Protein AF-0000000079067454 (afdb_homodimer)

Foldseek 3Di:
DPPPPPPPPVVVPVVVVVVVVVVCVVCQVVLVLVQLLFADPVQVPDPDNDSHHPHGDNVLLVCLCPFPLNVLQAVLLCCLLVLLLVVLLVVLLVLLCCLQPNDDPCSVVVLVVLVVLQPDPLLVCLVVLQVVCVVVVNFQDSVSLSVSLNSNLNSVLNVLLSVQLNVDDCVQLVVVVVVPADSVRSCVVPVVVSSLLSSLVSSLVSNVCSLQDDRNLQSRNDPNPSSGHLNPVLVCVCVRVVPRSNNSSSSVSVSVPVSVVSCVVSVVVVCVVVVVVVVVD/DPPPPPPPPVVVVVVVVVVVVVVCVVCQVVQVLVQLLFADPVQNPDPDNDSHHPHGDNVLLVCLCPDPLNVLQAVLLCCLLVLLLVVLLVVLLVLLCCLQPNDDPCSVVVLVVLVVLQPDPLLVCLVVLQVVCVVVVNFQDSVSLSVSLNSNLNSVLNVLLSVQLNVDDCVQLVVVVVVPADSVRSCVVGVVVSSLLSSLVSSLVSNVSSLQDDRNLLSRNDPNPSSGHLNPVLVCVCVVVPPRSNNSSSSVSVSVPVSVVSCVVSVVVVCVVVVVVVVVD

InterPro domains:
  IPR000515 ABC transporter type 1, transmembrane domain MetI-like [PF00528] (92-271)
  IPR000515 ABC transporter type 1, transmembrane domain MetI-like [PS50928] (74-266)
  IPR000515 ABC transporter type 1, transmembrane domain MetI-like [cd06261] (100-260)
  IPR035906 MetI-like superfamily [G3DSA:1.10.3720.10] (4-268)
  IPR035906 MetI-like superfamily [SSF161098] (7-281)
  IPR050901 Binding-protein-dependent ABC transporter permease [PTHR32243] (7-281)

pLDDT: mean 82.73, std 15.0, range [31.2, 97.88]

Sequence (562 aa):
MNARTVRPRLRRLPLNIAAAVTVVVCLFPVYWMISTAFKPSKDIQSADPQLFPHTWTLDHFRRAVEADGFALFWRNSILVTLGAVLLALLVALGAAFAVARMRWKGRRQFMLMVFIAQMAPWESLIIPVYIISRDTDMLDRLPTLTLIYFMITLPFTIVVLRGFIGTIPPELEEAAQVDGCTRTGAFWRVAMPLLAPGLMATSLFGFITAWNEFAYANFLIIKQQDNRTLPVWLSSFQNTFGTDWGATMAASTLFALPALVIFLLLQRHVTSGFAAGAVKGMNARTVRPRLRRLPLNIAAAVTVVVCLFPVYWMISTAFKPSKDIQSADPQLFPHTWTLDHFRRAVEADGFALFWRNSILVTLGAVLLALLVALGAAFAVARMRWKGRRQFMLMVFIAQMAPWESLIIPVYIISRDTDMLDRLPTLTLIYFMITLPFTIVVLRGFIGTIPPELEEAAQVDGCTRTGAFWRVAMPLLAPGLMATSLFGFITAWNEFAYANFLIIKQQDNRTLPVWLSSFQNTFGTDWGATMAASTLFALPALVIFLLLQRHVTSGFAAGAVKG

Solvent-accessible surface area (backbone atoms only — not comparable to full-atom values): 29114 Å² total; per-residue (Å²): 132,79,74,70,70,74,60,73,62,65,76,48,43,62,44,50,49,49,41,49,50,48,48,49,60,51,40,40,47,56,49,50,26,51,41,42,15,28,27,43,67,73,56,67,71,35,91,62,81,61,87,60,64,90,51,81,42,63,60,23,43,52,50,31,63,65,34,88,57,38,68,51,16,50,49,41,35,49,50,34,21,52,49,13,35,51,50,22,48,55,50,18,51,47,38,18,45,48,59,64,72,45,89,63,94,53,50,67,58,49,54,50,50,35,52,52,49,53,63,50,51,63,70,50,39,46,60,44,48,41,52,53,25,55,76,63,71,38,52,41,39,54,67,47,54,19,49,51,44,20,52,69,35,23,34,54,32,21,54,49,40,26,53,48,54,63,69,48,64,64,63,62,36,50,53,37,33,74,74,66,35,48,74,69,51,13,40,60,70,53,49,45,70,73,36,46,63,42,52,48,52,40,47,50,52,30,35,50,53,39,60,57,50,36,67,62,51,53,69,38,32,69,81,41,64,82,53,30,31,43,56,46,50,58,67,44,28,56,71,70,50,46,86,41,58,31,29,52,24,23,40,28,46,60,64,38,44,60,61,50,51,52,47,56,62,48,44,57,57,44,50,53,48,52,50,51,55,59,66,73,101,133,79,75,70,70,75,60,74,62,65,76,48,42,61,44,49,48,49,43,50,48,49,48,48,61,51,42,41,48,57,49,50,26,52,41,41,16,28,27,44,67,74,54,69,70,35,92,61,80,61,87,60,63,90,51,82,39,63,61,23,44,50,49,31,61,66,33,87,57,38,68,52,16,49,49,42,36,49,48,34,21,53,50,11,35,52,51,21,49,55,50,18,51,47,37,18,45,48,60,64,72,46,90,62,93,54,50,66,58,48,52,50,50,36,52,53,48,55,62,51,51,64,70,50,39,48,59,44,46,39,52,53,26,55,76,65,70,38,52,41,39,56,68,47,52,19,50,52,43,19,52,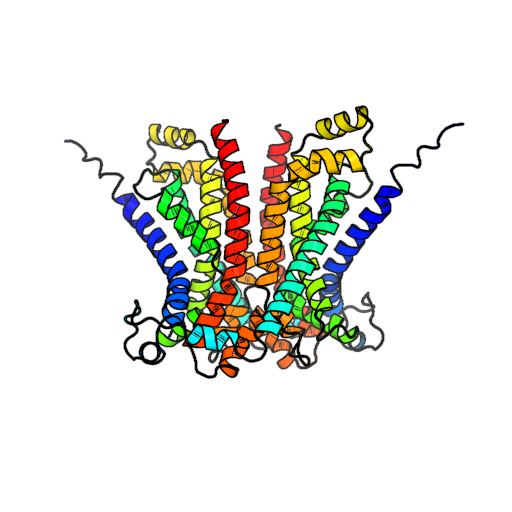68,37,25,34,55,34,22,55,49,39,26,53,49,53,64,69,49,62,64,63,61,36,51,51,35,34,74,74,67,36,48,74,68,52,13,39,61,70,54,51,46,69,72,36,47,63,43,53,47,54,40,46,50,52,31,35,51,53,40,59,58,50,37,67,61,53,53,69,39,33,69,81,42,65,82,53,30,31,43,57,45,49,57,67,44,34,53,69,69,53,46,86,44,57,31,26,50,26,21,41,27,48,60,64,38,42,60,59,49,52,53,47,56,63,46,46,59,56,44,49,54,48,51,52,52,55,58,66,73,101

Radius of gyration: 25.72 Å; Cα contacts (8 Å, |Δi|>4): 651; chains: 2; bounding box: 95×65×59 Å

Organism: Streptomyces microflavus (NCBI:txid1919)

Structure (mmCIF, N/CA/C/O backbone):
data_AF-0000000079067454-model_v1
#
loop_
_entity.id
_entity.type
_entity.pdbx_description
1 polymer 'Carbohydrate ABC transporter permease'
#
loop_
_atom_site.group_PDB
_atom_site.id
_atom_site.type_symbol
_atom_site.label_atom_id
_atom_site.label_alt_id
_atom_site.label_comp_id
_atom_site.label_asym_id
_atom_site.label_entity_id
_atom_site.label_seq_id
_atom_site.pdbx_PDB_ins_code
_atom_site.Cartn_x
_atom_site.Cartn_y
_atom_site.Cartn_z
_atom_site.occupancy
_atom_site.B_iso_or_equiv
_atom_site.auth_seq_id
_atom_site.auth_comp_id
_atom_site.auth_asym_id
_atom_site.auth_atom_id
_atom_site.pdbx_PDB_model_num
ATOM 1 N N . MET A 1 1 ? 43.719 32.062 21.984 1 33.09 1 MET A N 1
ATOM 2 C CA . MET A 1 1 ? 43.906 30.969 21.031 1 33.09 1 MET A CA 1
ATOM 3 C C . MET A 1 1 ? 42.562 30.484 20.5 1 33.09 1 MET A C 1
ATOM 5 O O . MET A 1 1 ? 41.688 30.094 21.281 1 33.09 1 MET A O 1
ATOM 9 N N . ASN A 1 2 ? 42.062 31.016 19.375 1 33.03 2 ASN A N 1
ATOM 10 C CA . ASN A 1 2 ? 40.812 31 18.641 1 33.03 2 ASN A CA 1
ATOM 11 C C . ASN A 1 2 ? 40.344 29.562 18.344 1 33.03 2 ASN A C 1
ATOM 13 O O . ASN A 1 2 ? 41.031 28.828 17.641 1 33.03 2 ASN A O 1
ATOM 17 N N . ALA A 1 3 ? 39.906 28.969 19.406 1 41.84 3 ALA A N 1
ATOM 18 C CA . ALA A 1 3 ? 39.25 27.672 19.172 1 41.84 3 ALA A CA 1
ATOM 19 C C . ALA A 1 3 ? 38.531 27.656 17.828 1 41.84 3 ALA A C 1
ATOM 21 O O . ALA A 1 3 ? 37.625 28.453 17.594 1 41.84 3 ALA A O 1
ATOM 22 N N . ARG A 1 4 ? 39.344 27.406 16.828 1 40.69 4 ARG A N 1
ATOM 23 C CA . ARG A 1 4 ? 38.844 27.219 15.477 1 40.69 4 ARG A CA 1
ATOM 24 C C . ARG A 1 4 ? 37.531 26.406 15.477 1 40.69 4 ARG A C 1
ATOM 26 O O . ARG A 1 4 ? 37.5 25.266 15.945 1 40.69 4 ARG A O 1
ATOM 33 N N . THR A 1 5 ? 36.438 27.047 15.703 1 41.12 5 THR A N 1
ATOM 34 C CA . THR A 1 5 ? 35.094 26.531 15.531 1 41.12 5 THR A CA 1
ATOM 35 C C . THR A 1 5 ? 35.031 25.531 14.375 1 41.12 5 THR A C 1
ATOM 37 O O . THR A 1 5 ? 35.344 25.891 13.227 1 41.12 5 THR A O 1
ATOM 40 N N . VAL A 1 6 ? 35.812 24.438 14.516 1 44.81 6 VAL A N 1
ATOM 41 C CA . VAL A 1 6 ? 35.625 23.375 13.531 1 44.81 6 V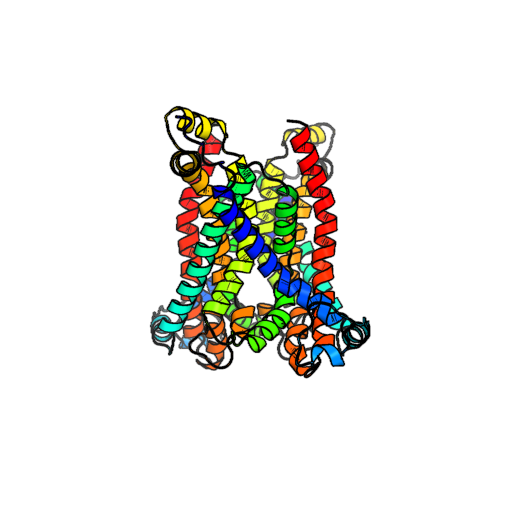AL A CA 1
ATOM 42 C C . VAL A 1 6 ? 34.281 23.547 12.812 1 44.81 6 VAL A C 1
ATOM 44 O O . VAL A 1 6 ? 33.25 23.672 13.461 1 44.81 6 VAL A O 1
ATOM 47 N N . ARG A 1 7 ? 34.25 24.094 11.648 1 47.78 7 ARG A N 1
ATOM 48 C CA . ARG A 1 7 ? 33.188 24.578 10.781 1 47.78 7 ARG A CA 1
ATOM 49 C C . ARG A 1 7 ? 32.062 23.562 10.672 1 47.78 7 ARG A C 1
ATOM 51 O O . ARG A 1 7 ? 32.312 22.375 10.391 1 47.78 7 ARG A O 1
ATOM 58 N N . PRO A 1 8 ? 30.953 23.719 11.289 1 51.78 8 PRO A N 1
ATOM 59 C CA . PRO A 1 8 ? 29.688 22.984 11.32 1 51.78 8 PRO A CA 1
ATOM 60 C C . PRO A 1 8 ? 29.375 22.297 10 1 51.78 8 PRO A C 1
ATOM 62 O O . PRO A 1 8 ? 28.531 21.391 9.961 1 51.78 8 PRO A O 1
ATOM 65 N N . ARG A 1 9 ? 30.156 22.797 9.031 1 52.56 9 ARG A N 1
ATOM 66 C CA . ARG A 1 9 ? 29.859 22.297 7.691 1 52.56 9 ARG A CA 1
ATOM 67 C C . ARG A 1 9 ? 30.281 20.844 7.539 1 52.56 9 ARG A C 1
ATOM 69 O O . ARG A 1 9 ? 29.641 20.062 6.832 1 52.56 9 ARG A O 1
ATOM 76 N N . LEU A 1 10 ? 31.469 20.516 8.078 1 51.5 10 LEU A N 1
ATOM 77 C CA . LEU A 1 10 ? 32.062 19.203 7.812 1 51.5 10 LEU A CA 1
ATOM 78 C C . LEU A 1 10 ? 31.266 18.094 8.469 1 51.5 10 LEU A C 1
ATOM 80 O O . LEU A 1 10 ? 31.281 16.953 8 1 51.5 10 LEU A O 1
ATOM 84 N N . ARG A 1 11 ? 30.75 18.359 9.625 1 54.53 11 ARG A N 1
ATOM 85 C CA . ARG A 1 11 ? 30.031 17.297 10.344 1 54.53 11 ARG A CA 1
ATOM 86 C C . ARG A 1 11 ? 28.734 16.938 9.633 1 54.53 11 ARG A C 1
ATOM 88 O O . ARG A 1 11 ? 28.219 15.836 9.781 1 54.53 11 ARG A O 1
ATOM 95 N N . ARG A 1 12 ? 28.359 17.859 8.727 1 61.22 12 ARG A N 1
ATOM 96 C CA . ARG A 1 12 ? 27.062 17.781 8.055 1 61.22 12 ARG A CA 1
ATOM 97 C C . ARG A 1 12 ? 27.156 16.922 6.785 1 61.22 12 ARG A C 1
ATOM 99 O O . ARG A 1 12 ? 26.141 16.453 6.273 1 61.22 12 ARG A O 1
ATOM 106 N N . LEU A 1 13 ? 28.5 16.703 6.445 1 64.56 13 LEU A N 1
ATOM 107 C CA . LEU A 1 13 ? 28.844 16.172 5.125 1 64.56 13 LEU A CA 1
ATOM 108 C C . LEU A 1 13 ? 28.562 14.68 5.047 1 64.56 13 LEU A C 1
ATOM 110 O O . LEU A 1 13 ? 27.969 14.203 4.078 1 64.56 13 LEU A O 1
ATOM 114 N N . PRO A 1 14 ? 28.875 14.039 6.16 1 68.81 14 PRO A N 1
ATOM 115 C CA . PRO A 1 14 ? 28.656 12.594 6.008 1 68.81 14 PRO A CA 1
ATOM 116 C C . PRO A 1 14 ? 27.172 12.227 5.953 1 68.81 14 PRO A C 1
ATOM 118 O O . PRO A 1 14 ? 26.781 11.312 5.219 1 68.81 14 PRO A O 1
ATOM 121 N N . LEU A 1 15 ? 26.438 12.992 6.629 1 67.38 15 LEU A N 1
ATOM 122 C CA . LEU A 1 15 ? 25.016 12.68 6.637 1 67.38 15 LEU A CA 1
ATOM 123 C C . LEU A 1 15 ? 24.359 13.039 5.305 1 67.38 15 LEU A C 1
ATOM 125 O O . LEU A 1 15 ? 23.547 12.281 4.777 1 67.38 15 LEU A O 1
ATOM 129 N N . ASN A 1 16 ? 24.766 14.117 4.828 1 70.12 16 ASN A N 1
ATOM 130 C CA . ASN A 1 16 ? 24.234 14.531 3.533 1 70.12 16 ASN A CA 1
ATOM 131 C C . ASN A 1 16 ? 24.672 13.578 2.42 1 70.12 16 ASN A C 1
ATOM 133 O O . ASN A 1 16 ? 23.891 13.281 1.515 1 70.12 16 ASN A O 1
ATOM 137 N N . ILE A 1 17 ? 25.844 13.195 2.582 1 75.31 17 ILE A N 1
ATOM 138 C CA . ILE A 1 17 ? 26.375 12.281 1.572 1 75.31 17 ILE A CA 1
ATOM 139 C C . ILE A 1 17 ? 25.641 10.945 1.66 1 75.31 17 ILE A C 1
ATOM 141 O O . ILE A 1 17 ? 25.266 10.359 0.637 1 75.31 17 ILE A O 1
ATOM 145 N N . ALA A 1 18 ? 25.359 10.602 2.869 1 74.81 18 ALA A N 1
ATOM 146 C CA . ALA A 1 18 ? 24.672 9.328 3.064 1 74.81 18 ALA A CA 1
ATOM 147 C C . ALA A 1 18 ? 23.25 9.383 2.514 1 74.81 18 ALA A C 1
ATOM 149 O O . ALA A 1 18 ? 22.797 8.453 1.852 1 74.81 18 ALA A O 1
ATOM 150 N N . ALA A 1 19 ? 22.656 10.438 2.793 1 73.12 19 ALA A N 1
ATOM 151 C CA . ALA A 1 19 ? 21.297 10.602 2.301 1 73.12 19 ALA A CA 1
ATOM 152 C C . ALA A 1 19 ? 21.266 10.695 0.777 1 73.12 19 ALA A C 1
ATOM 154 O O . ALA A 1 19 ? 20.422 10.086 0.126 1 73.12 19 ALA A O 1
ATOM 155 N N . ALA A 1 20 ? 22.25 11.414 0.24 1 77.62 20 ALA A N 1
ATOM 156 C CA . ALA A 1 20 ? 22.328 11.562 -1.212 1 77.62 20 ALA A CA 1
ATOM 157 C C . ALA A 1 20 ? 22.609 10.219 -1.883 1 77.62 20 ALA A C 1
ATOM 159 O O . ALA A 1 20 ? 22 9.891 -2.902 1 77.62 20 ALA A O 1
ATOM 160 N N . VAL A 1 21 ? 23.406 9.523 -1.28 1 81.88 21 VAL A N 1
ATOM 161 C CA . VAL A 1 21 ? 23.766 8.211 -1.815 1 81.88 21 VAL A CA 1
ATOM 162 C C . VAL A 1 21 ? 22.547 7.293 -1.787 1 81.88 21 VAL A C 1
ATOM 164 O O . VAL A 1 21 ? 22.297 6.559 -2.744 1 81.88 21 VAL A O 1
ATOM 167 N N . THR A 1 22 ? 21.844 7.469 -0.742 1 77.75 22 THR A N 1
ATOM 168 C CA . THR A 1 22 ? 20.672 6.598 -0.609 1 77.75 22 THR A CA 1
ATOM 169 C C . THR A 1 22 ? 19.609 6.945 -1.651 1 77.75 22 THR A C 1
ATOM 171 O O . THR A 1 22 ? 19.016 6.055 -2.26 1 77.75 22 THR A O 1
ATOM 174 N N . VAL A 1 23 ? 19.453 8.195 -1.918 1 79.88 23 VAL A N 1
ATOM 175 C CA . VAL A 1 23 ? 18.484 8.633 -2.918 1 79.88 23 VAL A CA 1
ATOM 176 C C . VAL A 1 23 ? 18.938 8.164 -4.305 1 79.88 23 VAL A C 1
ATOM 178 O O . VAL A 1 23 ? 18.109 7.727 -5.109 1 79.88 23 VAL A O 1
ATOM 181 N N . VAL A 1 24 ? 20.234 8.25 -4.547 1 83.25 24 VAL A N 1
ATOM 182 C CA . VAL A 1 24 ? 20.781 7.828 -5.832 1 83.25 24 VAL A CA 1
ATOM 183 C C . VAL A 1 24 ? 20.594 6.32 -6 1 83.25 24 VAL A C 1
ATOM 185 O O . VAL A 1 24 ? 20.219 5.852 -7.082 1 83.25 24 VAL A O 1
ATOM 188 N N . VAL A 1 25 ? 20.75 5.645 -4.973 1 82.44 25 VAL A N 1
ATOM 189 C CA . VAL A 1 25 ? 20.609 4.195 -5.02 1 82.44 25 VAL A CA 1
ATOM 190 C C . VAL A 1 25 ? 19.141 3.832 -5.25 1 82.44 25 VAL A C 1
ATOM 192 O O . VAL A 1 25 ? 18.828 2.869 -5.961 1 82.44 25 VAL A O 1
ATOM 195 N N . CYS A 1 26 ? 18.25 4.637 -4.711 1 81.19 26 CYS A N 1
ATOM 196 C CA . CYS A 1 26 ? 16.812 4.398 -4.883 1 81.19 26 CYS A CA 1
ATOM 197 C C . CYS A 1 26 ? 16.375 4.707 -6.309 1 81.19 26 CYS A C 1
ATOM 199 O O . CYS A 1 26 ? 15.516 4.02 -6.855 1 81.19 26 CYS A O 1
ATOM 201 N N . LEU A 1 27 ? 17.031 5.648 -6.949 1 87.56 27 LEU A N 1
ATOM 202 C CA . LEU A 1 27 ? 16.625 6.102 -8.273 1 87.56 27 LEU A CA 1
ATOM 203 C C . LEU A 1 27 ? 17.375 5.344 -9.367 1 87.56 27 LEU A C 1
ATOM 205 O O . LEU A 1 27 ? 16.969 5.383 -10.531 1 87.56 27 LEU A O 1
ATOM 209 N N . PHE A 1 28 ? 18.344 4.648 -8.992 1 88.81 28 PHE A N 1
ATOM 210 C CA . PHE A 1 28 ? 19.203 3.975 -9.953 1 88.81 28 PHE A CA 1
ATOM 211 C C . PHE A 1 28 ? 18.422 2.93 -10.742 1 88.81 28 PHE A C 1
ATOM 213 O O . PHE A 1 28 ? 18.516 2.863 -11.969 1 88.81 28 PHE A O 1
ATOM 220 N N . PRO A 1 29 ? 17.609 2.115 -10.062 1 88.5 29 PRO A N 1
ATOM 221 C CA . PRO A 1 29 ? 16.859 1.122 -10.828 1 88.5 29 PRO A CA 1
ATOM 222 C C . PRO A 1 29 ? 15.898 1.757 -11.828 1 88.5 29 PRO A C 1
ATOM 224 O O . PRO A 1 29 ? 15.664 1.195 -12.906 1 88.5 29 PRO A O 1
ATOM 227 N N . VAL A 1 30 ? 15.375 2.803 -11.438 1 88.38 30 VAL A N 1
ATOM 228 C CA . VAL A 1 30 ? 14.484 3.514 -12.352 1 88.38 30 VAL A CA 1
ATOM 229 C C . VAL A 1 30 ? 15.273 4 -13.562 1 88.38 30 VAL A C 1
ATOM 231 O O . VAL A 1 30 ? 14.82 3.84 -14.703 1 88.38 30 VAL A O 1
ATOM 234 N N . TYR A 1 31 ? 16.391 4.605 -13.273 1 88.94 31 TYR A N 1
ATOM 235 C CA . TYR A 1 31 ? 17.266 5.07 -14.344 1 88.94 31 TYR A CA 1
ATOM 236 C C . TYR A 1 31 ? 17.688 3.916 -15.242 1 88.94 31 TYR A C 1
ATOM 238 O O . TYR A 1 31 ? 17.641 4.031 -16.469 1 88.94 31 TYR A O 1
ATOM 246 N N . TRP A 1 32 ? 18.047 2.848 -14.609 1 88.62 32 TRP A N 1
ATOM 247 C CA . TRP A 1 32 ? 18.484 1.668 -15.352 1 88.62 32 TRP A CA 1
ATOM 248 C C . TRP A 1 32 ? 17.359 1.139 -16.234 1 88.62 32 TRP A C 1
ATOM 250 O O . TRP A 1 32 ? 17.609 0.743 -17.391 1 88.62 32 TRP A O 1
ATOM 260 N N . MET A 1 33 ? 16.203 1.09 -15.672 1 90.06 33 MET A N 1
ATOM 261 C CA . MET A 1 33 ? 15.031 0.614 -16.406 1 90.06 33 MET A CA 1
ATOM 262 C C . MET A 1 33 ? 14.766 1.474 -17.641 1 90.06 33 MET A C 1
ATOM 264 O O . MET A 1 33 ? 14.641 0.954 -18.75 1 90.06 33 MET A O 1
ATOM 268 N N . ILE A 1 34 ? 14.781 2.744 -17.484 1 91.31 34 ILE A N 1
ATOM 269 C CA . ILE A 1 34 ? 14.477 3.67 -18.578 1 91.31 34 ILE A CA 1
ATOM 270 C C . ILE A 1 34 ? 15.609 3.656 -19.594 1 91.31 34 ILE A C 1
ATOM 272 O O . ILE A 1 34 ? 15.367 3.602 -20.812 1 91.31 34 ILE A O 1
ATOM 276 N N . SER A 1 35 ? 16.859 3.689 -19.156 1 91.69 35 SER A N 1
ATOM 277 C CA . SER A 1 35 ? 18.016 3.697 -20.047 1 91.69 35 SER A CA 1
ATOM 278 C C . SER A 1 35 ? 18.078 2.426 -20.875 1 91.69 35 SER A C 1
ATOM 280 O O . SER A 1 35 ? 18.328 2.482 -22.078 1 91.69 35 SER A O 1
ATOM 282 N N . THR A 1 36 ? 17.797 1.291 -20.234 1 89.88 36 THR A N 1
ATOM 283 C CA . THR A 1 36 ? 17.844 0.008 -20.938 1 89.88 36 THR A CA 1
ATOM 284 C C . THR A 1 36 ? 16.734 -0.094 -21.984 1 89.88 36 THR A C 1
ATOM 286 O O . THR A 1 36 ? 16.922 -0.713 -23.031 1 89.88 36 THR A O 1
ATOM 289 N N . ALA A 1 37 ? 15.648 0.5 -21.672 1 91.69 37 ALA A N 1
ATOM 290 C CA . ALA A 1 37 ? 14.531 0.476 -22.609 1 91.69 37 ALA A CA 1
ATOM 291 C C . ALA A 1 37 ? 14.891 1.19 -23.906 1 91.69 37 ALA A C 1
ATOM 293 O O . ALA A 1 37 ? 14.336 0.884 -24.969 1 91.69 37 ALA A O 1
ATOM 294 N N . PHE A 1 38 ? 15.898 2.078 -23.859 1 93.94 38 PHE A N 1
ATOM 295 C CA . PHE A 1 38 ? 16.25 2.879 -25.031 1 93.94 38 PHE A CA 1
ATOM 296 C C . PHE A 1 38 ? 17.531 2.363 -25.672 1 93.94 38 PHE A C 1
ATOM 298 O O . PHE A 1 38 ? 17.938 2.836 -26.734 1 93.94 38 PHE A O 1
ATOM 305 N N . LYS A 1 39 ? 18.125 1.393 -25.062 1 91.88 39 LYS A N 1
ATOM 306 C CA . LYS A 1 39 ? 19.359 0.82 -25.594 1 91.88 39 LYS A CA 1
ATOM 307 C C . LYS A 1 39 ? 19.062 -0.294 -26.594 1 91.88 39 LYS A C 1
ATOM 309 O O . LYS A 1 39 ? 18.156 -1.101 -26.391 1 91.88 39 LYS A O 1
ATOM 314 N N . PRO A 1 40 ? 19.875 -0.279 -27.656 1 89.38 40 PRO A N 1
ATOM 315 C CA . PRO A 1 40 ? 19.719 -1.415 -28.578 1 89.38 40 PRO A CA 1
ATOM 316 C C . PRO A 1 40 ? 20.078 -2.748 -27.922 1 89.38 40 PRO A C 1
ATOM 318 O O . PRO A 1 40 ? 20.875 -2.787 -26.969 1 89.38 40 PRO A O 1
ATOM 321 N N . SER A 1 41 ? 19.516 -3.793 -28.391 1 85.25 41 SER A N 1
ATOM 322 C CA . SER A 1 41 ? 19.672 -5.125 -27.828 1 85.25 41 SER A CA 1
ATOM 323 C C . SER A 1 41 ? 21.141 -5.527 -27.734 1 85.25 41 SER A C 1
ATOM 325 O O . SER A 1 41 ? 21.547 -6.191 -26.766 1 85.25 41 SER A O 1
ATOM 327 N N . LYS A 1 42 ? 21.891 -5.137 -28.672 1 81.94 42 LYS A N 1
ATOM 328 C CA . LYS A 1 42 ? 23.312 -5.488 -28.719 1 81.94 42 LYS A CA 1
ATOM 329 C C . LYS A 1 42 ? 24.062 -4.906 -27.516 1 81.94 42 LYS A C 1
ATOM 331 O O . LYS A 1 42 ? 24.969 -5.535 -26.984 1 81.94 42 LYS A O 1
ATOM 336 N N . ASP A 1 43 ? 23.625 -3.766 -27.062 1 81.88 43 ASP A N 1
ATOM 337 C CA . ASP A 1 43 ? 24.281 -3.078 -25.953 1 81.88 43 ASP A CA 1
ATOM 338 C C . ASP A 1 43 ? 23.812 -3.627 -24.609 1 81.88 43 ASP A C 1
ATOM 340 O O . ASP A 1 43 ? 24.531 -3.525 -23.609 1 81.88 43 ASP A O 1
ATOM 344 N N . ILE A 1 44 ? 22.672 -4.18 -24.547 1 78 44 ILE A N 1
ATOM 345 C CA . ILE A 1 44 ? 22.109 -4.707 -23.312 1 78 44 ILE A CA 1
ATOM 346 C C . ILE A 1 44 ? 22.797 -6.02 -22.938 1 78 44 ILE A C 1
ATOM 348 O O . ILE A 1 44 ? 23.062 -6.285 -21.766 1 78 44 ILE A O 1
ATOM 352 N N . GLN A 1 45 ? 23.078 -6.746 -23.938 1 72.31 45 GLN A N 1
ATOM 353 C CA . GLN A 1 45 ? 23.656 -8.07 -23.734 1 72.31 45 GLN A CA 1
ATOM 354 C C . GLN A 1 45 ? 25.188 -7.992 -23.672 1 72.31 45 GLN A C 1
ATOM 356 O O . GLN A 1 45 ? 25.844 -8.984 -23.359 1 72.31 45 GLN A O 1
ATOM 361 N N . SER A 1 46 ? 25.578 -6.824 -23.75 1 69 46 SER A N 1
ATOM 362 C CA . SER A 1 46 ? 27.031 -6.688 -23.734 1 69 46 SER A CA 1
ATOM 363 C C . SER A 1 46 ? 27.594 -6.918 -22.344 1 69 46 SER A C 1
ATOM 365 O O . SER A 1 46 ? 26.875 -6.746 -21.344 1 69 46 SER A O 1
ATOM 367 N N . ALA A 1 47 ? 28.75 -7.449 -22.375 1 66.31 47 ALA A N 1
ATOM 368 C CA . ALA A 1 47 ? 29.438 -7.75 -21.125 1 66.31 47 ALA A CA 1
ATOM 369 C C . ALA A 1 47 ? 29.797 -6.473 -20.375 1 66.31 47 ALA A C 1
ATOM 371 O O . ALA A 1 47 ? 30.047 -6.5 -19.172 1 66.31 47 ALA A O 1
ATOM 372 N N . ASP A 1 48 ? 29.719 -5.438 -21.094 1 68.12 48 ASP A N 1
ATOM 373 C CA . ASP A 1 48 ? 30.062 -4.164 -20.469 1 68.12 48 ASP A CA 1
ATOM 374 C C . ASP A 1 48 ? 28.812 -3.297 -20.297 1 68.12 48 ASP A C 1
ATOM 376 O O . ASP A 1 48 ? 28.375 -2.619 -21.219 1 68.12 48 ASP A O 1
ATOM 380 N N . PRO A 1 49 ? 28.312 -3.418 -19.078 1 66.75 49 PRO A N 1
ATOM 381 C CA . PRO A 1 49 ? 27.109 -2.602 -18.844 1 66.75 49 PRO A CA 1
ATOM 382 C C . PRO A 1 49 ? 27.391 -1.104 -18.969 1 66.75 49 PRO A C 1
ATOM 384 O O . PRO A 1 49 ? 28.391 -0.608 -18.438 1 66.75 49 PRO A O 1
ATOM 387 N N . GLN A 1 50 ? 26.719 -0.466 -19.922 1 74.75 50 GLN A N 1
ATOM 388 C CA . GLN A 1 50 ? 26.859 0.97 -20.141 1 74.75 50 GLN A CA 1
ATOM 389 C C . GLN A 1 50 ? 25.781 1.745 -19.391 1 74.75 50 GLN A C 1
ATOM 391 O O . GLN A 1 50 ? 24.594 1.417 -19.484 1 74.75 50 GLN A O 1
ATOM 396 N N . LEU A 1 51 ? 26.172 2.631 -18.641 1 76.88 51 LEU A N 1
ATOM 397 C CA . LEU A 1 51 ? 25.25 3.455 -17.859 1 76.88 51 LEU A CA 1
ATOM 398 C C . LEU A 1 51 ? 24.438 4.371 -18.766 1 76.88 51 LEU A C 1
ATOM 400 O O . LEU A 1 51 ? 23.25 4.609 -18.516 1 76.88 51 LEU A O 1
ATOM 404 N N . PHE A 1 52 ? 25.109 4.711 -19.844 1 82.38 52 PHE A N 1
ATOM 405 C CA . PHE A 1 52 ? 24.438 5.586 -20.797 1 82.38 52 PHE A CA 1
ATOM 406 C C . PHE A 1 52 ? 24.391 4.949 -22.172 1 82.38 52 PHE A C 1
ATOM 408 O O . PHE A 1 52 ? 25.359 4.344 -22.625 1 82.38 52 PHE A O 1
ATOM 415 N N . PRO A 1 53 ? 23.203 5.098 -22.75 1 81.19 53 PRO A N 1
ATOM 416 C CA . PRO A 1 53 ? 23.125 4.555 -24.109 1 81.19 53 PRO A CA 1
ATOM 417 C C . PRO A 1 53 ? 23.984 5.328 -25.094 1 81.19 53 PRO A C 1
ATOM 419 O O . PRO A 1 53 ? 24.031 6.562 -25.062 1 81.19 53 PRO A O 1
ATOM 422 N N . HIS A 1 54 ? 24.75 4.617 -25.844 1 82.12 54 HIS A N 1
ATOM 423 C CA . HIS A 1 54 ? 25.5 5.258 -26.922 1 82.12 54 HIS A CA 1
ATOM 424 C C . HIS A 1 54 ? 24.625 5.484 -28.141 1 82.12 54 HIS A C 1
ATOM 426 O O . HIS A 1 54 ? 24.797 6.473 -28.859 1 82.12 54 HIS A O 1
ATOM 432 N N . THR A 1 55 ? 23.719 4.531 -28.359 1 86.69 55 THR A N 1
ATOM 433 C CA . THR A 1 55 ? 22.703 4.629 -29.406 1 86.69 55 THR A CA 1
ATOM 434 C C . THR A 1 55 ? 21.312 4.438 -28.828 1 86.69 55 THR A C 1
ATOM 436 O O . THR A 1 55 ? 21.125 3.732 -27.828 1 86.69 55 THR A O 1
ATOM 439 N N . TRP A 1 56 ? 20.422 5.172 -29.438 1 90.88 56 TRP A N 1
ATOM 440 C CA . TRP A 1 56 ? 19.062 5.156 -28.953 1 90.88 56 TRP A CA 1
ATOM 441 C C . TRP A 1 56 ? 18.141 4.395 -29.906 1 90.88 56 TRP A C 1
ATOM 443 O O . TRP A 1 56 ? 18.344 4.434 -31.125 1 90.88 56 TRP A O 1
ATOM 453 N N . THR A 1 57 ? 17.25 3.582 -29.312 1 92.81 57 THR A N 1
ATOM 454 C CA . THR A 1 57 ? 16.25 2.891 -30.125 1 92.81 57 THR A CA 1
ATOM 455 C C . THR A 1 57 ? 14.883 2.93 -29.469 1 92.81 57 THR A C 1
ATOM 457 O O . THR A 1 57 ? 14.781 3.111 -28.25 1 92.81 57 THR A O 1
ATOM 460 N N . LEU A 1 58 ? 13.859 2.885 -30.297 1 94.5 58 LEU A N 1
ATOM 461 C CA . LEU A 1 58 ? 12.484 2.783 -29.812 1 94.5 58 LEU A CA 1
ATOM 462 C C . LEU A 1 58 ? 11.891 1.422 -30.156 1 94.5 58 LEU A C 1
ATOM 464 O O . LEU A 1 58 ? 10.695 1.193 -29.953 1 94.5 58 LEU A O 1
ATOM 468 N N . ASP A 1 59 ? 12.766 0.524 -30.594 1 93.94 59 ASP A N 1
ATOM 469 C CA . ASP A 1 59 ? 12.328 -0.794 -31.031 1 93.94 59 ASP A CA 1
ATOM 470 C C . ASP A 1 59 ? 11.742 -1.598 -29.875 1 93.94 59 ASP A C 1
ATOM 472 O O . ASP A 1 59 ? 10.789 -2.355 -30.062 1 93.94 59 ASP A O 1
ATOM 476 N N . HIS A 1 60 ? 12.32 -1.414 -28.75 1 92.31 60 HIS A N 1
ATOM 477 C CA . HIS A 1 60 ? 11.852 -2.158 -27.578 1 92.31 60 HIS A CA 1
ATOM 478 C C . HIS A 1 60 ? 10.445 -1.722 -27.188 1 92.31 60 HIS A C 1
ATOM 480 O O . HIS A 1 60 ? 9.641 -2.541 -26.734 1 92.31 60 HIS A O 1
ATOM 486 N N . PHE A 1 61 ? 10.172 -0.475 -27.406 1 94.31 61 PHE A N 1
ATOM 487 C CA . PHE A 1 61 ? 8.836 0.032 -27.109 1 94.31 61 PHE A CA 1
ATOM 488 C C . PHE A 1 61 ? 7.824 -0.502 -28.109 1 94.31 61 PHE A C 1
ATOM 490 O O . PHE A 1 61 ? 6.695 -0.843 -27.75 1 94.31 61 PHE A O 1
ATOM 497 N N . ARG A 1 62 ? 8.242 -0.552 -29.281 1 93.81 62 ARG A N 1
ATOM 498 C CA . ARG A 1 62 ? 7.371 -1.116 -30.312 1 93.81 62 ARG A CA 1
ATOM 499 C C . ARG A 1 62 ? 7.066 -2.584 -30.031 1 93.81 62 ARG A C 1
ATOM 501 O O . ARG A 1 62 ? 5.918 -3.016 -30.125 1 93.81 62 ARG A O 1
ATOM 508 N N . ARG A 1 63 ? 8.047 -3.271 -29.656 1 90.19 63 ARG A N 1
ATOM 509 C CA . ARG A 1 63 ? 7.875 -4.688 -29.328 1 90.19 63 ARG A CA 1
ATOM 510 C C . ARG A 1 63 ? 6.984 -4.867 -28.109 1 90.19 63 ARG A C 1
ATOM 512 O O . ARG A 1 63 ? 6.176 -5.797 -28.062 1 90.19 63 ARG A O 1
ATOM 519 N N . ALA A 1 64 ? 7.18 -4.035 -27.188 1 89.94 64 ALA A N 1
ATOM 520 C CA . ALA A 1 64 ? 6.371 -4.121 -25.969 1 89.94 64 ALA A CA 1
ATOM 521 C C . ALA A 1 64 ? 4.895 -3.871 -26.281 1 89.94 64 ALA A C 1
ATOM 523 O O . ALA A 1 64 ? 4.027 -4.621 -25.828 1 89.94 64 ALA A O 1
ATOM 524 N N . VAL A 1 65 ? 4.598 -2.883 -27.109 1 91.62 65 VAL A N 1
ATOM 525 C CA . VAL A 1 65 ? 3.225 -2.484 -27.406 1 91.62 65 VAL A CA 1
ATOM 526 C C . VAL A 1 65 ? 2.57 -3.512 -28.328 1 91.62 65 VAL A C 1
ATOM 528 O O . VAL A 1 65 ? 1.359 -3.736 -28.25 1 91.62 65 VAL A O 1
ATOM 531 N N . GLU A 1 66 ? 3.389 -4.18 -29.031 1 90.69 66 GLU A N 1
ATOM 532 C CA . GLU A 1 66 ? 2.863 -5.133 -30 1 90.69 66 GLU A CA 1
ATOM 533 C C . GLU A 1 66 ? 2.781 -6.535 -29.406 1 90.69 66 GLU A C 1
ATOM 535 O O . GLU A 1 66 ? 2.256 -7.457 -30.047 1 90.69 66 GLU A O 1
ATOM 540 N N . ALA A 1 67 ? 3.281 -6.676 -28.25 1 87.75 67 ALA A N 1
ATOM 541 C CA . ALA A 1 67 ? 3.229 -7.984 -27.609 1 87.75 67 ALA A CA 1
ATOM 542 C C . ALA A 1 67 ? 1.785 -8.43 -27.391 1 87.75 67 ALA A C 1
ATOM 544 O O . ALA A 1 67 ? 0.892 -7.598 -27.203 1 87.75 67 ALA A O 1
ATOM 545 N N . ASP A 1 68 ? 1.653 -9.68 -27.391 1 86.12 68 ASP A N 1
ATOM 546 C CA . ASP A 1 68 ? 0.323 -10.258 -27.234 1 86.12 68 ASP A CA 1
ATOM 547 C C . ASP A 1 68 ? -0.302 -9.867 -25.906 1 86.12 68 ASP A C 1
ATOM 549 O O . ASP A 1 68 ? 0.311 -10.047 -24.844 1 86.12 68 ASP A O 1
ATOM 553 N N . GLY A 1 69 ? -1.51 -9.242 -26 1 88.31 69 GLY A N 1
ATOM 554 C CA . GLY A 1 69 ? -2.301 -8.961 -24.812 1 88.31 69 GLY A CA 1
ATOM 555 C C . GLY A 1 69 ? -1.973 -7.621 -24.188 1 88.31 69 GLY A C 1
ATOM 556 O O . GLY A 1 69 ? -2.629 -7.203 -23.234 1 88.31 69 GLY A O 1
ATOM 557 N N . PHE A 1 70 ? -0.981 -6.957 -24.734 1 89.88 70 PHE A N 1
ATOM 558 C CA . PHE A 1 70 ? -0.562 -5.695 -24.125 1 89.88 70 PHE A CA 1
ATOM 559 C C . PHE A 1 70 ? -1.749 -4.754 -23.969 1 89.88 70 PHE A C 1
ATOM 561 O O . PHE A 1 70 ? -2.033 -4.293 -22.859 1 89.88 70 PHE A O 1
ATOM 568 N N . ALA A 1 71 ? -2.434 -4.484 -25.031 1 92.5 71 ALA A N 1
ATOM 569 C CA . ALA A 1 71 ? -3.559 -3.551 -25 1 92.5 71 ALA A CA 1
ATOM 570 C C . ALA A 1 71 ? -4.664 -4.055 -24.078 1 92.5 71 ALA A C 1
ATOM 572 O O . ALA A 1 71 ? -5.305 -3.27 -23.375 1 92.5 71 ALA A O 1
ATOM 573 N N . LEU A 1 72 ? -4.828 -5.328 -24.062 1 94.31 72 LEU A N 1
ATOM 574 C CA . LEU A 1 72 ? -5.859 -5.941 -23.234 1 94.31 72 LEU A CA 1
ATOM 575 C C . LEU A 1 72 ? -5.539 -5.777 -21.75 1 94.31 72 LEU A C 1
ATOM 577 O O . LEU A 1 72 ? -6.406 -5.398 -20.969 1 94.31 72 LEU A O 1
ATOM 581 N N . PHE A 1 73 ? -4.375 -6.027 -21.391 1 93.81 73 PHE A N 1
ATOM 582 C CA . PHE A 1 73 ? -3.99 -5.973 -19.984 1 93.81 73 PHE A CA 1
ATOM 583 C C . PHE A 1 73 ? -3.922 -4.531 -19.5 1 93.81 73 PHE A C 1
ATOM 585 O O . PHE A 1 73 ? -4.199 -4.254 -18.328 1 93.81 73 PHE A O 1
ATOM 592 N N . TRP A 1 74 ? -3.59 -3.633 -20.422 1 94.5 74 TRP A N 1
ATOM 593 C CA . TRP A 1 74 ? -3.697 -2.211 -20.109 1 94.5 74 TRP A CA 1
ATOM 594 C C . TRP A 1 74 ? -5.141 -1.825 -19.812 1 94.5 74 TRP A C 1
ATOM 596 O O . TRP A 1 74 ? -5.418 -1.137 -18.828 1 94.5 74 TRP A O 1
ATOM 606 N N . ARG A 1 75 ? -5.988 -2.227 -20.641 1 96.06 75 ARG A N 1
ATOM 607 C CA . ARG A 1 75 ? -7.41 -1.948 -20.453 1 96.06 75 ARG A CA 1
ATOM 608 C C . ARG A 1 75 ? -7.918 -2.545 -19.156 1 96.06 75 ARG A C 1
ATOM 610 O O . ARG A 1 75 ? -8.633 -1.882 -18.391 1 96.06 75 ARG A O 1
ATOM 617 N N . ASN A 1 76 ? -7.566 -3.758 -18.891 1 97.44 76 ASN A N 1
ATOM 618 C CA . ASN A 1 76 ? -7.984 -4.418 -17.672 1 97.44 76 ASN A CA 1
ATOM 619 C C . ASN A 1 76 ? -7.516 -3.646 -16.438 1 97.44 76 ASN A C 1
ATOM 621 O O . ASN A 1 76 ? -8.289 -3.436 -15.5 1 97.44 76 ASN A O 1
ATOM 625 N N . SER A 1 77 ? -6.246 -3.287 -16.484 1 96.06 77 SER A N 1
ATOM 626 C CA . SER A 1 77 ? -5.68 -2.576 -15.336 1 96.06 77 SER A CA 1
ATOM 627 C C . SER A 1 77 ? -6.379 -1.238 -15.117 1 96.06 77 SER A C 1
ATOM 629 O O . SER A 1 77 ? -6.668 -0.861 -13.984 1 96.06 77 SER A O 1
ATOM 631 N N . ILE A 1 78 ? -6.668 -0.547 -16.203 1 95.5 78 ILE A N 1
ATOM 632 C CA . ILE A 1 78 ? -7.34 0.745 -16.109 1 95.5 78 ILE A CA 1
ATOM 633 C C . ILE A 1 78 ? -8.758 0.553 -15.57 1 95.5 78 ILE A C 1
ATOM 635 O O . ILE A 1 78 ? -9.195 1.281 -14.68 1 95.5 78 ILE A O 1
ATOM 639 N N . LEU A 1 79 ? -9.391 -0.404 -16.078 1 97.44 79 LEU A N 1
ATOM 640 C CA . LEU A 1 79 ? -10.781 -0.65 -15.711 1 97.44 79 LEU A CA 1
ATOM 641 C C . LEU A 1 79 ? -10.891 -1.029 -14.234 1 97.44 79 LEU A C 1
ATOM 643 O O . LEU A 1 79 ? -11.719 -0.472 -13.508 1 97.44 79 LEU A O 1
ATOM 647 N N . VAL A 1 80 ? -10.078 -1.957 -13.82 1 97.88 80 VAL A N 1
ATOM 648 C CA . VAL A 1 80 ? -10.164 -2.428 -12.438 1 97.88 80 VAL A CA 1
ATOM 649 C C . VAL A 1 80 ? -9.719 -1.322 -11.484 1 97.88 80 VAL A C 1
ATOM 651 O O . VAL A 1 80 ? -10.328 -1.126 -10.43 1 97.88 80 VAL A O 1
ATOM 654 N N . THR A 1 81 ? -8.68 -0.595 -11.844 1 96.81 81 THR A N 1
ATOM 655 C CA . THR A 1 81 ? -8.156 0.458 -10.984 1 96.81 81 THR A CA 1
ATOM 656 C C . THR A 1 81 ? -9.148 1.608 -10.867 1 96.81 81 THR A C 1
ATOM 658 O O . THR A 1 81 ? -9.531 1.998 -9.758 1 96.81 81 THR A O 1
ATOM 661 N N . LEU A 1 82 ? -9.594 2.145 -11.992 1 96.25 82 LEU A N 1
ATOM 662 C CA . LEU A 1 82 ? -10.523 3.27 -11.969 1 96.25 82 LEU A CA 1
ATOM 663 C C . LEU A 1 82 ? -11.859 2.854 -11.375 1 96.25 82 LEU A C 1
ATOM 665 O O . LEU A 1 82 ? -12.5 3.633 -10.664 1 96.25 82 LEU A O 1
ATOM 669 N N . GLY A 1 83 ? -12.273 1.676 -11.719 1 97.88 83 GLY A N 1
ATOM 670 C CA . GLY A 1 83 ? -13.508 1.177 -11.133 1 97.88 83 GLY A CA 1
ATOM 671 C C . GLY A 1 83 ? -13.453 1.101 -9.617 1 97.88 83 GLY A C 1
ATOM 672 O O . GLY A 1 83 ? -14.375 1.557 -8.938 1 97.88 83 GLY A O 1
ATOM 673 N N . ALA A 1 84 ? -12.414 0.535 -9.062 1 97.5 84 ALA A N 1
ATOM 674 C CA . ALA A 1 84 ? -12.273 0.375 -7.621 1 97.5 84 ALA A CA 1
ATOM 675 C C . ALA A 1 84 ? -12.164 1.729 -6.926 1 97.5 84 ALA A C 1
ATOM 677 O O . ALA A 1 84 ? -12.789 1.949 -5.883 1 97.5 84 ALA A O 1
ATOM 678 N N . VAL A 1 85 ? -11.375 2.633 -7.527 1 96 85 VAL A N 1
ATOM 679 C CA . VAL A 1 85 ? -11.148 3.941 -6.922 1 96 85 VAL A CA 1
ATOM 680 C C . VAL A 1 85 ? -12.438 4.75 -6.938 1 96 85 VAL A C 1
ATOM 682 O O . VAL A 1 85 ? -12.797 5.383 -5.938 1 96 85 VAL A O 1
ATOM 685 N N . LEU A 1 86 ? -13.148 4.75 -8.047 1 97.06 86 LEU A N 1
ATOM 686 C CA . LEU A 1 86 ? -14.391 5.5 -8.156 1 97.06 86 LEU A CA 1
ATOM 687 C C . LEU A 1 86 ? -15.445 4.953 -7.203 1 97.06 86 LEU A C 1
ATOM 689 O O . LEU A 1 86 ? -16.156 5.723 -6.555 1 97.06 86 LEU A O 1
ATOM 693 N N . LEU A 1 87 ? -15.5 3.715 -7.125 1 95.25 87 LEU A N 1
ATOM 694 C CA . LEU A 1 87 ? -16.453 3.104 -6.199 1 95.25 87 LEU A CA 1
ATOM 695 C C . LEU A 1 87 ? -16.109 3.451 -4.754 1 95.25 87 LEU A C 1
ATOM 697 O O . LEU A 1 87 ? -16.984 3.729 -3.947 1 95.25 87 LEU A O 1
ATOM 701 N N . ALA A 1 88 ? -14.828 3.346 -4.438 1 95.44 88 ALA A N 1
ATOM 702 C CA . ALA A 1 88 ? -14.391 3.688 -3.086 1 95.44 88 ALA A CA 1
ATOM 703 C C . ALA A 1 88 ? -14.703 5.145 -2.76 1 95.44 88 ALA A C 1
ATOM 705 O O . ALA A 1 88 ? -15.133 5.457 -1.647 1 95.44 88 ALA A O 1
ATOM 706 N N . LEU A 1 89 ? -14.461 6.043 -3.762 1 95.12 89 LEU A N 1
ATOM 707 C CA . LEU A 1 89 ? -14.734 7.461 -3.557 1 95.12 89 LEU A CA 1
ATOM 708 C C . LEU A 1 89 ? -16.219 7.699 -3.322 1 95.12 89 LEU A C 1
ATOM 710 O O . LEU A 1 89 ? -16.594 8.469 -2.434 1 95.12 89 LEU A O 1
ATOM 714 N N . LEU A 1 90 ? -17.031 7.062 -4.062 1 93.31 90 LEU A N 1
ATOM 715 C CA . LEU A 1 90 ? -18.484 7.23 -3.959 1 93.31 90 LEU A CA 1
ATOM 716 C C . LEU A 1 90 ? -18.984 6.758 -2.598 1 93.31 90 LEU A C 1
ATOM 718 O O . LEU A 1 90 ? -19.719 7.484 -1.917 1 93.31 90 LEU A O 1
ATOM 722 N N . VAL A 1 91 ? -18.562 5.633 -2.225 1 92.38 91 VAL A N 1
ATOM 723 C CA . VAL A 1 91 ? -19.031 5.062 -0.963 1 92.38 91 VAL A CA 1
ATOM 724 C C . VAL A 1 91 ? -18.422 5.824 0.207 1 92.38 91 VAL A C 1
ATOM 726 O O . VAL A 1 91 ? -19.094 6.105 1.2 1 92.38 91 VAL A O 1
ATOM 729 N N . ALA A 1 92 ? -17.141 6.133 0.076 1 94.62 92 ALA A N 1
ATOM 730 C CA . ALA A 1 92 ? -16.453 6.832 1.155 1 94.62 92 ALA A CA 1
ATOM 731 C C . ALA A 1 92 ? -17.031 8.234 1.356 1 94.62 92 ALA A C 1
ATOM 733 O O . ALA A 1 92 ? -17.109 8.719 2.486 1 94.62 92 ALA A O 1
ATOM 734 N N . LEU A 1 93 ? -17.297 8.922 0.26 1 92.44 93 LEU A N 1
ATOM 735 C CA . LEU A 1 93 ? -17.875 10.25 0.36 1 92.44 93 LEU A CA 1
ATOM 736 C C . LEU A 1 93 ? -19.188 10.211 1.134 1 92.44 93 LEU A C 1
ATOM 738 O O . LEU A 1 93 ? -19.438 11.055 1.994 1 92.44 93 LEU A O 1
ATOM 742 N N . GLY A 1 94 ? -20.047 9.25 0.781 1 89.75 94 GLY A N 1
ATOM 743 C CA . GLY A 1 94 ? -21.281 9.094 1.517 1 89.75 94 GLY A CA 1
ATOM 744 C C . GLY A 1 94 ? -21.078 8.781 2.986 1 89.75 94 GLY A C 1
ATOM 745 O O . GLY A 1 94 ? -21.719 9.375 3.854 1 89.75 94 GLY A O 1
ATOM 746 N N . ALA A 1 95 ? -20.172 7.883 3.25 1 90.94 95 ALA A N 1
ATOM 747 C CA . ALA A 1 95 ? -19.891 7.469 4.625 1 90.94 95 ALA A CA 1
ATOM 748 C C . ALA A 1 95 ? -19.281 8.609 5.426 1 90.94 95 ALA A C 1
ATOM 750 O O . ALA A 1 95 ? -19.656 8.844 6.578 1 90.94 95 ALA A O 1
ATOM 751 N N . ALA A 1 96 ? -18.328 9.234 4.824 1 90.94 96 ALA A N 1
ATOM 752 C CA . ALA A 1 96 ? -17.656 10.344 5.5 1 90.94 96 ALA A CA 1
ATOM 753 C C . ALA A 1 96 ? -18.641 11.477 5.793 1 90.94 96 ALA A C 1
ATOM 755 O O . ALA A 1 96 ? -18.562 12.117 6.844 1 90.94 96 ALA A O 1
ATOM 756 N N . PHE A 1 97 ? -19.531 11.781 4.887 1 88.69 97 PHE A N 1
ATOM 757 C CA . PHE A 1 97 ? -20.578 12.773 5.09 1 88.69 97 PHE A CA 1
ATOM 758 C C . PHE A 1 97 ? -21.469 12.391 6.266 1 88.69 97 PHE A C 1
ATOM 760 O O . PHE A 1 97 ? -21.75 13.227 7.129 1 88.69 97 PHE A O 1
ATOM 767 N N . ALA A 1 98 ? -21.906 11.133 6.227 1 87.44 98 ALA A N 1
ATOM 768 C CA . ALA A 1 98 ? -22.797 10.664 7.285 1 87.44 98 ALA A CA 1
ATOM 769 C C . ALA A 1 98 ? -22.125 10.773 8.648 1 87.44 98 ALA A C 1
ATOM 771 O O . ALA A 1 98 ? -22.766 11.164 9.633 1 87.44 98 ALA A O 1
ATOM 772 N N . VAL A 1 99 ? -20.906 10.508 8.68 1 87.75 99 VAL A N 1
ATOM 773 C CA . VAL A 1 99 ? -20.203 10.484 9.961 1 87.75 99 VAL A CA 1
ATOM 774 C C . VAL A 1 99 ? -19.891 11.914 10.391 1 87.75 99 VAL A C 1
ATOM 776 O O . VAL A 1 99 ? -19.969 12.25 11.578 1 87.75 99 VAL A O 1
ATOM 779 N N . ALA A 1 100 ? -19.578 12.758 9.484 1 87.19 100 ALA A N 1
ATOM 780 C CA . ALA A 1 100 ? -19.109 14.102 9.812 1 87.19 100 ALA A CA 1
ATOM 781 C C . ALA A 1 100 ? -20.281 15.055 10.055 1 87.19 100 ALA A C 1
ATOM 783 O O . ALA A 1 100 ? -20.172 15.984 10.852 1 87.19 100 ALA A O 1
ATOM 784 N N . ARG A 1 101 ? -21.344 14.82 9.398 1 85.88 101 ARG A N 1
ATOM 785 C CA . ARG A 1 101 ? -22.375 15.859 9.414 1 85.88 101 ARG A CA 1
ATOM 786 C C . ARG A 1 101 ? -23.656 15.336 10.047 1 85.88 101 ARG A C 1
ATOM 788 O O . ARG A 1 101 ? -24.5 16.125 10.492 1 85.88 101 ARG A O 1
ATOM 795 N N . MET A 1 102 ? -23.812 14.148 10.086 1 83.5 102 MET A N 1
ATOM 796 C CA . MET A 1 102 ? -25.047 13.609 10.625 1 83.5 102 MET A CA 1
ATOM 797 C C . MET A 1 102 ? -24.844 13.07 12.039 1 83.5 102 MET A C 1
ATOM 799 O O . MET A 1 102 ? -23.719 12.734 12.422 1 83.5 102 MET A O 1
ATOM 803 N N . ARG A 1 103 ? -25.953 13.156 12.789 1 81.25 103 ARG A N 1
ATOM 804 C CA . ARG A 1 103 ? -25.922 12.609 14.141 1 81.25 103 ARG A CA 1
ATOM 805 C C . ARG A 1 103 ? -26.703 11.297 14.211 1 81.25 103 ARG A C 1
ATOM 807 O O . ARG A 1 103 ? -27.891 11.25 13.859 1 81.25 103 ARG A O 1
ATOM 814 N N . TRP A 1 104 ? -26.078 10.195 14.281 1 81.38 104 TRP A N 1
ATOM 815 C CA . TRP A 1 104 ? -26.734 8.898 14.414 1 81.38 104 TRP A CA 1
ATOM 816 C C . TRP A 1 104 ? -26.016 8.023 15.43 1 81.38 104 TRP A C 1
ATOM 818 O O . TRP A 1 104 ? -24.844 8.258 15.75 1 81.38 104 TRP A O 1
ATOM 828 N N . LYS A 1 105 ? -26.891 7.047 15.961 1 81.38 105 LYS A N 1
ATOM 829 C CA . LYS A 1 105 ? -26.359 6.148 16.984 1 81.38 105 LYS A CA 1
ATOM 830 C C . LYS A 1 105 ? -25.391 5.133 16.391 1 81.38 105 LYS A C 1
ATOM 832 O O . LYS A 1 105 ? -25.656 4.574 15.32 1 81.38 105 LYS A O 1
ATOM 837 N N . GLY A 1 106 ? -24.156 5.02 16.75 1 81.69 106 GLY A N 1
ATOM 838 C CA . GLY A 1 106 ? -23.188 4.016 16.312 1 81.69 106 GLY A CA 1
ATOM 839 C C . GLY A 1 106 ? -22.062 4.598 15.492 1 81.69 106 GLY A C 1
ATOM 840 O O . GLY A 1 106 ? -21.266 3.857 14.914 1 81.69 106 GLY A O 1
ATOM 841 N N . ARG A 1 107 ? -22.109 5.875 15.305 1 84.56 107 ARG A N 1
ATOM 842 C CA . ARG A 1 107 ? -21.094 6.555 14.508 1 84.56 107 ARG A CA 1
ATOM 843 C C . ARG A 1 107 ? -19.703 6.203 14.992 1 84.56 107 ARG A C 1
ATOM 845 O O . ARG A 1 107 ? -18.797 5.953 14.188 1 84.56 107 ARG A O 1
ATOM 852 N N . ARG A 1 108 ? -19.625 6.172 16.234 1 84.12 108 ARG A N 1
ATOM 853 C CA . ARG A 1 108 ? -18.328 5.844 16.828 1 84.12 108 ARG A CA 1
ATOM 854 C C . ARG A 1 108 ? -17.938 4.402 16.516 1 84.12 108 ARG A C 1
ATOM 856 O O . ARG A 1 108 ? -16.781 4.125 16.172 1 84.12 108 ARG A O 1
ATOM 863 N N . GLN A 1 109 ? -18.906 3.557 16.703 1 82.81 109 GLN A N 1
ATOM 864 C CA . GLN A 1 109 ? -18.656 2.15 16.422 1 82.81 109 GLN A CA 1
ATOM 865 C C . GLN A 1 109 ? -18.312 1.944 14.938 1 82.81 109 GLN A C 1
ATOM 867 O O . GLN A 1 109 ? -17.453 1.124 14.602 1 82.81 109 GLN A O 1
ATOM 872 N N . PHE A 1 110 ? -18.938 2.666 14.148 1 86.06 110 PHE A N 1
ATOM 873 C CA . PHE A 1 110 ? -18.688 2.57 12.719 1 86.06 110 PHE A CA 1
ATOM 874 C C . PHE A 1 110 ? -17.25 2.973 12.391 1 86.06 110 PHE A C 1
ATOM 876 O O . PHE A 1 110 ? -16.547 2.262 11.672 1 86.06 110 PHE A O 1
ATOM 883 N N . MET A 1 111 ? -16.859 4.043 12.922 1 85.44 111 MET A N 1
ATOM 884 C CA . MET A 1 111 ? -15.516 4.523 12.656 1 85.44 111 MET A CA 1
ATOM 885 C C . MET A 1 111 ? -14.469 3.551 13.203 1 85.44 111 MET A C 1
ATOM 887 O O . MET A 1 111 ? -13.414 3.363 12.602 1 85.44 111 MET A O 1
ATOM 891 N N . LEU A 1 112 ? -14.836 2.947 14.258 1 80.44 112 LEU A N 1
ATOM 892 C CA . LEU A 1 112 ? -13.93 1.947 14.82 1 80.44 112 LEU A CA 1
ATOM 893 C C . LEU A 1 112 ? -13.781 0.759 13.875 1 80.44 112 LEU A C 1
ATOM 895 O O . LEU A 1 112 ? -12.68 0.245 13.688 1 80.44 112 LEU A O 1
ATOM 899 N N . MET A 1 113 ? -14.867 0.379 13.336 1 83.5 113 MET A N 1
ATOM 900 C CA . MET A 1 113 ? -14.828 -0.736 12.391 1 83.5 113 MET A CA 1
ATOM 901 C C . MET A 1 113 ? -14.023 -0.373 11.148 1 83.5 113 MET A C 1
ATOM 903 O O . MET A 1 113 ? -13.312 -1.215 10.594 1 83.5 113 MET A O 1
ATOM 907 N N . VAL A 1 114 ? -14.156 0.83 10.719 1 86.88 114 VAL A N 1
ATOM 908 C CA . VAL A 1 114 ? -13.414 1.301 9.555 1 86.88 114 VAL A CA 1
ATOM 909 C C . VAL A 1 114 ? -11.914 1.285 9.852 1 86.88 114 VAL A C 1
ATOM 911 O O . VAL A 1 114 ? -11.117 0.875 9.008 1 86.88 114 VAL A O 1
ATOM 914 N N . PHE A 1 115 ? -11.617 1.603 11.008 1 78.12 115 PHE A N 1
ATOM 915 C CA . PHE A 1 115 ? -10.219 1.609 11.414 1 78.12 115 PHE A CA 1
ATOM 916 C C . PHE A 1 115 ? -9.664 0.191 11.469 1 78.12 115 PHE A C 1
ATOM 918 O O . PHE A 1 115 ? -8.531 -0.055 11.047 1 78.12 115 PHE A O 1
ATOM 925 N N . ILE A 1 116 ? -10.469 -0.667 11.953 1 77.94 116 ILE A N 1
ATOM 926 C CA . ILE A 1 116 ? -10.062 -2.064 12.031 1 77.94 116 ILE A CA 1
ATOM 927 C C . ILE A 1 116 ? -9.859 -2.623 10.625 1 77.94 116 ILE A C 1
ATOM 929 O O . ILE A 1 116 ? -8.883 -3.334 10.367 1 77.94 116 ILE A O 1
ATOM 933 N N . ALA A 1 117 ? -10.734 -2.295 9.758 1 82.38 117 ALA A N 1
ATOM 934 C CA . ALA A 1 117 ? -10.633 -2.752 8.375 1 82.38 117 ALA A CA 1
ATOM 935 C C . ALA A 1 117 ? -9.375 -2.207 7.707 1 82.38 117 ALA A C 1
ATOM 937 O O . ALA A 1 117 ? -8.766 -2.881 6.867 1 82.38 117 ALA A O 1
ATOM 938 N N . GLN A 1 118 ? -9.023 -1.027 7.996 1 79.25 118 GLN A N 1
ATOM 939 C CA . GLN A 1 118 ? -7.836 -0.394 7.422 1 79.25 118 GLN A CA 1
ATOM 940 C C . GLN A 1 118 ? -6.562 -1.107 7.867 1 79.25 118 GLN A C 1
ATOM 942 O O . GLN A 1 118 ? -5.586 -1.165 7.117 1 79.25 118 GLN A O 1
ATOM 947 N N . MET A 1 119 ? -6.676 -1.722 8.984 1 72.75 119 MET A N 1
ATOM 948 C CA . MET A 1 119 ? -5.5 -2.377 9.547 1 72.75 119 MET A CA 1
ATOM 949 C C . MET A 1 119 ? -5.465 -3.854 9.164 1 72.75 119 MET A C 1
ATOM 951 O O . MET A 1 119 ? -4.594 -4.594 9.617 1 72.75 119 MET A O 1
ATOM 955 N N . ALA A 1 120 ? -6.422 -4.203 8.422 1 76.88 120 ALA A N 1
ATOM 956 C CA . ALA A 1 120 ? -6.473 -5.602 8 1 76.88 120 ALA A CA 1
ATOM 957 C C . ALA A 1 120 ? -5.203 -5.992 7.25 1 76.88 120 ALA A C 1
ATOM 959 O O . ALA A 1 120 ? -4.68 -5.215 6.453 1 76.88 120 ALA A O 1
ATOM 960 N N . PRO A 1 121 ? -4.625 -7.141 7.562 1 77.31 121 PRO A N 1
ATOM 961 C CA . PRO A 1 121 ? -3.475 -7.652 6.816 1 77.31 121 PRO A CA 1
ATOM 962 C C . PRO A 1 121 ? -3.863 -8.242 5.461 1 77.31 121 PRO A C 1
ATOM 964 O O . PRO A 1 121 ? -3.967 -9.461 5.32 1 77.31 121 PRO A O 1
ATOM 967 N N . TRP A 1 122 ? -3.996 -7.473 4.539 1 82.94 122 TRP A N 1
ATOM 968 C CA . TRP A 1 122 ? -4.559 -7.855 3.248 1 82.94 122 TRP A CA 1
ATOM 969 C C . TRP A 1 122 ? -3.744 -8.977 2.609 1 82.94 122 TRP A C 1
ATOM 971 O O . TRP A 1 122 ? -4.293 -9.836 1.922 1 82.94 122 TRP A O 1
ATOM 981 N N . GLU A 1 123 ? -2.451 -8.984 2.818 1 81.25 123 GLU A N 1
ATOM 982 C CA . GLU A 1 123 ? -1.624 -10.031 2.221 1 81.25 123 GLU A CA 1
ATOM 983 C C . GLU A 1 123 ? -1.913 -11.391 2.848 1 81.25 123 GLU A C 1
ATOM 985 O O . GLU A 1 123 ? -1.838 -12.422 2.172 1 81.25 123 GLU A O 1
ATOM 990 N N . SER A 1 124 ? -2.26 -11.398 4.133 1 81.81 124 SER A N 1
ATOM 991 C CA . SER A 1 124 ? -2.613 -12.648 4.805 1 81.81 124 SER A CA 1
ATOM 992 C C . SER A 1 124 ? -3.992 -13.133 4.379 1 81.81 124 SER A C 1
ATOM 994 O O . SER A 1 124 ? -4.344 -14.297 4.602 1 81.81 124 SER A O 1
ATOM 996 N N . LEU A 1 125 ? -4.691 -12.242 3.785 1 88.81 125 LEU A N 1
ATOM 997 C CA . LEU A 1 125 ? -6.074 -12.562 3.447 1 88.81 125 LEU A CA 1
ATOM 998 C C . LEU A 1 125 ? -6.168 -13.125 2.033 1 88.81 125 LEU A C 1
ATOM 1000 O O . LEU A 1 125 ? -7.254 -13.492 1.576 1 88.81 125 LEU A O 1
ATOM 1004 N N . ILE A 1 126 ? -5.074 -13.25 1.428 1 88.44 126 ILE A N 1
ATOM 1005 C CA . ILE A 1 126 ? -5.082 -13.719 0.048 1 88.44 126 ILE A CA 1
ATOM 1006 C C . ILE A 1 126 ? -5.703 -15.109 -0.019 1 88.44 126 ILE A C 1
ATOM 1008 O O . ILE A 1 126 ? -6.562 -15.375 -0.863 1 88.44 126 ILE A O 1
ATOM 1012 N N . ILE A 1 127 ? -5.391 -15.938 0.864 1 82.06 127 ILE A N 1
ATOM 1013 C CA . ILE A 1 127 ? -5.844 -17.328 0.824 1 82.06 127 ILE A CA 1
ATOM 1014 C C . ILE A 1 127 ? -7.328 -17.391 1.167 1 82.06 127 ILE A C 1
ATOM 1016 O O . ILE A 1 127 ? -8.117 -18 0.437 1 82.06 127 ILE A O 1
ATOM 1020 N N . PRO A 1 128 ? -7.719 -16.797 2.273 1 85.75 128 PRO A N 1
ATOM 1021 C CA . PRO A 1 128 ? -9.156 -16.781 2.549 1 85.75 128 PRO A CA 1
ATOM 1022 C C . PRO A 1 128 ? -9.977 -16.172 1.411 1 85.75 128 PRO A C 1
ATOM 1024 O O . PRO A 1 128 ? -11.055 -16.672 1.088 1 85.75 128 PRO A O 1
ATOM 1027 N N . VAL A 1 129 ? -9.5 -15.164 0.839 1 90.25 129 VAL A N 1
ATOM 1028 C CA . VAL A 1 129 ? -10.211 -14.523 -0.261 1 90.25 129 VAL A CA 1
ATOM 1029 C C . VAL A 1 129 ? -10.258 -15.461 -1.464 1 90.25 129 VAL A C 1
ATOM 1031 O O . VAL A 1 129 ? -11.258 -15.516 -2.182 1 90.25 129 VAL A O 1
ATOM 1034 N N . TYR A 1 130 ? -9.211 -16.156 -1.676 1 88.56 130 TYR A N 1
ATOM 1035 C CA . TYR A 1 130 ? -9.188 -17.156 -2.738 1 88.56 130 TYR A CA 1
ATOM 1036 C C . TYR A 1 130 ? -10.258 -18.219 -2.516 1 88.56 130 TYR A C 1
ATOM 1038 O O . TYR A 1 130 ? -11.008 -18.562 -3.436 1 88.56 130 TYR A O 1
ATOM 1046 N N . ILE A 1 131 ? -10.289 -18.719 -1.341 1 83.62 131 ILE A N 1
ATOM 1047 C CA . ILE A 1 131 ? -11.219 -19.797 -1.018 1 83.62 131 ILE A CA 1
ATOM 1048 C C . ILE A 1 131 ? -12.656 -19.312 -1.165 1 83.62 131 ILE A C 1
ATOM 1050 O O . ILE A 1 131 ? -13.492 -19.984 -1.762 1 83.62 131 ILE A O 1
ATOM 1054 N N . ILE A 1 132 ? -12.906 -18.172 -0.614 1 86.56 132 ILE A N 1
ATOM 1055 C CA . ILE A 1 132 ? -14.242 -17.594 -0.722 1 86.56 132 ILE A CA 1
ATOM 1056 C C . ILE A 1 132 ? -14.602 -17.391 -2.193 1 86.56 132 ILE A C 1
ATOM 1058 O O . ILE A 1 132 ? -15.703 -17.719 -2.623 1 86.56 132 ILE A O 1
ATOM 1062 N N . SER A 1 133 ? -13.688 -16.859 -2.959 1 91.69 133 SER A N 1
ATOM 1063 C CA . SER A 1 133 ? -13.922 -16.609 -4.379 1 91.69 133 SER A CA 1
ATOM 1064 C C . SER A 1 133 ? -14.125 -17.922 -5.145 1 91.69 133 SER A C 1
ATOM 1066 O O . SER A 1 133 ? -14.93 -17.969 -6.074 1 91.69 133 SER A O 1
ATOM 1068 N N . ARG A 1 134 ? -13.289 -18.875 -4.805 1 89.25 134 ARG A N 1
ATOM 1069 C CA . ARG A 1 134 ? -13.438 -20.188 -5.426 1 89.25 134 ARG A CA 1
ATOM 1070 C C . ARG A 1 134 ? -14.812 -20.781 -5.145 1 89.25 134 ARG A C 1
ATOM 1072 O O . ARG A 1 134 ? -15.508 -21.219 -6.066 1 89.25 134 ARG A O 1
ATOM 1079 N N . ASP A 1 135 ? -15.273 -20.688 -3.93 1 86.19 135 ASP A N 1
ATOM 1080 C CA . ASP A 1 135 ? -16.516 -21.312 -3.514 1 86.19 135 ASP A CA 1
ATOM 1081 C C . ASP A 1 135 ? -17.734 -20.531 -4.031 1 86.19 135 ASP A C 1
ATOM 1083 O O . ASP A 1 135 ? -18.828 -21.062 -4.109 1 86.19 135 ASP A O 1
ATOM 1087 N N . THR A 1 136 ? -17.547 -19.312 -4.352 1 91.19 136 THR A N 1
ATOM 1088 C CA . THR A 1 136 ? -18.641 -18.5 -4.855 1 91.19 136 THR A CA 1
ATOM 1089 C C . THR A 1 136 ? -18.531 -18.312 -6.363 1 91.19 136 THR A C 1
ATOM 1091 O O . THR A 1 136 ? -19.219 -17.469 -6.938 1 91.19 136 THR A O 1
ATOM 1094 N N . ASP A 1 137 ? -17.641 -18.969 -6.988 1 94.5 137 ASP A N 1
ATOM 1095 C CA . ASP A 1 137 ? -17.406 -18.938 -8.43 1 94.5 137 ASP A CA 1
ATOM 1096 C C . ASP A 1 137 ? -17.047 -17.531 -8.906 1 94.5 137 ASP A C 1
ATOM 1098 O O . ASP A 1 137 ? -17.594 -17.047 -9.906 1 94.5 137 ASP A O 1
ATOM 1102 N N . MET A 1 138 ? -16.25 -16.922 -8.062 1 95.88 138 MET A N 1
ATOM 1103 C CA . MET A 1 138 ? -15.867 -15.547 -8.391 1 95.88 138 MET A CA 1
ATOM 1104 C C . MET A 1 138 ? -14.414 -15.492 -8.859 1 95.88 138 MET A C 1
ATOM 1106 O O . MET A 1 138 ? -13.875 -14.406 -9.102 1 95.88 138 MET A O 1
ATOM 1110 N N . LEU A 1 139 ? -13.82 -16.672 -9.109 1 94.75 139 LEU A N 1
ATOM 1111 C CA . LEU A 1 139 ? -12.445 -16.703 -9.594 1 94.75 139 LEU A CA 1
ATOM 1112 C C . LEU A 1 139 ? -12.367 -16.312 -11.062 1 94.75 139 LEU A C 1
ATOM 1114 O O . LEU A 1 139 ? -13.344 -16.469 -11.805 1 94.75 139 LEU A O 1
ATOM 1118 N N . ASP A 1 140 ? -11.281 -15.75 -11.469 1 97.12 140 ASP A N 1
ATOM 1119 C CA . ASP A 1 140 ? -10.945 -15.484 -12.867 1 97.12 140 ASP A CA 1
ATOM 1120 C C . ASP A 1 140 ? -11.859 -14.406 -13.453 1 97.12 140 ASP A C 1
ATOM 1122 O O . ASP A 1 140 ? -12.227 -14.461 -14.633 1 97.12 140 ASP A O 1
ATOM 1126 N N . ARG A 1 141 ? -12.273 -13.5 -12.539 1 96.88 141 ARG A N 1
ATOM 1127 C CA . ARG A 1 141 ? -13.18 -12.445 -12.992 1 96.88 141 ARG A CA 1
ATOM 1128 C C . ARG A 1 141 ? -12.641 -11.062 -12.609 1 96.88 141 ARG A C 1
ATOM 1130 O O . ARG A 1 141 ? -12.211 -10.852 -11.477 1 96.88 141 ARG A O 1
ATOM 1137 N N . LEU A 1 142 ? -12.742 -10.117 -13.562 1 97.44 142 LEU A N 1
ATOM 1138 C CA . LEU A 1 142 ? -12.289 -8.75 -13.32 1 97.44 142 LEU A CA 1
ATOM 1139 C C . LEU A 1 142 ? -13.125 -8.078 -12.242 1 97.44 142 LEU A C 1
ATOM 1141 O O . LEU A 1 142 ? -12.594 -7.336 -11.414 1 97.44 142 LEU A O 1
ATOM 1145 N N . PRO A 1 143 ? -14.43 -8.359 -12.156 1 97.25 143 PRO A N 1
ATOM 1146 C CA . PRO A 1 143 ? -15.219 -7.73 -11.094 1 97.25 143 PRO A CA 1
ATOM 1147 C C . PRO A 1 143 ? -14.781 -8.164 -9.695 1 97.25 143 PRO A C 1
ATOM 1149 O O . PRO A 1 143 ? -14.891 -7.387 -8.742 1 97.25 143 PRO A O 1
ATOM 1152 N N . THR A 1 144 ? -14.328 -9.383 -9.578 1 97 144 THR A N 1
ATOM 1153 C CA . THR A 1 144 ? -13.82 -9.836 -8.289 1 97 144 THR A CA 1
ATOM 1154 C C . THR A 1 144 ? -12.602 -9.031 -7.867 1 97 144 THR A C 1
ATOM 1156 O O . THR A 1 144 ? -12.5 -8.609 -6.711 1 97 144 THR A O 1
ATOM 1159 N N . LEU A 1 145 ? -11.719 -8.797 -8.82 1 97.31 145 LEU A N 1
ATOM 1160 C CA . LEU A 1 145 ? -10.547 -7.98 -8.539 1 97.31 145 LEU A CA 1
ATOM 1161 C C . LEU A 1 145 ? -10.953 -6.555 -8.18 1 97.31 145 LEU A C 1
ATOM 1163 O O . LEU A 1 145 ? -10.391 -5.957 -7.258 1 97.31 145 LEU A O 1
ATOM 1167 N N . THR A 1 146 ? -11.898 -6.031 -8.914 1 97.81 146 THR A N 1
ATOM 1168 C CA . THR A 1 146 ? -12.391 -4.684 -8.648 1 97.81 146 THR A CA 1
ATOM 1169 C C . THR A 1 146 ? -12.938 -4.578 -7.23 1 97.81 146 THR A C 1
ATOM 1171 O O . THR A 1 146 ? -12.672 -3.598 -6.531 1 97.81 146 THR A O 1
ATOM 1174 N N . LEU A 1 147 ? -13.633 -5.559 -6.852 1 95.5 147 LEU A N 1
ATOM 1175 C CA . LEU A 1 147 ? -14.211 -5.59 -5.516 1 95.5 147 LEU A CA 1
ATOM 1176 C C . LEU A 1 147 ? -13.125 -5.613 -4.449 1 95.5 147 LEU A C 1
ATOM 1178 O O . LEU A 1 147 ? -13.219 -4.91 -3.439 1 95.5 147 LEU A O 1
ATOM 1182 N N . ILE A 1 148 ? -12.148 -6.41 -4.66 1 95.25 148 ILE A N 1
ATOM 1183 C CA . ILE A 1 148 ? -11.062 -6.539 -3.689 1 95.25 148 ILE A CA 1
ATOM 1184 C C . ILE A 1 148 ? -10.305 -5.219 -3.584 1 95.25 148 ILE A C 1
ATOM 1186 O O . ILE A 1 148 ? -10.016 -4.746 -2.482 1 95.25 148 ILE A O 1
ATOM 1190 N N . TYR A 1 149 ? -9.992 -4.605 -4.734 1 96.38 149 TYR A N 1
ATOM 1191 C CA . TYR A 1 149 ? -9.297 -3.322 -4.742 1 96.38 149 TYR A CA 1
ATOM 1192 C C . TYR A 1 149 ? -10.133 -2.246 -4.055 1 96.38 149 TYR A C 1
ATOM 1194 O O . TYR A 1 149 ? -9.594 -1.399 -3.336 1 96.38 149 TYR A O 1
ATOM 1202 N N . PHE A 1 150 ? -11.383 -2.326 -4.289 1 95.88 150 PHE A N 1
ATOM 1203 C CA . PHE A 1 150 ? -12.328 -1.434 -3.623 1 95.88 150 PHE A CA 1
ATOM 1204 C C . PHE A 1 150 ? -12.258 -1.601 -2.111 1 95.88 150 PHE A C 1
ATOM 1206 O O . PHE A 1 150 ? -12.156 -0.616 -1.376 1 95.88 150 PHE A O 1
ATOM 1213 N N . MET A 1 151 ? -12.266 -2.807 -1.675 1 92.81 151 MET A N 1
ATOM 1214 C CA . MET A 1 151 ? -12.25 -3.105 -0.246 1 92.81 151 MET A CA 1
ATOM 1215 C C . MET A 1 151 ? -10.93 -2.67 0.387 1 92.81 151 MET A C 1
ATOM 1217 O O .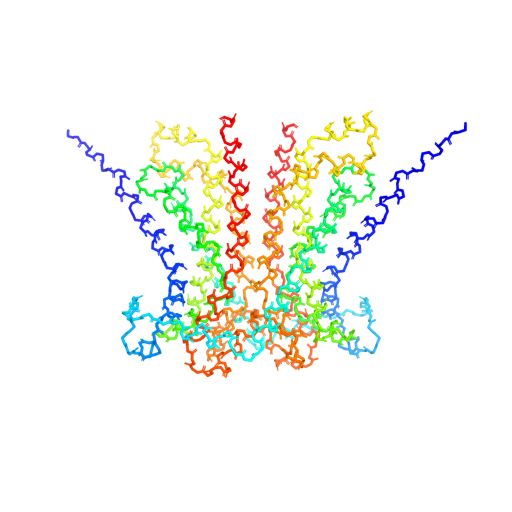 MET A 1 151 ? -10.906 -2.219 1.533 1 92.81 151 MET A O 1
ATOM 1221 N N . ILE A 1 152 ? -9.883 -2.777 -0.314 1 92.25 152 ILE A N 1
ATOM 1222 C CA . ILE A 1 152 ? -8.555 -2.439 0.185 1 92.25 152 ILE A CA 1
ATOM 1223 C C . ILE A 1 152 ? -8.445 -0.927 0.36 1 92.25 152 ILE A C 1
ATOM 1225 O O . ILE A 1 152 ? -7.852 -0.452 1.334 1 92.25 152 ILE A O 1
ATOM 1229 N N . THR A 1 153 ? -9.047 -0.144 -0.473 1 93.62 153 THR A N 1
ATOM 1230 C CA . THR A 1 153 ? -8.82 1.296 -0.518 1 93.62 153 THR A CA 1
ATOM 1231 C C . THR A 1 153 ? -9.898 2.037 0.269 1 93.62 153 THR A C 1
ATOM 1233 O O . THR A 1 153 ? -9.68 3.17 0.71 1 93.62 153 THR A O 1
ATOM 1236 N N . LEU A 1 154 ? -10.969 1.429 0.523 1 93.38 154 LEU A N 1
ATOM 1237 C CA . LEU A 1 154 ? -12.156 2.09 1.054 1 93.38 154 LEU A CA 1
ATOM 1238 C C . LEU A 1 154 ? -11.898 2.633 2.455 1 93.38 154 LEU A C 1
ATOM 1240 O O . LEU A 1 154 ? -12.188 3.799 2.736 1 93.38 154 LEU A O 1
ATOM 1244 N N . PRO A 1 155 ? -11.383 1.803 3.377 1 89.75 155 PRO A N 1
ATOM 1245 C CA . PRO A 1 155 ? -11.234 2.297 4.746 1 89.75 155 PRO A CA 1
ATOM 1246 C C . PRO A 1 155 ? -10.359 3.543 4.832 1 89.75 155 PRO A C 1
ATOM 1248 O O . PRO A 1 155 ? -10.719 4.512 5.504 1 89.75 155 PRO A O 1
ATOM 1251 N N . PHE A 1 156 ? -9.289 3.52 4.109 1 88.38 156 PHE A N 1
ATOM 1252 C CA . PHE A 1 156 ? -8.422 4.688 4.082 1 88.38 156 PHE A CA 1
ATOM 1253 C C . PHE A 1 156 ? -9.156 5.898 3.516 1 88.38 156 PHE A C 1
ATOM 1255 O O . PHE A 1 156 ? -9.039 7.008 4.043 1 88.38 156 PHE A O 1
ATOM 1262 N N . THR A 1 157 ? -9.852 5.695 2.461 1 93.75 157 THR A N 1
ATOM 1263 C CA . THR A 1 157 ? -10.578 6.777 1.804 1 93.75 157 THR A CA 1
ATOM 1264 C C . THR A 1 157 ? -11.617 7.387 2.744 1 93.75 157 THR A C 1
ATOM 1266 O O . THR A 1 157 ? -11.766 8.609 2.799 1 93.75 157 THR A O 1
ATOM 1269 N N . ILE A 1 158 ? -12.273 6.609 3.508 1 92.38 158 ILE A N 1
ATOM 1270 C CA . ILE A 1 158 ? -13.273 7.086 4.453 1 92.38 158 ILE A CA 1
ATOM 1271 C C . ILE A 1 158 ? -12.609 7.941 5.527 1 92.38 158 ILE A C 1
ATOM 1273 O O . ILE A 1 158 ? -13.062 9.055 5.812 1 92.38 158 ILE A O 1
ATOM 1277 N N . VAL A 1 159 ? -11.609 7.453 6.086 1 86.62 159 VAL A N 1
ATOM 1278 C CA . VAL A 1 159 ? -10.938 8.109 7.203 1 86.62 159 VAL A CA 1
ATOM 1279 C C . VAL A 1 159 ? -10.398 9.469 6.754 1 86.62 159 VAL A C 1
ATOM 1281 O O . VAL A 1 159 ? -10.594 10.477 7.438 1 86.62 159 VAL A O 1
ATOM 1284 N N . VAL A 1 160 ? -9.789 9.453 5.594 1 87.38 160 VAL A N 1
ATOM 1285 C CA . VAL A 1 160 ? -9.172 10.68 5.105 1 87.38 160 VAL A CA 1
ATOM 1286 C C . VAL A 1 160 ? -10.25 11.695 4.742 1 87.38 160 VAL A C 1
ATOM 1288 O O . VAL A 1 160 ? -10.164 12.867 5.125 1 87.38 160 VAL A O 1
ATOM 1291 N N . LEU A 1 161 ? -11.234 11.305 4.062 1 92.62 161 LEU A N 1
ATOM 1292 C CA . LEU A 1 161 ? -12.289 12.227 3.662 1 92.62 161 LEU A CA 1
ATOM 1293 C C . LEU A 1 161 ? -13.039 12.75 4.883 1 92.62 161 LEU A C 1
ATOM 1295 O O . LEU A 1 161 ? -13.43 13.922 4.918 1 92.62 161 LEU A O 1
ATOM 1299 N N . ARG A 1 162 ? -13.281 11.883 5.844 1 90.81 162 ARG A N 1
ATOM 1300 C CA . ARG A 1 162 ? -13.914 12.336 7.078 1 90.81 162 ARG A CA 1
ATOM 1301 C C . ARG A 1 162 ? -13.07 13.414 7.762 1 90.81 162 ARG A C 1
ATOM 1303 O O . ARG A 1 162 ? -13.609 14.398 8.266 1 90.81 162 ARG A O 1
ATOM 1310 N N . GLY A 1 163 ? -11.836 13.156 7.781 1 86.06 163 GLY A N 1
ATOM 1311 C CA . GLY A 1 163 ? -10.938 14.148 8.352 1 86.06 163 GLY A CA 1
ATOM 1312 C C . GLY A 1 163 ? -10.992 15.484 7.629 1 86.06 163 GLY A C 1
ATOM 1313 O O . GLY A 1 163 ? -11.055 16.547 8.266 1 86.06 163 GLY A O 1
ATOM 1314 N N . PHE A 1 164 ? -11.008 15.445 6.344 1 85.75 164 PHE A N 1
ATOM 1315 C CA . PHE A 1 164 ? -11.062 16.656 5.547 1 85.75 164 PHE A CA 1
ATOM 1316 C C . PHE A 1 164 ? -12.398 17.375 5.73 1 85.75 164 PHE A C 1
ATOM 1318 O O . PHE A 1 164 ? -12.445 18.594 5.836 1 85.75 164 PHE A O 1
ATOM 1325 N N . ILE A 1 165 ? -13.422 16.641 5.785 1 91.25 165 ILE A N 1
ATOM 1326 C CA . ILE A 1 165 ? -14.742 17.219 5.992 1 91.25 165 ILE A CA 1
ATOM 1327 C C . ILE A 1 165 ? -14.789 17.922 7.352 1 91.25 165 ILE A C 1
ATOM 1329 O O . ILE A 1 165 ? -15.398 18.969 7.496 1 91.25 165 ILE A O 1
ATOM 1333 N N . GLY A 1 166 ? -14.148 17.375 8.281 1 87.69 166 GLY A N 1
ATOM 1334 C CA . GLY A 1 166 ? -14.102 17.922 9.625 1 87.69 166 GLY A CA 1
ATOM 1335 C C . GLY A 1 166 ? -13.422 19.281 9.695 1 87.69 166 GLY A C 1
ATOM 1336 O O . GLY A 1 166 ? -13.68 20.062 10.617 1 87.69 166 GLY A O 1
ATOM 1337 N N . THR A 1 167 ? -12.617 19.5 8.734 1 82.5 167 THR A N 1
ATOM 1338 C CA . THR A 1 167 ? -11.914 20.781 8.734 1 82.5 167 THR A CA 1
ATOM 1339 C C . THR A 1 167 ? -12.773 21.875 8.117 1 82.5 167 THR A C 1
ATOM 1341 O O . THR A 1 167 ? -12.477 23.062 8.266 1 82.5 167 THR A O 1
ATOM 1344 N N . ILE A 1 168 ? -13.789 21.516 7.473 1 88.25 168 ILE A N 1
ATOM 1345 C CA . ILE A 1 168 ? -14.703 22.469 6.859 1 88.25 168 ILE A CA 1
ATOM 1346 C C . ILE A 1 168 ? -15.758 22.906 7.875 1 88.25 168 ILE A C 1
ATOM 1348 O O . ILE A 1 168 ? -16.547 22.094 8.352 1 88.25 168 ILE A O 1
ATOM 1352 N N . PRO A 1 169 ? -15.75 24.172 8.219 1 91 169 PRO A N 1
ATOM 1353 C CA . PRO A 1 169 ? -16.734 24.641 9.203 1 91 169 PRO A CA 1
ATOM 1354 C C . PRO A 1 169 ? -18.172 24.328 8.789 1 91 169 PRO A C 1
ATOM 1356 O O . PRO A 1 169 ? -18.578 24.656 7.676 1 91 169 PRO A O 1
ATOM 1359 N N . PRO A 1 170 ? -18.828 23.703 9.688 1 89.69 170 PRO A N 1
ATOM 1360 C CA . PRO A 1 170 ? -20.219 23.375 9.367 1 89.69 170 PRO A CA 1
ATOM 1361 C C . PRO A 1 170 ? -21.078 24.609 9.117 1 89.69 170 PRO A C 1
ATOM 1363 O O . PRO A 1 170 ? -22.109 24.531 8.445 1 89.69 170 PRO A O 1
ATOM 1366 N N . GLU A 1 171 ? -20.594 25.703 9.562 1 91.94 171 GLU A N 1
ATOM 1367 C CA . GLU A 1 171 ? -21.312 26.969 9.43 1 91.94 171 GLU A CA 1
ATOM 1368 C C . GLU A 1 171 ? -21.516 27.328 7.957 1 91.94 171 GLU A C 1
ATOM 1370 O O . GLU A 1 171 ? -22.516 27.953 7.598 1 91.94 171 GLU A O 1
ATOM 1375 N N . LEU A 1 172 ? -20.594 26.938 7.148 1 90.75 172 LEU A N 1
ATOM 1376 C CA . LEU A 1 172 ? -20.703 27.234 5.723 1 90.75 172 LEU A CA 1
ATOM 1377 C C . LEU A 1 172 ? -21.891 26.516 5.105 1 90.75 172 LEU A C 1
ATOM 1379 O O . LEU A 1 172 ? -22.609 27.078 4.277 1 90.75 172 LEU A O 1
ATOM 1383 N N . GLU A 1 173 ? -22.062 25.328 5.504 1 90.38 173 GLU A N 1
ATOM 1384 C CA . GLU A 1 173 ? -23.203 24.547 5.012 1 90.38 173 GLU A CA 1
ATOM 1385 C C . GLU A 1 173 ? -24.516 25.047 5.613 1 90.38 173 GLU A C 1
ATOM 1387 O O . GLU A 1 173 ? -25.547 25.062 4.941 1 90.38 173 GLU A O 1
ATOM 1392 N N . GLU A 1 174 ? -24.484 25.438 6.859 1 91.56 174 GLU A N 1
ATOM 1393 C CA . GLU A 1 174 ? -25.672 25.969 7.527 1 91.56 174 GLU A CA 1
ATOM 1394 C C . GLU A 1 174 ? -26.156 27.25 6.863 1 91.56 174 GLU A C 1
ATOM 1396 O O . GLU A 1 174 ? -27.359 27.484 6.734 1 91.56 174 GLU A O 1
ATOM 1401 N N . ALA A 1 175 ? -25.203 28.031 6.469 1 93 175 ALA A N 1
ATOM 1402 C CA . ALA A 1 175 ? -25.547 29.266 5.781 1 93 175 ALA A CA 1
ATOM 1403 C C . ALA A 1 175 ? -26.266 28.984 4.465 1 93 175 ALA A C 1
ATOM 1405 O O . ALA A 1 175 ? -27.219 29.672 4.109 1 93 175 ALA A O 1
ATOM 1406 N N . ALA A 1 176 ? -25.797 28.031 3.812 1 92.81 176 ALA A N 1
ATOM 1407 C CA . ALA A 1 176 ? -26.422 27.656 2.551 1 92.81 176 ALA A CA 1
ATOM 1408 C C . ALA A 1 176 ? -27.812 27.094 2.783 1 92.81 176 ALA A C 1
ATOM 1410 O O . ALA A 1 176 ? -28.719 27.266 1.947 1 92.81 176 ALA A O 1
ATOM 1411 N N . GLN A 1 177 ? -27.938 26.469 3.918 1 90.81 177 GLN A N 1
ATOM 1412 C CA . GLN A 1 177 ? -29.25 25.922 4.258 1 90.81 177 GLN A CA 1
ATOM 1413 C C . GLN A 1 177 ? -30.234 27.047 4.586 1 90.81 177 GLN A C 1
ATOM 1415 O O . GLN A 1 177 ? -31.406 26.953 4.254 1 90.81 177 GLN A O 1
ATOM 1420 N N . VAL A 1 178 ? -29.75 28.016 5.223 1 91.88 178 VAL A N 1
ATOM 1421 C CA . VAL A 1 178 ? -30.578 29.188 5.512 1 91.88 178 VAL A CA 1
ATOM 1422 C C . VAL A 1 178 ? -31.016 29.844 4.203 1 91.88 178 VAL A C 1
ATOM 1424 O O . VAL A 1 178 ? -32.125 30.359 4.105 1 91.88 178 VAL A O 1
ATOM 1427 N N . ASP A 1 179 ? -30.188 29.797 3.182 1 92.25 179 ASP A N 1
ATOM 1428 C CA . ASP A 1 179 ? -30.484 30.375 1.871 1 92.25 179 ASP A CA 1
ATOM 1429 C C . ASP A 1 179 ? -31.391 29.438 1.057 1 92.25 179 ASP A C 1
ATOM 1431 O O . ASP A 1 179 ? -31.719 29.734 -0.093 1 92.25 179 ASP A O 1
ATOM 1435 N N . GLY A 1 180 ? -31.734 28.234 1.62 1 91.31 180 GLY A N 1
ATOM 1436 C CA . GLY A 1 180 ? -32.719 27.422 0.961 1 91.31 180 GLY A CA 1
ATOM 1437 C C . GLY A 1 180 ? -32.188 26.078 0.493 1 91.31 180 GLY A C 1
ATOM 1438 O O . GLY A 1 180 ? -32.938 25.25 -0.024 1 91.31 180 GLY A O 1
ATOM 1439 N N . CYS A 1 181 ? -30.969 25.891 0.686 1 90 181 CYS A N 1
ATOM 1440 C CA . CYS A 1 181 ? -30.391 24.625 0.247 1 90 181 CYS A CA 1
ATOM 1441 C C . CYS A 1 181 ? -30.766 23.484 1.191 1 90 181 CYS A C 1
ATOM 1443 O O . CYS A 1 181 ? -30.922 23.703 2.395 1 90 181 CYS A O 1
ATOM 1445 N N . THR A 1 182 ? -30.984 22.328 0.589 1 88.94 182 THR A N 1
ATOM 1446 C CA . THR A 1 182 ? -31.109 21.125 1.425 1 88.94 182 THR A CA 1
ATOM 1447 C C . THR A 1 182 ? -29.766 20.766 2.043 1 88.94 182 THR A C 1
ATOM 1449 O O . THR A 1 182 ? -28.734 21.281 1.645 1 88.94 182 THR A O 1
ATOM 1452 N N . ARG A 1 183 ? -29.781 19.938 3.006 1 84.38 183 ARG A N 1
ATOM 1453 C CA . ARG A 1 183 ? -28.547 19.516 3.65 1 84.38 183 ARG A CA 1
ATOM 1454 C C . ARG A 1 183 ? -27.594 18.906 2.639 1 84.38 183 ARG A C 1
ATOM 1456 O O . ARG A 1 183 ? -26.406 19.234 2.625 1 84.38 183 ARG A O 1
ATOM 1463 N N . THR A 1 184 ? -28.125 18 1.83 1 84.38 184 THR A N 1
ATOM 1464 C CA . THR A 1 184 ? -27.297 17.359 0.811 1 84.38 184 THR A CA 1
ATOM 1465 C C . THR A 1 184 ? -26.891 18.359 -0.264 1 84.38 184 THR A C 1
ATOM 1467 O O . THR A 1 184 ? -25.766 18.297 -0.774 1 84.38 184 THR A O 1
ATOM 1470 N N . GLY A 1 185 ? -27.781 19.203 -0.569 1 88.81 185 GLY A N 1
ATOM 1471 C CA . GLY A 1 185 ? -27.469 20.25 -1.531 1 88.81 185 GLY A CA 1
ATOM 1472 C C . GLY A 1 185 ? -26.375 21.172 -1.064 1 88.81 185 GLY A C 1
ATOM 1473 O O . GLY A 1 185 ? -25.5 21.562 -1.848 1 88.81 185 GLY A O 1
ATOM 1474 N N . ALA A 1 186 ? -26.469 21.547 0.232 1 90.94 186 ALA A N 1
ATOM 1475 C CA . ALA A 1 186 ? -25.453 22.422 0.817 1 90.94 186 ALA A CA 1
ATOM 1476 C C . ALA A 1 186 ? -24.094 21.75 0.812 1 90.94 186 ALA A C 1
ATOM 1478 O O . ALA A 1 186 ? -23.078 22.406 0.552 1 90.94 186 ALA A O 1
ATOM 1479 N N . PHE A 1 187 ? -24.094 20.438 1.074 1 89.81 187 PHE A N 1
ATOM 1480 C CA . PHE A 1 187 ? -22.844 19.703 1.07 1 89.81 187 PHE A CA 1
ATOM 1481 C C . PHE A 1 187 ? -22.234 19.688 -0.326 1 89.81 187 PHE A C 1
ATOM 1483 O O . PHE A 1 187 ? -21.031 19.953 -0.494 1 89.81 187 PHE A O 1
ATOM 1490 N N . TRP A 1 188 ? -23.031 19.469 -1.304 1 89.25 188 TRP A N 1
ATOM 1491 C CA . TRP A 1 188 ? -22.547 19.297 -2.67 1 89.25 188 TRP A CA 1
ATOM 1492 C C . TRP A 1 188 ? -22.109 20.641 -3.26 1 89.25 188 TRP A C 1
ATOM 1494 O O . TRP A 1 188 ? -21.156 20.688 -4.039 1 89.25 188 TRP A O 1
ATOM 1504 N N . ARG A 1 189 ? -22.734 21.672 -2.82 1 90.5 189 ARG A N 1
ATOM 1505 C CA . ARG A 1 189 ? -22.453 22.984 -3.424 1 90.5 189 ARG A CA 1
ATOM 1506 C C . ARG A 1 189 ? -21.359 23.703 -2.664 1 90.5 189 ARG A C 1
ATOM 1508 O O . ARG A 1 189 ? -20.562 24.453 -3.258 1 90.5 189 ARG A O 1
ATOM 1515 N N . VAL A 1 190 ? -21.25 23.453 -1.408 1 90.25 190 VAL A N 1
ATOM 1516 C CA . VAL A 1 190 ? -20.344 24.25 -0.59 1 90.25 190 VAL A CA 1
ATOM 1517 C C . VAL A 1 190 ? -19.156 23.406 -0.151 1 90.25 190 VAL A C 1
ATOM 1519 O O . VAL A 1 190 ? -18 23.781 -0.368 1 90.25 190 VAL A O 1
ATOM 1522 N N . ALA A 1 191 ? -19.391 22.25 0.437 1 90.31 191 ALA A N 1
ATOM 1523 C CA . ALA A 1 191 ? -18.344 21.438 1.045 1 90.31 191 ALA A CA 1
ATOM 1524 C C . ALA A 1 191 ? -17.562 20.672 -0.017 1 90.31 191 ALA A C 1
ATOM 1526 O O . ALA A 1 191 ? -16.344 20.5 0.106 1 90.31 191 ALA A O 1
ATOM 1527 N N . MET A 1 192 ? -18.203 20.25 -1.07 1 91.12 192 MET A N 1
ATOM 1528 C CA . MET A 1 192 ? -17.578 19.375 -2.062 1 91.12 192 MET A CA 1
ATOM 1529 C C . MET A 1 192 ? -16.406 20.078 -2.744 1 91.12 192 MET A C 1
ATOM 1531 O O . MET A 1 192 ? -15.328 19.5 -2.883 1 91.12 192 MET A O 1
ATOM 1535 N N . PRO A 1 193 ? -16.641 21.266 -3.184 1 90.12 193 PRO A N 1
ATOM 1536 C CA . PRO A 1 193 ? -15.5 21.969 -3.789 1 90.12 193 PRO A CA 1
ATOM 1537 C C . PRO A 1 193 ? -14.336 22.156 -2.818 1 90.12 193 PRO A C 1
ATOM 1539 O O . PRO A 1 193 ? -13.172 22.141 -3.232 1 90.12 193 PRO A O 1
ATOM 1542 N N . LEU A 1 194 ? -14.625 22.312 -1.589 1 88.69 194 LEU A N 1
ATOM 1543 C CA . LEU A 1 194 ? -13.602 22.516 -0.571 1 88.69 194 LEU A CA 1
ATOM 1544 C C . LEU A 1 194 ? -12.922 21.188 -0.216 1 88.69 194 LEU A C 1
ATOM 1546 O O . LEU A 1 194 ? -11.852 21.188 0.398 1 88.69 194 LEU A O 1
ATOM 1550 N N . LEU A 1 195 ? -13.492 20.109 -0.65 1 91.5 195 LEU A N 1
ATOM 1551 C CA . LEU A 1 195 ? -12.977 18.781 -0.362 1 91.5 195 LEU A CA 1
ATOM 1552 C C . LEU A 1 195 ? -12.008 18.328 -1.449 1 91.5 195 LEU A C 1
ATOM 1554 O O . LEU A 1 195 ? -11.445 17.219 -1.37 1 91.5 195 LEU A O 1
ATOM 1558 N N . ALA A 1 196 ? -11.727 19.141 -2.436 1 88.81 196 ALA A N 1
ATOM 1559 C CA . ALA A 1 196 ? -10.922 18.781 -3.605 1 88.81 196 ALA A CA 1
ATOM 1560 C C . ALA A 1 196 ? -9.562 18.234 -3.193 1 88.81 196 ALA A C 1
ATOM 1562 O O . ALA A 1 196 ? -9.125 17.203 -3.711 1 88.81 196 ALA A O 1
ATOM 1563 N N . PRO A 1 197 ? -8.898 18.797 -2.225 1 82.38 197 PRO A N 1
ATOM 1564 C CA . PRO A 1 197 ? -7.609 18.234 -1.82 1 82.38 197 PRO A CA 1
ATOM 1565 C C . PRO A 1 197 ? -7.734 16.844 -1.229 1 82.38 197 PRO A C 1
ATOM 1567 O O . PRO A 1 197 ? -6.887 15.977 -1.482 1 82.38 197 PRO A O 1
ATOM 1570 N N . GLY A 1 198 ? -8.797 16.719 -0.412 1 86.44 198 GLY A N 1
ATOM 1571 C CA . GLY A 1 198 ? -9.039 15.398 0.133 1 86.44 198 GLY A CA 1
ATOM 1572 C C . GLY A 1 198 ? -9.367 14.367 -0.93 1 86.44 198 GLY A C 1
ATOM 1573 O O . GLY A 1 198 ? -8.883 13.234 -0.882 1 86.44 198 GLY A O 1
ATOM 1574 N N . LEU A 1 199 ? -10.148 14.758 -1.883 1 91.19 199 LEU A N 1
ATOM 1575 C CA . LEU A 1 199 ? -10.523 13.883 -2.984 1 91.19 199 LEU A CA 1
ATOM 1576 C C . LEU A 1 199 ? -9.305 13.531 -3.838 1 91.19 199 LEU A C 1
ATOM 1578 O O . LEU A 1 199 ? -9.148 12.383 -4.258 1 91.19 199 LEU A O 1
ATOM 1582 N N . MET A 1 200 ? -8.5 14.445 -4.066 1 86.69 200 MET A N 1
ATOM 1583 C CA . MET A 1 200 ? -7.293 14.219 -4.848 1 86.69 200 MET A CA 1
ATOM 1584 C C . MET A 1 200 ? -6.34 13.281 -4.117 1 86.69 200 MET A C 1
ATOM 1586 O O . MET A 1 200 ? -5.805 12.344 -4.711 1 86.69 200 MET A O 1
ATOM 1590 N N . ALA A 1 201 ? -6.156 13.539 -2.811 1 83 201 ALA A N 1
ATOM 1591 C CA . ALA A 1 201 ? -5.238 12.727 -2.016 1 83 201 ALA A CA 1
ATOM 1592 C C . ALA A 1 201 ? -5.703 11.281 -1.951 1 83 201 ALA A C 1
ATOM 1594 O O . ALA A 1 201 ? -4.91 10.352 -2.133 1 83 201 ALA A O 1
ATOM 1595 N N . THR A 1 202 ? -6.941 11.086 -1.709 1 90.56 202 THR A N 1
ATOM 1596 C CA . THR A 1 202 ? -7.469 9.734 -1.572 1 90.56 202 THR A CA 1
ATOM 1597 C C . THR A 1 202 ? -7.516 9.031 -2.926 1 90.56 202 THR A C 1
ATOM 1599 O O . THR A 1 202 ? -7.289 7.824 -3.012 1 90.56 202 THR A O 1
ATOM 1602 N N . SER A 1 203 ? -7.832 9.781 -3.998 1 91 203 SER A N 1
ATOM 1603 C CA . SER A 1 203 ? -7.836 9.195 -5.336 1 91 203 SER A CA 1
ATOM 1604 C C . SER A 1 203 ? -6.434 8.75 -5.746 1 91 203 SER A C 1
ATOM 1606 O O . SER A 1 203 ? -6.266 7.699 -6.363 1 91 203 SER A O 1
ATOM 1608 N N . LEU A 1 204 ? -5.496 9.539 -5.434 1 85.69 204 LEU A N 1
ATOM 1609 C CA . LEU A 1 204 ? -4.117 9.211 -5.766 1 85.69 204 LEU A CA 1
ATOM 1610 C C . LEU A 1 204 ? -3.664 7.957 -5.023 1 85.69 204 LEU A C 1
ATOM 1612 O O . LEU A 1 204 ? -3.068 7.059 -5.625 1 85.69 204 LEU A O 1
ATOM 1616 N N . PHE A 1 205 ? -3.898 7.945 -3.822 1 83.94 205 PHE A N 1
ATOM 1617 C CA . PHE A 1 205 ? -3.533 6.789 -3.014 1 83.94 205 PHE A CA 1
ATOM 1618 C C . PHE A 1 205 ? -4.223 5.531 -3.523 1 83.94 205 PHE A C 1
ATOM 1620 O O . PHE A 1 205 ? -3.586 4.484 -3.678 1 83.94 205 PHE A O 1
ATOM 1627 N N . GLY A 1 206 ? -5.547 5.656 -3.689 1 91.5 206 GLY A N 1
ATOM 1628 C CA . GLY A 1 206 ? -6.297 4.52 -4.191 1 91.5 206 GLY A CA 1
ATOM 1629 C C . GLY A 1 206 ? -5.809 4.031 -5.543 1 91.5 206 GLY A C 1
ATOM 1630 O O . GLY A 1 206 ? -5.703 2.826 -5.777 1 91.5 206 GLY A O 1
ATOM 1631 N N . PHE A 1 207 ? -5.512 5.012 -6.387 1 91.44 207 PHE A N 1
ATOM 1632 C CA . PHE A 1 207 ? -5.039 4.672 -7.723 1 91.44 207 PHE A CA 1
ATOM 1633 C C . PHE A 1 207 ? -3.707 3.938 -7.656 1 91.44 207 PHE A C 1
ATOM 1635 O O . PHE A 1 207 ? -3.541 2.881 -8.273 1 91.44 207 PHE A O 1
ATOM 1642 N N . ILE A 1 208 ? -2.795 4.453 -6.965 1 85.94 208 ILE A N 1
ATOM 1643 C CA . ILE A 1 208 ? -1.464 3.865 -6.867 1 85.94 208 ILE A CA 1
ATOM 1644 C C . ILE A 1 208 ? -1.562 2.469 -6.258 1 85.94 208 ILE A C 1
ATOM 1646 O O . ILE A 1 208 ? -0.929 1.526 -6.742 1 85.94 208 ILE A O 1
ATOM 1650 N N . THR A 1 209 ? -2.395 2.367 -5.246 1 88.75 209 THR A N 1
ATOM 1651 C CA . THR A 1 209 ? -2.559 1.096 -4.547 1 88.75 209 THR A CA 1
ATOM 1652 C C . THR A 1 209 ? -3.139 0.038 -5.48 1 88.75 209 THR A C 1
ATOM 1654 O O . THR A 1 209 ? -2.619 -1.078 -5.562 1 88.75 209 THR A O 1
ATOM 1657 N N . ALA A 1 210 ? -4.105 0.406 -6.176 1 93.44 210 ALA A N 1
ATOM 1658 C CA . ALA A 1 210 ? -4.781 -0.532 -7.066 1 93.44 210 ALA A CA 1
ATOM 1659 C C . ALA A 1 210 ? -3.936 -0.812 -8.305 1 93.44 210 ALA A C 1
ATOM 1661 O O . ALA A 1 210 ? -3.869 -1.95 -8.781 1 93.44 210 ALA A O 1
ATOM 1662 N N . TRP A 1 211 ? -3.332 0.174 -8.82 1 91.38 211 TRP A N 1
ATOM 1663 C CA . TRP A 1 211 ? -2.543 0.069 -10.047 1 91.38 211 TRP A CA 1
ATOM 1664 C C . TRP A 1 211 ? -1.358 -0.872 -9.852 1 91.38 211 TRP A C 1
ATOM 1666 O O . TRP A 1 211 ? -0.987 -1.611 -10.766 1 91.38 211 TRP A O 1
ATOM 1676 N N . ASN A 1 212 ? -0.824 -0.885 -8.672 1 88.19 212 ASN A N 1
ATOM 1677 C CA . ASN A 1 212 ? 0.397 -1.634 -8.391 1 88.19 212 ASN A CA 1
ATOM 1678 C C . ASN A 1 212 ? 0.09 -3.002 -7.785 1 88.19 212 ASN A C 1
ATOM 1680 O O . ASN A 1 212 ? 1.003 -3.783 -7.512 1 88.19 212 ASN A O 1
ATOM 1684 N N . GLU A 1 213 ? -1.146 -3.209 -7.625 1 90.56 213 GLU A N 1
ATOM 1685 C CA . GLU A 1 213 ? -1.517 -4.453 -6.961 1 90.56 213 GLU A CA 1
ATOM 1686 C C . GLU A 1 213 ? -1.184 -5.664 -7.832 1 90.56 213 GLU A C 1
ATOM 1688 O O . GLU A 1 213 ? -1.536 -5.703 -9.016 1 90.56 213 GLU A O 1
ATOM 1693 N N . PHE A 1 214 ? -0.525 -6.688 -7.305 1 89.44 214 PHE A N 1
ATOM 1694 C CA . PHE A 1 214 ? -0.058 -7.855 -8.039 1 89.44 214 PHE A CA 1
ATOM 1695 C C . PHE A 1 214 ? -0.588 -9.141 -7.406 1 89.44 214 PHE A C 1
ATOM 1697 O O . PHE A 1 214 ? -1.07 -10.031 -8.109 1 89.44 214 PHE A O 1
ATOM 1704 N N . ALA A 1 215 ? -0.539 -9.203 -6.125 1 88 215 ALA A N 1
ATOM 1705 C CA . ALA A 1 215 ? -0.712 -10.461 -5.402 1 88 215 ALA A CA 1
ATOM 1706 C C . ALA A 1 215 ? -2.107 -11.039 -5.633 1 88 215 ALA A C 1
ATOM 1708 O O . ALA A 1 215 ? -2.248 -12.195 -6.039 1 88 215 ALA A O 1
ATOM 1709 N N . TYR A 1 216 ? -3.102 -10.273 -5.461 1 93.25 216 TYR A N 1
ATOM 1710 C CA . TYR A 1 216 ? -4.461 -10.781 -5.621 1 93.25 216 TYR A CA 1
ATOM 1711 C C . TYR A 1 216 ? -4.754 -11.109 -7.078 1 93.25 216 TYR A C 1
ATOM 1713 O O . TYR A 1 216 ? -5.398 -12.117 -7.375 1 93.25 216 TYR A O 1
ATOM 1721 N N . ALA A 1 217 ? -4.293 -10.273 -7.953 1 94 217 ALA A N 1
ATOM 1722 C CA . ALA A 1 217 ? -4.48 -10.562 -9.375 1 94 217 ALA A CA 1
ATOM 1723 C C . ALA A 1 217 ? -3.816 -11.883 -9.758 1 94 217 ALA A C 1
ATOM 1725 O O . ALA A 1 217 ? -4.363 -12.656 -10.547 1 94 217 ALA A O 1
ATOM 1726 N N . ASN A 1 218 ? -2.727 -12.102 -9.227 1 89.69 218 ASN A N 1
ATOM 1727 C CA . ASN A 1 218 ? -1.975 -13.312 -9.531 1 89.69 218 ASN A CA 1
ATOM 1728 C C . ASN A 1 218 ? -2.646 -14.555 -8.953 1 89.69 218 ASN A C 1
ATOM 1730 O O . ASN A 1 218 ? -2.635 -15.617 -9.57 1 89.69 218 ASN A O 1
ATOM 1734 N N . PHE A 1 219 ? -3.27 -14.406 -7.824 1 89.19 219 PHE A N 1
ATOM 1735 C CA . PHE A 1 219 ? -3.787 -15.57 -7.117 1 89.19 219 PHE A CA 1
ATOM 1736 C C . PHE A 1 219 ? -5.238 -15.836 -7.5 1 89.19 219 PHE A C 1
ATOM 1738 O O . PHE A 1 219 ? -5.719 -16.969 -7.383 1 89.19 219 PHE A O 1
ATOM 1745 N N . LEU A 1 220 ? -5.906 -14.836 -7.953 1 93.75 220 LEU A N 1
ATOM 1746 C CA . LEU A 1 220 ? -7.336 -15.016 -8.18 1 93.75 220 LEU A CA 1
ATOM 1747 C C . LEU A 1 220 ? -7.629 -15.234 -9.656 1 93.75 220 LEU A C 1
ATOM 1749 O O . LEU A 1 220 ? -8.703 -15.727 -10.016 1 93.75 220 LEU A O 1
ATOM 1753 N N . ILE A 1 221 ? -6.734 -14.781 -10.516 1 93.94 221 ILE A N 1
ATOM 1754 C CA . ILE A 1 221 ? -6.867 -15.016 -11.953 1 93.94 221 ILE A CA 1
ATOM 1755 C C . ILE A 1 221 ? -5.961 -16.172 -12.375 1 93.94 221 ILE A C 1
ATOM 1757 O O . ILE A 1 221 ? -4.77 -15.969 -12.617 1 93.94 221 ILE A O 1
ATOM 1761 N N . ILE A 1 222 ? -6.523 -17.297 -12.609 1 89.31 222 ILE A N 1
ATOM 1762 C CA . ILE A 1 222 ? -5.746 -18.516 -12.797 1 89.31 222 ILE A CA 1
ATOM 1763 C C . ILE A 1 222 ? -5.926 -19.031 -14.219 1 89.31 222 ILE A C 1
ATOM 1765 O O . ILE A 1 222 ? -4.973 -19.047 -15.008 1 89.31 222 ILE A O 1
ATOM 1769 N N . LYS A 1 223 ? -7.129 -19.312 -14.578 1 90.19 223 LYS A N 1
ATOM 1770 C CA . LYS A 1 223 ? -7.41 -19.984 -15.852 1 90.19 223 LYS A CA 1
ATOM 1771 C C . LYS A 1 223 ? -7.625 -18.953 -16.969 1 90.19 223 LYS A C 1
ATOM 1773 O O . LYS A 1 223 ? -7.121 -19.141 -18.078 1 90.19 223 LYS A O 1
ATOM 1778 N N . GLN A 1 224 ? -8.391 -17.953 -16.656 1 92.62 224 GLN A N 1
ATOM 1779 C CA . GLN A 1 224 ? -8.688 -16.938 -17.656 1 92.62 224 GLN A CA 1
ATOM 1780 C C . GLN A 1 224 ? -7.582 -15.891 -17.734 1 92.62 224 GLN A C 1
ATOM 1782 O O . GLN A 1 224 ? -7.75 -14.766 -17.25 1 92.62 224 GLN A O 1
ATOM 1787 N N . GLN A 1 225 ? -6.66 -16.188 -18.516 1 89.75 225 GLN A N 1
ATOM 1788 C CA . GLN A 1 225 ? -5.453 -15.367 -18.594 1 89.75 225 GLN A CA 1
ATOM 1789 C C . GLN A 1 225 ? -5.754 -13.992 -19.172 1 89.75 225 GLN A C 1
ATOM 1791 O O . GLN A 1 225 ? -5.055 -13.023 -18.891 1 89.75 225 GLN A O 1
ATOM 1796 N N . ASP A 1 226 ? -6.812 -13.938 -19.906 1 93.69 226 ASP A N 1
ATOM 1797 C CA . ASP A 1 226 ? -7.195 -12.672 -20.531 1 93.69 226 ASP A CA 1
ATOM 1798 C C . ASP A 1 226 ? -7.676 -11.664 -19.484 1 93.69 226 ASP A C 1
ATOM 1800 O O . ASP A 1 226 ? -7.77 -10.469 -19.766 1 93.69 226 ASP A O 1
ATOM 1804 N N . ASN A 1 227 ? -7.957 -12.156 -18.281 1 95.44 227 ASN A N 1
ATOM 1805 C CA . ASN A 1 227 ? -8.453 -11.281 -17.219 1 95.44 227 ASN A CA 1
ATOM 1806 C C . ASN A 1 227 ? -7.328 -10.828 -16.297 1 95.44 227 ASN A C 1
ATOM 1808 O O . ASN A 1 227 ? -7.582 -10.234 -15.242 1 95.44 227 ASN A O 1
ATOM 1812 N N . ARG A 1 228 ? -6.148 -11.086 -16.75 1 93.25 228 ARG A N 1
ATOM 1813 C CA . ARG A 1 228 ? -5.02 -10.656 -15.93 1 93.25 228 ARG A CA 1
ATOM 1814 C C . ARG A 1 228 ? -4.793 -9.156 -16.062 1 93.25 228 ARG A C 1
ATOM 1816 O O . ARG A 1 228 ? -5.328 -8.516 -16.969 1 93.25 228 ARG A O 1
ATOM 1823 N N . THR A 1 229 ? -4.117 -8.609 -15.062 1 94.69 229 THR A N 1
ATOM 1824 C CA . THR A 1 229 ? -3.75 -7.195 -15.078 1 94.69 229 THR A CA 1
ATOM 1825 C C . THR A 1 229 ? -2.307 -7.02 -15.547 1 94.69 229 THR A C 1
ATOM 1827 O O . THR A 1 229 ? -1.586 -8 -15.734 1 94.69 229 THR A O 1
ATOM 1830 N N . LEU A 1 230 ? -1.972 -5.809 -15.742 1 90.69 230 LEU A N 1
ATOM 1831 C CA . LEU A 1 230 ? -0.68 -5.457 -16.312 1 90.69 230 LEU A CA 1
ATOM 1832 C C . LEU A 1 230 ? 0.462 -5.934 -15.43 1 90.69 230 LEU A C 1
ATOM 1834 O O . LEU A 1 230 ? 1.464 -6.457 -15.922 1 90.69 230 LEU A O 1
ATOM 1838 N N . PRO A 1 231 ? 0.415 -5.789 -14.07 1 88.75 231 PRO A N 1
ATOM 1839 C CA . PRO A 1 231 ? 1.507 -6.281 -13.227 1 88.75 231 PRO A CA 1
ATOM 1840 C C . PRO A 1 231 ? 1.728 -7.785 -13.367 1 88.75 231 PRO A C 1
ATOM 1842 O O . PRO A 1 231 ? 2.873 -8.242 -13.406 1 88.75 231 PRO A O 1
ATOM 1845 N N . VAL A 1 232 ? 0.659 -8.5 -13.445 1 88.81 232 VAL A N 1
ATOM 1846 C CA . VAL A 1 232 ? 0.762 -9.945 -13.578 1 88.81 232 VAL A CA 1
ATOM 1847 C C . VAL A 1 232 ? 1.314 -10.297 -14.961 1 88.81 232 VAL A C 1
ATOM 1849 O O . VAL A 1 232 ? 2.131 -11.211 -15.102 1 88.81 232 VAL A O 1
ATOM 1852 N N . TRP A 1 233 ? 0.843 -9.594 -15.922 1 88 233 TRP A N 1
ATOM 1853 C CA . TRP A 1 233 ? 1.341 -9.805 -17.281 1 88 233 TRP A CA 1
ATOM 1854 C C . TRP A 1 233 ? 2.834 -9.508 -17.359 1 88 233 TRP A C 1
ATOM 1856 O O . TRP A 1 233 ? 3.588 -10.258 -17.984 1 88 233 TRP A O 1
ATOM 1866 N N . LEU A 1 234 ? 3.252 -8.461 -16.766 1 83.62 234 LEU A N 1
ATOM 1867 C CA . LEU A 1 234 ? 4.66 -8.07 -16.766 1 83.62 234 LEU A CA 1
ATOM 1868 C C . LEU A 1 234 ? 5.52 -9.148 -16.109 1 83.62 234 LEU A C 1
ATOM 1870 O O . LEU A 1 234 ? 6.664 -9.367 -16.516 1 83.62 234 LEU A O 1
ATOM 1874 N N . SER A 1 235 ? 5.012 -9.797 -15.109 1 78.5 235 SER A N 1
ATOM 1875 C CA . SER A 1 235 ? 5.758 -10.836 -14.406 1 78.5 235 SER A CA 1
ATOM 1876 C C . SER A 1 235 ? 5.898 -12.086 -15.258 1 78.5 235 SER A C 1
ATOM 1878 O O . SER A 1 235 ? 6.785 -12.914 -15.016 1 78.5 235 SER A O 1
ATOM 1880 N N . SER A 1 236 ? 4.98 -12.273 -16.125 1 74 236 SER A N 1
ATOM 1881 C CA . SER A 1 236 ? 5.035 -13.438 -17 1 74 236 SER A CA 1
ATOM 1882 C C . SER A 1 236 ? 5.977 -13.203 -18.188 1 74 236 SER A C 1
ATOM 1884 O O . SER A 1 236 ? 6.18 -14.102 -19 1 74 236 SER A O 1
ATOM 1886 N N . PHE A 1 237 ? 6.43 -11.914 -18.25 1 63.56 237 PHE A N 1
ATOM 1887 C CA . PHE A 1 237 ? 7.172 -11.484 -19.438 1 63.56 237 PHE A CA 1
ATOM 1888 C C . PHE A 1 237 ? 8.445 -12.305 -19.594 1 63.56 237 PHE A C 1
ATOM 1890 O O . PHE A 1 237 ? 8.891 -12.555 -20.719 1 63.56 237 PHE A O 1
ATOM 1897 N N . GLN A 1 238 ? 9.016 -12.648 -18.484 1 59.25 238 GLN A N 1
ATOM 1898 C CA . GLN A 1 238 ? 10.172 -13.508 -18.719 1 59.25 238 GLN A CA 1
ATOM 1899 C C . GLN A 1 238 ? 9.797 -14.711 -19.578 1 59.25 238 GLN A C 1
ATOM 1901 O O . GLN A 1 238 ? 10.594 -15.148 -20.422 1 59.25 238 GLN A O 1
ATOM 1906 N N . ASN A 1 239 ? 8.578 -15.102 -19.391 1 55.97 239 ASN A N 1
ATOM 1907 C CA . ASN A 1 239 ? 8.125 -16.219 -20.219 1 55.97 239 ASN A CA 1
ATOM 1908 C C . ASN A 1 239 ? 7.648 -15.734 -21.594 1 55.97 239 ASN A C 1
ATOM 1910 O O . ASN A 1 239 ? 7.887 -16.391 -22.609 1 55.97 239 ASN A O 1
ATOM 1914 N N . THR A 1 240 ? 7.168 -14.547 -21.562 1 48.16 240 THR A N 1
ATOM 1915 C CA . THR A 1 240 ? 6.566 -14.039 -22.797 1 48.16 240 THR A CA 1
ATOM 1916 C C . THR A 1 240 ? 7.641 -13.492 -23.734 1 48.16 240 THR A C 1
ATOM 1918 O O . THR A 1 240 ? 7.605 -13.742 -24.938 1 48.16 240 THR A O 1
ATOM 1921 N N . PHE A 1 241 ? 8.539 -12.758 -23.125 1 53.34 241 PHE A N 1
ATOM 1922 C CA . PHE A 1 241 ? 9.547 -12.109 -23.953 1 53.34 241 PHE A CA 1
ATOM 1923 C C . PHE A 1 241 ? 10.836 -12.93 -23.969 1 53.34 241 PHE A C 1
ATOM 1925 O O . PHE A 1 241 ? 11.766 -12.602 -24.703 1 53.34 241 PHE A O 1
ATOM 1932 N N . GLY A 1 242 ? 10.625 -14.039 -23.375 1 60.28 242 GLY A N 1
ATOM 1933 C CA . GLY A 1 242 ? 11.867 -14.789 -23.25 1 60.28 242 GLY A CA 1
ATOM 1934 C C . GLY A 1 242 ? 12.961 -14.016 -22.547 1 60.28 242 GLY A C 1
ATOM 1935 O O . GLY A 1 242 ? 12.742 -13.484 -21.453 1 60.28 242 GLY A O 1
ATOM 1936 N N . THR A 1 243 ? 14.062 -13.867 -23.281 1 65.19 243 THR A N 1
ATOM 1937 C CA . THR A 1 243 ? 15.234 -13.195 -22.75 1 65.19 243 THR A CA 1
ATOM 1938 C C . THR A 1 243 ? 15.336 -11.766 -23.281 1 65.19 243 THR A C 1
ATOM 1940 O O . THR A 1 243 ? 16.422 -11.18 -23.297 1 65.19 243 THR A O 1
ATOM 1943 N N . ASP A 1 244 ? 14.203 -11.234 -23.75 1 81.25 244 ASP A N 1
ATOM 1944 C CA . ASP A 1 244 ? 14.281 -9.883 -24.281 1 81.25 244 ASP A CA 1
ATOM 1945 C C . ASP A 1 244 ? 14.172 -8.844 -23.172 1 81.25 244 ASP A C 1
ATOM 1947 O O . ASP A 1 244 ? 13.102 -8.273 -22.938 1 81.25 244 ASP A O 1
ATOM 1951 N N . TRP A 1 245 ? 15.227 -8.461 -22.703 1 82.06 245 TRP A N 1
ATOM 1952 C CA . TRP A 1 245 ? 15.305 -7.543 -21.578 1 82.06 245 TRP A CA 1
ATOM 1953 C C . TRP A 1 245 ? 14.945 -6.121 -22 1 82.06 245 TRP A C 1
ATOM 1955 O O . TRP A 1 245 ? 14.398 -5.352 -21.203 1 82.06 245 TRP A O 1
ATOM 1965 N N . GLY A 1 246 ? 15.258 -5.816 -23.234 1 87.06 246 GLY A N 1
ATOM 1966 C CA . GLY A 1 246 ? 14.891 -4.504 -23.734 1 87.06 246 GLY A CA 1
ATOM 1967 C C . GLY A 1 246 ? 13.391 -4.266 -23.75 1 87.06 246 GLY A C 1
ATOM 1968 O O . GLY A 1 246 ? 12.914 -3.262 -23.203 1 87.06 246 GLY A O 1
ATOM 1969 N N . ALA A 1 247 ? 12.734 -5.25 -24.234 1 88.06 247 ALA A N 1
ATOM 1970 C CA . ALA A 1 247 ? 11.281 -5.137 -24.312 1 88.06 247 ALA A CA 1
ATOM 1971 C C . ALA A 1 247 ? 10.656 -5.152 -22.922 1 88.06 247 ALA A C 1
ATOM 1973 O O . ALA A 1 247 ? 9.672 -4.457 -22.672 1 88.06 247 ALA A O 1
ATOM 1974 N N . THR A 1 248 ? 11.242 -5.922 -22.125 1 86.62 248 THR A N 1
ATOM 1975 C CA . THR A 1 248 ? 10.75 -5.996 -20.75 1 86.62 248 THR A CA 1
ATOM 1976 C C . THR A 1 248 ? 10.922 -4.656 -20.031 1 86.62 248 THR A C 1
ATOM 197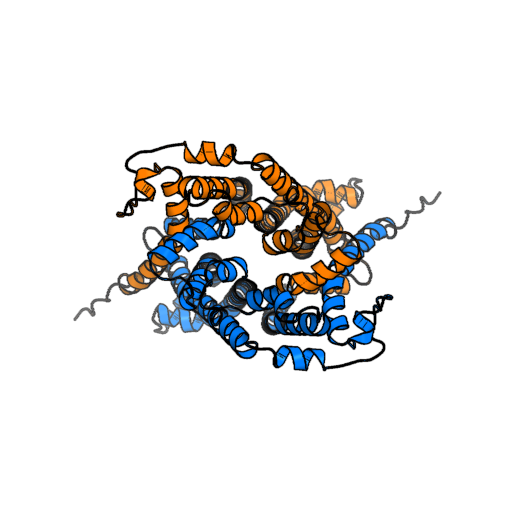8 O O . THR A 1 248 ? 10.008 -4.195 -19.344 1 86.62 248 THR A O 1
ATOM 1981 N N . MET A 1 249 ? 12.055 -4.043 -20.25 1 89.56 249 MET A N 1
ATOM 1982 C CA . MET A 1 249 ? 12.32 -2.75 -19.625 1 89.56 249 MET A CA 1
ATOM 1983 C C . MET A 1 249 ? 11.43 -1.663 -20.219 1 89.56 249 MET A C 1
ATOM 1985 O O . MET A 1 249 ? 11 -0.753 -19.5 1 89.56 249 MET A O 1
ATOM 1989 N N . ALA A 1 250 ? 11.18 -1.795 -21.453 1 91.62 250 ALA A N 1
ATOM 1990 C CA . ALA A 1 250 ? 10.281 -0.845 -22.094 1 91.62 250 ALA A CA 1
ATOM 1991 C C . ALA A 1 250 ? 8.859 -0.98 -21.562 1 91.62 250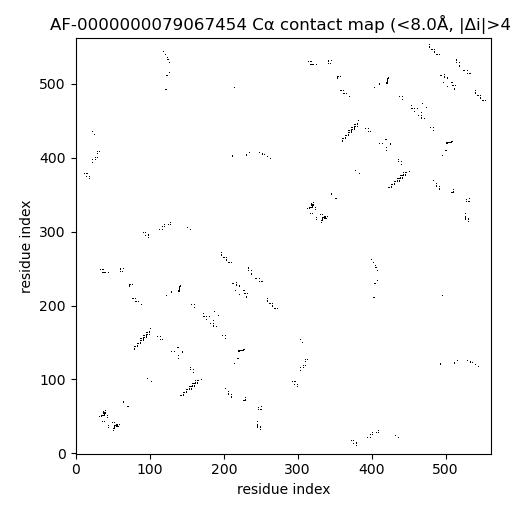 ALA A C 1
ATOM 1993 O O . ALA A 1 250 ? 8.195 0.021 -21.281 1 91.62 250 ALA A O 1
ATOM 1994 N N . ALA A 1 251 ? 8.43 -2.203 -21.469 1 89.5 251 ALA A N 1
ATOM 1995 C CA . ALA A 1 251 ? 7.098 -2.457 -20.922 1 89.5 251 ALA A CA 1
ATOM 1996 C C . ALA A 1 251 ? 6.98 -1.942 -19.5 1 89.5 251 ALA A C 1
ATOM 1998 O O . ALA A 1 251 ? 5.965 -1.354 -19.125 1 89.5 251 ALA A O 1
ATOM 1999 N N . SER A 1 252 ? 7.965 -2.148 -18.734 1 88.75 252 SER A N 1
ATOM 2000 C CA . SER A 1 252 ? 7.992 -1.674 -17.359 1 88.75 252 SER A CA 1
ATOM 2001 C C . SER A 1 252 ? 7.961 -0.151 -17.297 1 88.75 252 SER A C 1
ATOM 2003 O O . SER A 1 252 ? 7.316 0.426 -16.422 1 88.75 252 SER A O 1
ATOM 2005 N N . THR A 1 253 ? 8.641 0.454 -18.188 1 90.38 253 THR A N 1
ATOM 2006 C CA . THR A 1 253 ? 8.648 1.91 -18.266 1 90.38 253 THR A CA 1
ATOM 2007 C C . THR A 1 253 ? 7.262 2.447 -18.594 1 90.38 253 THR A C 1
ATOM 2009 O O . THR A 1 253 ? 6.801 3.412 -17.984 1 90.38 253 THR A O 1
ATOM 2012 N N . LEU A 1 254 ? 6.66 1.803 -19.531 1 90.94 254 LEU A N 1
ATOM 2013 C CA . LEU A 1 254 ? 5.305 2.205 -19.891 1 90.94 254 LEU A CA 1
ATOM 2014 C C . LEU A 1 254 ? 4.34 1.981 -18.734 1 90.94 254 LEU A C 1
ATOM 2016 O O . LEU A 1 254 ? 3.412 2.768 -18.531 1 90.94 254 LEU A O 1
ATOM 2020 N N . PHE A 1 255 ? 4.547 0.925 -18.016 1 89.5 255 PHE A N 1
ATOM 2021 C CA . PHE A 1 255 ? 3.721 0.603 -16.859 1 89.5 255 PHE A CA 1
ATOM 2022 C C . PHE A 1 255 ? 3.834 1.688 -15.789 1 89.5 255 PHE A C 1
ATOM 2024 O O . PHE A 1 255 ? 2.859 1.992 -15.102 1 89.5 255 PHE A O 1
ATOM 2031 N N . ALA A 1 256 ? 4.973 2.279 -15.688 1 87.25 256 ALA A N 1
ATOM 2032 C CA . ALA A 1 256 ? 5.242 3.27 -14.648 1 87.25 256 ALA A CA 1
ATOM 2033 C C . ALA A 1 256 ? 4.59 4.609 -14.977 1 87.25 256 ALA A C 1
ATOM 2035 O O . ALA A 1 256 ? 4.352 5.43 -14.086 1 87.25 256 ALA A O 1
ATOM 2036 N N . LEU A 1 257 ? 4.141 4.883 -16.141 1 87.38 257 LEU A N 1
ATOM 2037 C CA . LEU A 1 257 ? 3.754 6.191 -16.641 1 87.38 257 LEU A CA 1
ATOM 2038 C C . LEU A 1 257 ? 2.441 6.652 -16.031 1 87.38 257 LEU A C 1
ATOM 2040 O O . LEU A 1 257 ? 2.328 7.793 -15.578 1 87.38 257 LEU A O 1
ATOM 2044 N N . PRO A 1 258 ? 1.464 5.812 -15.922 1 86.56 258 PRO A N 1
ATOM 2045 C CA . PRO A 1 258 ? 0.184 6.309 -15.414 1 86.56 258 PRO A CA 1
ATOM 2046 C C . PRO A 1 258 ? 0.278 6.828 -13.977 1 86.56 258 PRO A C 1
ATOM 2048 O O . PRO A 1 258 ? -0.281 7.879 -13.664 1 86.56 258 PRO A O 1
ATOM 2051 N N . ALA A 1 259 ? 0.959 6.098 -13.219 1 76 259 ALA A N 1
ATOM 2052 C CA . ALA A 1 259 ? 1.119 6.535 -11.836 1 76 259 ALA A CA 1
ATOM 2053 C C . ALA A 1 259 ? 1.866 7.863 -11.758 1 76 259 ALA A C 1
ATOM 2055 O O . ALA A 1 259 ? 1.508 8.742 -10.977 1 76 259 ALA A O 1
ATOM 2056 N N . LEU A 1 260 ? 2.828 8.031 -12.625 1 75.31 260 LEU A N 1
ATOM 2057 C CA . LEU A 1 260 ? 3.604 9.266 -12.664 1 75.31 260 LEU A CA 1
ATOM 2058 C C . LEU A 1 260 ? 2.746 10.43 -13.156 1 75.31 260 LEU A C 1
ATOM 2060 O O . LEU A 1 260 ? 2.811 11.531 -12.602 1 75.31 260 LEU A O 1
ATOM 2064 N N . VAL A 1 261 ? 1.962 10.234 -14.141 1 79.56 261 VAL A N 1
ATOM 2065 C CA . VAL A 1 261 ? 1.118 11.266 -14.734 1 79.56 261 VAL A CA 1
ATOM 2066 C C . VAL A 1 261 ? 0.065 11.719 -13.719 1 79.56 261 VAL A C 1
ATOM 2068 O O . VAL A 1 261 ? -0.148 12.914 -13.531 1 79.56 261 VAL A O 1
ATOM 2071 N N . ILE A 1 262 ? -0.542 10.766 -13.086 1 75.62 262 ILE A N 1
ATOM 2072 C CA . ILE A 1 262 ? -1.591 11.102 -12.133 1 75.62 262 ILE A CA 1
ATOM 2073 C C . ILE A 1 262 ? -0.988 11.852 -10.945 1 75.62 262 ILE A C 1
ATOM 2075 O O . ILE A 1 262 ? -1.591 12.805 -10.43 1 75.62 262 ILE A O 1
ATOM 2079 N N . PHE A 1 263 ? 0.11 11.469 -10.586 1 68 263 PHE A N 1
ATOM 2080 C CA . PHE A 1 263 ? 0.796 12.141 -9.492 1 68 263 PHE A CA 1
ATOM 2081 C C . PHE A 1 263 ? 1.106 13.586 -9.859 1 68 263 PHE A C 1
ATOM 2083 O O . PHE A 1 263 ? 0.876 14.5 -9.062 1 68 263 PHE A O 1
ATOM 2090 N N . LEU A 1 264 ? 1.627 13.805 -11.008 1 70.44 264 LEU A N 1
ATOM 2091 C CA . LEU A 1 264 ? 1.993 15.141 -11.453 1 70.44 264 LEU A CA 1
ATOM 2092 C C . LEU A 1 264 ? 0.756 16.016 -11.609 1 70.44 264 LEU A C 1
ATOM 2094 O O . LEU A 1 264 ? 0.79 17.219 -11.305 1 70.44 264 LEU A O 1
ATOM 2098 N N . LEU A 1 265 ? -0.297 15.453 -12.055 1 72.94 265 LEU A N 1
ATOM 2099 C CA . LEU A 1 265 ? -1.538 16.188 -12.25 1 72.94 265 LEU A CA 1
ATOM 2100 C C . LEU A 1 265 ? -2.141 16.609 -10.914 1 72.94 265 LEU A C 1
ATOM 2102 O O . LEU A 1 265 ? -2.648 17.734 -10.781 1 72.94 265 LEU A O 1
ATOM 2106 N N . LEU A 1 266 ? -2.02 15.75 -9.969 1 68.25 266 LEU A N 1
ATOM 2107 C CA . LEU A 1 266 ? -2.676 16.016 -8.695 1 68.25 266 LEU A CA 1
ATOM 2108 C C . LEU A 1 266 ? -1.789 16.875 -7.797 1 68.25 266 LEU A C 1
ATOM 2110 O O . LEU A 1 266 ? -2.291 17.625 -6.957 1 68.25 266 LEU A O 1
ATOM 2114 N N . GLN A 1 267 ? -0.461 16.719 -7.848 1 58.75 267 GLN A N 1
ATOM 2115 C CA . GLN A 1 267 ? 0.461 17.516 -7.051 1 58.75 267 GLN A CA 1
ATOM 2116 C C . GLN A 1 267 ? 0.342 19 -7.395 1 58.75 267 GLN A C 1
ATOM 2118 O O . GLN A 1 267 ? 0.533 19.859 -6.531 1 58.75 267 GLN A O 1
ATOM 2123 N N . ARG A 1 268 ? 0.161 19.281 -8.586 1 60.88 268 ARG A N 1
ATOM 2124 C CA . ARG A 1 268 ? 0.012 20.672 -8.992 1 60.88 268 ARG A CA 1
ATOM 2125 C C . ARG A 1 268 ? -1.136 21.344 -8.25 1 60.88 268 ARG A C 1
ATOM 2127 O O . ARG A 1 268 ? -1.072 22.531 -7.941 1 60.88 268 ARG A O 1
ATOM 2134 N N . HIS A 1 269 ? -2.002 20.531 -8 1 57.47 269 HIS A N 1
ATOM 2135 C CA . HIS A 1 269 ? -3.158 21.094 -7.316 1 57.47 269 HIS A CA 1
ATOM 2136 C C . HIS A 1 269 ? -2.926 21.172 -5.812 1 57.47 269 HIS A C 1
ATOM 2138 O O . HIS A 1 269 ? -3.449 22.062 -5.141 1 57.47 269 HIS A O 1
ATOM 2144 N N . VAL A 1 270 ? -2.184 20.172 -5.355 1 52.66 270 VAL A N 1
ATOM 2145 C CA . VAL A 1 270 ? -1.907 20.172 -3.922 1 52.66 270 VAL A CA 1
ATOM 2146 C C . VAL A 1 270 ? -0.905 21.281 -3.588 1 52.66 270 VAL A C 1
ATOM 2148 O O . VAL A 1 270 ? -1.025 21.953 -2.557 1 52.66 270 VAL A O 1
ATOM 2151 N N . THR A 1 271 ? 0.228 21.359 -4.281 1 46.72 271 THR A N 1
ATOM 2152 C CA . THR A 1 271 ? 1.213 22.406 -4.012 1 46.72 271 THR A CA 1
ATOM 2153 C C . THR A 1 271 ? 0.599 23.797 -4.191 1 46.72 271 THR A C 1
ATOM 2155 O O . THR A 1 271 ? 0.986 24.734 -3.506 1 46.72 271 THR A O 1
ATOM 2158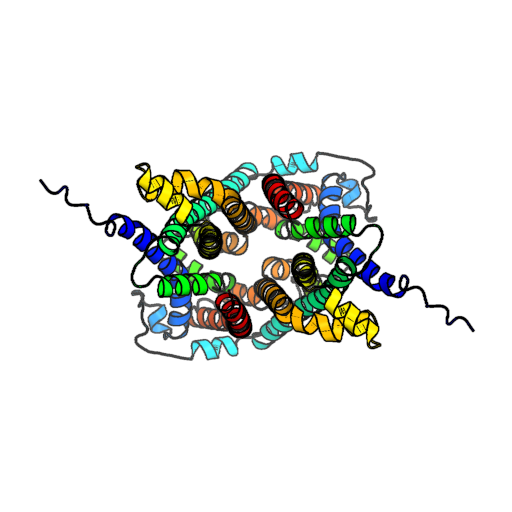 N N . SER A 1 272 ? -0.204 23.797 -5.074 1 46.5 272 SER A N 1
ATOM 2159 C CA . SER A 1 272 ? -0.832 25.125 -5.164 1 46.5 272 SER A CA 1
ATOM 2160 C C . SER A 1 272 ? -1.631 25.438 -3.904 1 46.5 272 SER A C 1
ATOM 2162 O O . SER A 1 272 ? -1.684 26.594 -3.471 1 46.5 272 SER A O 1
ATOM 2164 N N . GLY A 1 273 ? -2.111 24.359 -3.375 1 41.66 273 GLY A N 1
ATOM 2165 C CA . GLY A 1 273 ? -2.83 24.594 -2.131 1 41.66 273 GLY A CA 1
ATOM 2166 C C . GLY A 1 273 ? -1.911 24.797 -0.942 1 41.66 273 GLY A C 1
ATOM 2167 O O . GLY A 1 273 ? -2.203 25.609 -0.059 1 41.66 273 GLY A O 1
ATOM 2168 N N . PHE A 1 274 ? -0.875 23.891 -0.81 1 41.28 274 PHE A N 1
ATOM 2169 C CA . PHE A 1 274 ? 0.085 24.094 0.268 1 41.28 274 PHE A CA 1
ATOM 2170 C C . PHE A 1 274 ? 0.81 25.422 0.094 1 41.28 274 PHE A C 1
ATOM 2172 O O . PHE A 1 274 ? 1.113 26.109 1.076 1 41.28 274 PHE A O 1
ATOM 2179 N N . ALA A 1 275 ? 1.207 25.766 -1.036 1 39.25 275 ALA A N 1
ATOM 2180 C CA . ALA A 1 275 ? 1.834 27.062 -1.275 1 39.25 275 ALA A CA 1
ATOM 2181 C C . ALA A 1 275 ? 0.903 28.203 -0.877 1 39.25 275 ALA A C 1
ATOM 2183 O O . ALA A 1 275 ? 1.351 29.219 -0.343 1 39.25 275 ALA A O 1
ATOM 2184 N N . ALA A 1 276 ? -0.241 28.016 -1.179 1 39.62 276 ALA A N 1
ATOM 2185 C CA . ALA A 1 276 ? -1.126 29.125 -0.825 1 39.62 276 ALA A CA 1
ATOM 2186 C C . ALA A 1 276 ? -1.276 29.234 0.689 1 39.62 276 ALA A C 1
ATOM 2188 O O . ALA A 1 276 ? -1.395 30.344 1.222 1 39.62 276 ALA A O 1
ATOM 2189 N N . GLY A 1 277 ? -1.271 28.078 1.311 1 37.59 277 GLY A N 1
ATOM 2190 C CA . GLY A 1 277 ? -1.406 28.188 2.754 1 37.59 277 GLY A CA 1
ATOM 2191 C C . GLY A 1 277 ? -0.135 28.656 3.436 1 37.59 277 GLY A C 1
ATOM 2192 O O . GLY A 1 277 ? -0.174 29.141 4.566 1 37.59 277 GLY A O 1
ATOM 2193 N N . ALA A 1 278 ? 1.021 28.297 3.021 1 36.44 278 ALA A N 1
ATOM 2194 C CA . ALA A 1 278 ? 2.268 28.781 3.613 1 36.44 278 ALA A CA 1
ATOM 2195 C C . ALA A 1 278 ? 2.426 30.281 3.422 1 36.44 278 ALA A C 1
ATOM 2197 O O . ALA A 1 278 ? 3.068 30.953 4.234 1 36.44 278 ALA A O 1
ATOM 2198 N N . VAL A 1 279 ? 1.975 30.75 2.342 1 34.44 279 VAL A N 1
ATOM 2199 C CA . VAL A 1 279 ? 2.201 32.188 2.154 1 34.44 279 VAL A CA 1
ATOM 2200 C C . VAL A 1 279 ? 1.256 32.969 3.055 1 34.44 279 VAL A C 1
ATOM 2202 O O . VAL A 1 279 ? 1.425 34.188 3.229 1 34.44 279 VAL A O 1
ATOM 2205 N N . LYS A 1 280 ? 0.146 32.438 3.398 1 36.28 280 LYS A N 1
ATOM 2206 C CA . LYS A 1 280 ? -0.667 33.375 4.172 1 36.28 280 LYS A CA 1
ATOM 2207 C C . LYS A 1 280 ? -0.259 33.375 5.641 1 36.28 280 LYS A C 1
ATOM 2209 O O . LYS A 1 280 ? -0.794 34.156 6.438 1 36.28 280 LYS A O 1
ATOM 2214 N N . GLY A 1 281 ? 0.531 32.406 6.109 1 31.2 281 GLY A N 1
ATOM 2215 C CA . GLY A 1 281 ? 0.953 32.688 7.473 1 31.2 281 GLY A CA 1
ATOM 2216 C C . GLY A 1 281 ? 2.273 33.438 7.555 1 31.2 281 GLY A C 1
ATOM 2217 O O . GLY A 1 281 ? 3.035 33.469 6.586 1 31.2 281 GLY A O 1
ATOM 2218 N N . MET B 1 1 ? -51.75 22.438 6.629 1 33.72 1 MET B N 1
ATOM 2219 C CA . MET B 1 1 ? -51.406 21.047 6.344 1 33.72 1 MET B CA 1
ATOM 2220 C C . MET B 1 1 ? -49.906 20.812 6.441 1 33.72 1 MET B C 1
ATOM 2222 O O . MET B 1 1 ? -49.125 21.469 5.754 1 33.72 1 MET B O 1
ATOM 2226 N N . ASN B 1 2 ? -49.375 20.375 7.578 1 32.75 2 ASN B N 1
ATOM 2227 C CA . ASN B 1 2 ? -48.062 20.219 8.188 1 32.75 2 ASN B CA 1
ATOM 2228 C C . ASN B 1 2 ? -47.156 19.344 7.316 1 32.75 2 ASN B C 1
ATOM 2230 O O . ASN B 1 2 ? -47.438 18.172 7.086 1 32.75 2 ASN B O 1
ATOM 2234 N N . ALA B 1 3 ? -46.719 19.984 6.277 1 41.97 3 ALA B N 1
ATOM 2235 C CA . ALA B 1 3 ? -45.719 19.297 5.473 1 41.97 3 ALA B CA 1
ATOM 2236 C C . ALA B 1 3 ? -44.781 18.453 6.352 1 41.97 3 ALA B C 1
ATOM 2238 O O . ALA B 1 3 ? -44.125 18.984 7.234 1 41.97 3 ALA B O 1
ATOM 2239 N N . ARG B 1 4 ? -45.281 17.328 6.676 1 41.31 4 ARG B N 1
ATOM 2240 C CA . ARG B 1 4 ? -44.531 16.312 7.422 1 41.31 4 ARG B CA 1
ATOM 2241 C C . ARG B 1 4 ? -43.094 16.219 6.945 1 41.31 4 ARG B C 1
ATOM 2243 O O . ARG B 1 4 ? -42.844 15.922 5.777 1 41.31 4 ARG B O 1
ATOM 2250 N N . THR B 1 5 ? -42.219 17.047 7.445 1 41.06 5 THR B N 1
ATOM 2251 C CA . THR B 1 5 ? -40.781 17.031 7.312 1 41.06 5 THR B CA 1
ATOM 2252 C C . THR B 1 5 ? -40.25 15.602 7.203 1 41.06 5 THR B C 1
ATOM 2254 O O . THR B 1 5 ? -40.438 14.789 8.117 1 41.06 5 THR B O 1
ATOM 2257 N N . VAL B 1 6 ? -40.656 14.914 6.148 1 45.06 6 VAL B N 1
ATOM 2258 C CA . VAL B 1 6 ? -40.062 13.609 5.91 1 45.06 6 VAL B CA 1
ATOM 2259 C C . VAL B 1 6 ? -38.719 13.516 6.652 1 45.06 6 VAL B C 1
ATOM 2261 O O . VAL B 1 6 ? -37.875 14.391 6.512 1 45.06 6 VAL B O 1
ATOM 2264 N N . ARG B 1 7 ? -38.625 12.906 7.781 1 48 7 ARG B N 1
ATOM 2265 C CA . ARG B 1 7 ? -37.625 12.789 8.828 1 48 7 ARG B CA 1
ATOM 2266 C C . ARG B 1 7 ? -36.25 12.477 8.242 1 48 7 ARG B C 1
ATOM 2268 O O . ARG B 1 7 ? -36.125 11.555 7.43 1 48 7 ARG B O 1
ATOM 2275 N N . PRO B 1 8 ? -35.344 13.367 8.18 1 51.81 8 PRO B N 1
ATOM 2276 C CA . PRO B 1 8 ? -33.938 13.375 7.754 1 51.81 8 PRO B CA 1
ATOM 2277 C C . PRO B 1 8 ? -33.25 12.039 8.008 1 51.81 8 PRO B C 1
ATOM 2279 O O . PRO B 1 8 ? -32.188 11.781 7.43 1 51.81 8 PRO B O 1
ATOM 2282 N N . ARG B 1 9 ? -33.969 11.305 8.859 1 52.78 9 ARG B N 1
ATOM 2283 C CA . ARG B 1 9 ? -33.312 10.062 9.289 1 52.78 9 ARG B CA 1
ATOM 2284 C C . ARG B 1 9 ? -33.312 9.039 8.156 1 52.78 9 ARG B C 1
ATOM 2286 O O . ARG B 1 9 ? -32.375 8.242 8.055 1 52.78 9 ARG B O 1
ATOM 2293 N N . LEU B 1 10 ? -34.406 8.969 7.414 1 51.66 10 LEU B N 1
ATOM 2294 C CA . LEU B 1 10 ? -34.594 7.891 6.445 1 51.66 10 LEU B CA 1
ATOM 2295 C C . LEU B 1 10 ? -33.625 8.039 5.285 1 51.66 10 LEU B C 1
ATOM 2297 O O . LEU B 1 10 ? -33.25 7.047 4.656 1 51.66 10 LEU B O 1
ATOM 2301 N N . ARG B 1 11 ? -33.375 9.227 4.883 1 54.62 11 ARG B N 1
ATOM 2302 C CA . ARG B 1 11 ? -32.5 9.43 3.719 1 54.62 11 ARG B CA 1
ATOM 2303 C C . ARG B 1 11 ? -31.062 9.039 4.027 1 54.62 11 ARG B C 1
ATOM 2305 O O . ARG B 1 11 ? -30.297 8.711 3.119 1 54.62 11 ARG B O 1
ATOM 2312 N N . ARG B 1 12 ? -30.812 8.914 5.324 1 61.47 12 ARG B N 1
ATOM 2313 C CA . ARG B 1 12 ? -29.469 8.703 5.828 1 61.47 12 ARG B CA 1
ATOM 2314 C C . ARG B 1 12 ? -29.141 7.215 5.91 1 61.47 12 ARG B C 1
ATOM 2316 O O . ARG B 1 12 ? -27.969 6.832 5.992 1 61.47 12 ARG B O 1
ATOM 2323 N N . LEU B 1 13 ? -30.312 6.445 5.758 1 64.75 13 LEU B N 1
ATOM 2324 C CA . LEU B 1 13 ? -30.297 5.023 6.086 1 64.75 13 LEU B CA 1
ATOM 2325 C C . LEU B 1 13 ? -29.625 4.219 4.984 1 64.75 13 LEU B C 1
ATOM 2327 O O . LEU B 1 13 ? -28.781 3.355 5.262 1 64.75 13 LEU B O 1
ATOM 2331 N N . PRO B 1 14 ? -29.906 4.672 3.785 1 69.38 14 PRO B N 1
ATOM 2332 C CA . PRO B 1 14 ? -29.281 3.832 2.76 1 69.38 14 PRO B CA 1
ATOM 2333 C C . PRO B 1 14 ? -27.766 3.996 2.703 1 69.38 14 PRO B C 1
ATOM 2335 O O . PRO B 1 14 ? -27.047 3.023 2.463 1 69.38 14 PRO B O 1
ATOM 2338 N N . LEU B 1 15 ? -27.375 5.141 3.006 1 67.75 15 LEU B N 1
ATOM 2339 C CA . LEU B 1 15 ? -25.938 5.371 2.945 1 67.75 15 LEU B CA 1
ATOM 2340 C C . LEU B 1 15 ? -25.219 4.684 4.109 1 67.75 15 LEU B C 1
ATOM 2342 O O . LEU B 1 15 ? -24.172 4.082 3.932 1 67.75 15 LEU B O 1
ATOM 2346 N N . ASN B 1 16 ? -25.828 4.781 5.195 1 70.56 16 ASN B N 1
ATOM 2347 C CA . ASN B 1 16 ? -25.266 4.125 6.363 1 70.56 16 ASN B CA 1
ATOM 2348 C C . ASN B 1 16 ? -25.25 2.605 6.211 1 70.56 16 ASN B C 1
ATOM 2350 O O . ASN B 1 16 ? -24.297 1.939 6.617 1 70.56 16 ASN B O 1
ATOM 2354 N N . ILE B 1 17 ? -26.281 2.227 5.637 1 75.75 17 ILE B N 1
ATOM 2355 C CA . ILE B 1 17 ? -26.391 0.784 5.438 1 75.75 17 ILE B CA 1
ATOM 2356 C C . ILE B 1 17 ? -25.344 0.33 4.422 1 75.75 17 ILE B C 1
ATOM 2358 O O . ILE B 1 17 ? -24.688 -0.699 4.613 1 75.75 17 ILE B O 1
ATOM 2362 N N . ALA B 1 18 ? -25.172 1.174 3.486 1 75.25 18 ALA B N 1
ATOM 2363 C CA . ALA B 1 18 ? -24.188 0.832 2.457 1 75.25 18 ALA B CA 1
ATOM 2364 C C . ALA B 1 18 ? -22.781 0.818 3.025 1 75.25 18 ALA B C 1
ATOM 2366 O O . ALA B 1 18 ? -21.984 -0.087 2.732 1 75.25 18 ALA B O 1
ATOM 2367 N N . ALA B 1 19 ? -22.547 1.767 3.771 1 73.69 19 ALA B N 1
ATOM 2368 C CA . ALA B 1 19 ? -21.219 1.844 4.391 1 73.69 19 ALA B CA 1
ATOM 2369 C C . ALA B 1 19 ? -21 0.69 5.363 1 73.69 19 ALA B C 1
ATOM 2371 O O . ALA B 1 19 ? -19.938 0.079 5.383 1 73.69 19 ALA B O 1
ATOM 2372 N N . ALA B 1 20 ? -22.047 0.381 6.113 1 78.25 20 ALA B N 1
ATOM 2373 C CA . ALA B 1 20 ? -21.953 -0.715 7.07 1 78.25 20 ALA B CA 1
ATOM 2374 C C . ALA B 1 20 ? -21.75 -2.051 6.363 1 78.25 20 ALA B C 1
ATOM 2376 O O . ALA B 1 20 ? -20.938 -2.871 6.789 1 78.25 20 ALA B O 1
ATOM 2377 N N . VAL B 1 21 ? -22.406 -2.16 5.348 1 82.38 21 VAL B N 1
ATOM 2378 C CA . VAL B 1 21 ? -22.297 -3.391 4.57 1 82.38 21 VAL B CA 1
ATOM 2379 C C . VAL B 1 21 ? -20.891 -3.525 3.996 1 82.38 21 VAL B C 1
ATOM 2381 O O . VAL B 1 21 ? -20.312 -4.613 4.008 1 82.38 21 VAL B O 1
ATOM 2384 N N . THR B 1 22 ? -20.406 -2.414 3.609 1 78 22 THR B N 1
ATOM 2385 C CA . THR B 1 22 ? -19.078 -2.453 3.004 1 78 22 THR B CA 1
ATOM 2386 C C . THR B 1 22 ? -18.031 -2.803 4.043 1 78 22 THR B C 1
ATOM 2388 O O . THR B 1 22 ? -17.125 -3.598 3.775 1 78 22 THR B O 1
ATOM 2391 N N . VAL B 1 23 ? -18.188 -2.297 5.227 1 80.25 23 VAL B N 1
ATOM 2392 C CA . VAL B 1 23 ? -17.25 -2.59 6.301 1 80.25 23 VAL B CA 1
ATOM 2393 C C . VAL B 1 23 ? -17.344 -4.062 6.684 1 80.25 23 VAL B C 1
ATOM 2395 O O . VAL B 1 23 ? -16.312 -4.715 6.926 1 80.25 23 VAL B O 1
ATOM 2398 N N . VAL B 1 24 ? -18.562 -4.559 6.688 1 83.69 24 VAL B N 1
ATOM 2399 C CA . VAL B 1 24 ? -18.781 -5.965 7.027 1 83.69 24 VAL B CA 1
ATOM 2400 C C . VAL B 1 24 ? -18.156 -6.855 5.953 1 83.69 24 VAL B C 1
ATOM 2402 O O . VAL B 1 24 ? -17.531 -7.867 6.27 1 83.69 24 VAL B O 1
ATOM 2405 N N . VAL B 1 25 ? -18.281 -6.449 4.801 1 82.75 25 VAL B N 1
ATOM 2406 C CA . VAL B 1 25 ? -17.734 -7.223 3.693 1 82.75 25 VAL B CA 1
ATOM 2407 C C . VAL B 1 25 ? -16.203 -7.203 3.75 1 82.75 25 VAL B C 1
ATOM 2409 O O . VAL B 1 25 ? -15.547 -8.195 3.438 1 82.75 25 VAL B O 1
ATOM 2412 N N . CYS B 1 26 ? -15.656 -6.094 4.195 1 81.56 26 CYS B N 1
ATOM 2413 C CA . CYS B 1 26 ? -14.211 -5.961 4.312 1 81.56 26 CYS B CA 1
ATOM 2414 C C . CYS B 1 26 ? -13.672 -6.812 5.457 1 81.56 26 CYS B C 1
ATOM 2416 O O . CYS B 1 26 ? -12.586 -7.383 5.359 1 81.56 26 CYS B O 1
ATOM 2418 N N . LEU B 1 27 ? -14.461 -7.004 6.508 1 87.69 27 LEU B N 1
ATOM 2419 C CA . LEU B 1 27 ? -14.008 -7.699 7.703 1 87.69 27 LEU B CA 1
ATOM 2420 C C . LEU B 1 27 ? -14.352 -9.18 7.637 1 87.69 27 LEU B C 1
ATOM 2422 O O . LEU B 1 27 ? -13.82 -9.984 8.406 1 87.69 27 LEU B O 1
ATOM 2426 N N . PHE B 1 28 ? -15.141 -9.523 6.715 1 88.88 28 PHE B N 1
ATOM 2427 C CA . PHE B 1 28 ? -15.641 -10.898 6.621 1 88.88 28 PHE B CA 1
ATOM 2428 C C . PHE B 1 28 ? -14.492 -11.867 6.355 1 88.88 28 PHE B C 1
ATOM 2430 O O . PHE B 1 28 ? -14.398 -12.914 7.008 1 88.88 28 PHE B O 1
ATOM 2437 N N . PRO B 1 29 ? -13.617 -11.531 5.426 1 88.44 29 PRO B N 1
ATOM 2438 C CA . PRO B 1 29 ? -12.516 -12.469 5.184 1 88.44 29 PRO B CA 1
ATOM 2439 C C . PRO B 1 29 ? -11.633 -12.664 6.414 1 88.44 29 PRO B C 1
ATOM 2441 O O . PRO B 1 29 ? -11.102 -13.758 6.625 1 88.44 29 PRO B O 1
ATOM 2444 N N . VAL B 1 30 ? -11.469 -11.656 7.102 1 88.44 30 VAL B N 1
ATOM 2445 C CA . VAL B 1 30 ? -10.688 -11.75 8.328 1 88.44 30 VAL B CA 1
ATOM 2446 C C . VAL B 1 30 ? -11.391 -12.68 9.32 1 88.44 30 VAL B C 1
ATOM 2448 O O . VAL B 1 30 ? -10.758 -13.547 9.922 1 88.44 30 VAL B O 1
ATOM 2451 N N . TYR B 1 31 ? -12.656 -12.438 9.461 1 89.06 31 TYR B N 1
ATOM 2452 C CA . TYR B 1 31 ? -13.461 -13.281 10.344 1 89.06 31 TYR B CA 1
ATOM 2453 C C . TYR B 1 31 ? -13.414 -14.734 9.891 1 89.06 31 TYR B C 1
ATOM 2455 O O . TYR B 1 31 ? -13.242 -15.641 10.703 1 89.06 31 TYR B O 1
ATOM 2463 N N . TRP B 1 32 ? -13.57 -14.898 8.617 1 88.56 32 TRP B N 1
ATOM 2464 C CA . TRP B 1 32 ? -13.562 -16.234 8.047 1 88.56 32 TRP B CA 1
ATOM 2465 C C . TRP B 1 32 ? -12.227 -16.922 8.297 1 88.56 32 TRP B C 1
ATOM 2467 O O . TRP B 1 32 ? -12.18 -18.125 8.617 1 88.56 32 TRP B O 1
ATOM 2477 N N . MET B 1 33 ? -11.18 -16.188 8.078 1 90.12 33 MET B N 1
ATOM 2478 C CA . MET B 1 33 ? -9.828 -16.703 8.289 1 90.12 33 MET B CA 1
ATOM 2479 C C . MET B 1 33 ? -9.641 -17.141 9.734 1 90.12 33 MET B C 1
ATOM 2481 O O . MET B 1 33 ? -9.211 -18.281 9.984 1 90.12 33 MET B O 1
ATOM 2485 N N . ILE B 1 34 ? -10.031 -16.359 10.664 1 91.38 34 ILE B N 1
ATOM 2486 C CA . ILE B 1 34 ? -9.844 -16.641 12.086 1 91.38 34 ILE B CA 1
ATOM 2487 C C . ILE B 1 34 ? -10.766 -17.781 12.516 1 91.38 34 ILE B C 1
ATOM 2489 O O . ILE B 1 34 ? -10.336 -18.703 13.203 1 91.38 34 ILE B O 1
ATOM 2493 N N . SER B 1 35 ? -12 -17.75 12.109 1 91.62 35 SER B N 1
ATOM 2494 C CA . SER B 1 35 ? -12.977 -18.781 12.469 1 91.62 35 SER B CA 1
ATOM 2495 C C . SER B 1 35 ? -12.57 -20.141 11.93 1 91.62 35 SER B C 1
ATOM 2497 O O . SER B 1 35 ? -12.656 -21.156 12.648 1 91.62 35 SER B O 1
ATOM 2499 N N . THR B 1 36 ? -12.094 -20.156 10.695 1 89.81 36 THR B N 1
ATOM 2500 C CA . THR B 1 36 ? -11.703 -21.406 10.062 1 89.81 36 THR B CA 1
ATOM 2501 C C . THR B 1 36 ? -10.469 -21.984 10.75 1 89.81 36 THR B C 1
ATOM 2503 O O . THR B 1 36 ? -10.32 -23.203 10.836 1 89.81 36 THR B O 1
ATOM 2506 N N . ALA B 1 37 ? -9.617 -21.141 11.18 1 91.69 37 ALA B N 1
ATOM 2507 C CA . ALA B 1 37 ? -8.406 -21.594 11.867 1 91.69 37 ALA B CA 1
ATOM 2508 C C . ALA B 1 37 ? -8.758 -22.344 13.148 1 91.69 37 ALA B C 1
ATOM 2510 O O . ALA B 1 37 ? -7.996 -23.203 13.594 1 91.69 37 ALA B O 1
ATOM 2511 N N . PHE B 1 38 ? -9.969 -22.094 13.703 1 93.88 38 PHE B N 1
ATOM 2512 C CA . PHE B 1 38 ? -10.352 -22.703 14.977 1 93.88 38 PHE B CA 1
ATOM 2513 C C . PHE B 1 38 ? -11.336 -23.844 14.758 1 93.88 38 PHE B C 1
ATOM 2515 O O . PHE B 1 38 ? -11.688 -24.547 15.703 1 93.88 38 PHE B O 1
ATOM 2522 N N . LYS B 1 39 ? -11.719 -24.062 13.539 1 91.81 39 LYS B N 1
ATOM 2523 C CA . LYS B 1 39 ? -12.656 -25.125 13.219 1 91.81 39 LYS B CA 1
ATOM 2524 C C . LYS B 1 39 ? -11.922 -26.438 12.953 1 91.81 39 LYS B C 1
ATOM 2526 O O . LYS B 1 39 ? -10.875 -26.453 12.312 1 91.81 39 LYS B O 1
ATOM 2531 N N . PRO B 1 40 ? -12.57 -27.5 13.477 1 89.31 40 PRO B N 1
ATOM 2532 C CA . PRO B 1 40 ? -11.977 -28.797 13.117 1 89.31 40 PRO B CA 1
ATOM 2533 C C . PRO B 1 40 ? -12.039 -29.078 11.617 1 89.31 40 PRO B C 1
ATOM 2535 O O . PRO B 1 40 ? -12.922 -28.562 10.93 1 89.31 40 PRO B O 1
ATOM 2538 N N . SER B 1 41 ? -11.141 -29.859 11.125 1 85.19 41 SER B N 1
ATOM 2539 C CA . SER B 1 41 ? -11 -30.156 9.703 1 85.19 41 SER B CA 1
ATOM 2540 C C . SER B 1 41 ? -12.297 -30.703 9.125 1 85.19 41 SER B C 1
ATOM 2542 O O . SER B 1 41 ? -12.648 -30.406 7.98 1 85.19 41 SER B O 1
ATOM 2544 N N . LYS B 1 42 ? -13.016 -31.453 9.898 1 81.81 42 LYS B N 1
ATOM 2545 C CA . LYS B 1 42 ? -14.258 -32.062 9.438 1 81.81 42 LYS B CA 1
ATOM 2546 C C . LYS B 1 42 ? -15.297 -30.984 9.102 1 81.81 42 LYS B C 1
ATOM 2548 O O . LYS B 1 42 ? -16.078 -31.141 8.156 1 81.81 42 LYS B O 1
ATOM 2553 N N . ASP B 1 43 ? -15.25 -29.891 9.797 1 81.75 43 ASP B N 1
ATOM 2554 C CA . ASP B 1 43 ? -16.234 -28.828 9.609 1 81.75 43 ASP B CA 1
ATOM 2555 C C . ASP B 1 43 ? -15.828 -27.906 8.453 1 81.75 43 ASP B C 1
ATOM 2557 O O . ASP B 1 43 ? -16.688 -27.25 7.859 1 81.75 43 ASP B O 1
ATOM 2561 N N . ILE B 1 44 ? -14.609 -27.844 8.141 1 77.56 44 ILE B N 1
ATOM 2562 C CA . ILE B 1 44 ? -14.109 -26.984 7.078 1 77.56 44 ILE B CA 1
ATOM 2563 C C . ILE B 1 44 ? -14.453 -27.594 5.719 1 77.56 44 ILE B C 1
ATOM 2565 O O . ILE B 1 44 ? -14.812 -26.875 4.785 1 77.56 44 ILE B O 1
ATOM 2569 N N . GLN B 1 45 ? -14.383 -28.844 5.68 1 72.06 45 GLN B N 1
ATOM 2570 C CA . GLN B 1 45 ? -14.609 -29.547 4.418 1 72.06 45 GLN B CA 1
ATOM 2571 C C . GLN B 1 45 ? -16.078 -29.875 4.23 1 72.06 45 GLN B C 1
ATOM 2573 O O . GLN B 1 45 ? -16.484 -30.359 3.166 1 72.06 45 GLN B O 1
ATOM 2578 N N . SER B 1 46 ? -16.75 -29.438 5.168 1 68.5 46 SER B N 1
ATOM 2579 C CA . SER B 1 46 ? -18.172 -29.75 5.062 1 68.5 46 SER B CA 1
ATOM 2580 C C . SER B 1 46 ? -18.844 -28.906 3.979 1 68.5 46 SER B C 1
ATOM 2582 O O . SER B 1 46 ? -18.375 -27.828 3.633 1 68.5 46 SER B O 1
ATOM 2584 N N . ALA B 1 47 ? -19.797 -29.547 3.408 1 66.06 47 ALA B N 1
ATOM 2585 C CA . ALA B 1 47 ? -20.562 -28.906 2.34 1 66.06 47 ALA B CA 1
ATOM 2586 C C . ALA B 1 47 ? -21.344 -27.703 2.873 1 66.06 47 ALA B C 1
ATOM 2588 O O . ALA B 1 47 ? -21.75 -26.828 2.107 1 66.06 47 ALA B O 1
ATOM 2589 N N . ASP B 1 48 ? -21.438 -27.703 4.121 1 67.94 48 ASP B N 1
ATOM 2590 C CA . ASP B 1 48 ? -22.203 -26.609 4.727 1 67.94 48 ASP B CA 1
ATOM 2591 C C . ASP B 1 48 ? -21.281 -25.672 5.492 1 67.94 48 ASP B C 1
ATOM 2593 O O . ASP B 1 48 ? -20.922 -25.938 6.641 1 67.94 48 ASP B O 1
ATOM 2597 N N . PRO B 1 49 ? -20.953 -24.625 4.758 1 66.62 49 PRO B N 1
ATOM 2598 C CA . PRO B 1 49 ? -20.078 -23.672 5.449 1 66.62 49 PRO B CA 1
ATOM 2599 C C . PRO B 1 49 ? -20.734 -23.062 6.684 1 66.62 49 PRO B C 1
ATOM 2601 O O . PRO B 1 49 ? -21.891 -22.641 6.629 1 66.62 49 PRO B O 1
ATOM 2604 N N . GLN B 1 50 ? -20.109 -23.297 7.852 1 74.62 50 GLN B N 1
ATOM 2605 C CA . GLN B 1 50 ? -20.594 -22.734 9.109 1 74.62 50 GLN B CA 1
ATOM 2606 C C . GLN B 1 50 ? -19.891 -21.438 9.445 1 74.62 50 GLN B C 1
ATOM 2608 O O . GLN B 1 50 ? -18.672 -21.359 9.406 1 74.62 50 GLN B O 1
ATOM 2613 N N . LEU B 1 51 ? -20.641 -20.469 9.656 1 76.81 51 LEU B N 1
ATOM 2614 C CA . LEU B 1 51 ? -20.109 -19.156 9.984 1 76.81 51 LEU B CA 1
ATOM 2615 C C . LEU B 1 51 ? -19.453 -19.172 11.367 1 76.81 51 LEU B C 1
ATOM 2617 O O . LEU B 1 51 ? -18.438 -18.5 11.578 1 76.81 51 LEU B O 1
ATOM 2621 N N . PHE B 1 52 ? -20.016 -20.031 12.172 1 82.25 52 PHE B N 1
ATOM 2622 C CA . PHE B 1 52 ? -19.484 -20.141 13.523 1 82.25 52 PHE B CA 1
ATOM 2623 C C . PHE B 1 52 ? -19.062 -21.562 13.836 1 82.25 52 PHE B C 1
ATOM 2625 O O . PHE B 1 52 ? -19.766 -22.516 13.469 1 82.25 52 PHE B O 1
ATOM 2632 N N . PRO B 1 53 ? -17.891 -21.625 14.445 1 81 53 PRO B N 1
ATOM 2633 C CA . PRO B 1 53 ? -17.484 -22.969 14.82 1 81 53 PRO B CA 1
ATOM 2634 C C . PRO B 1 53 ? -18.375 -23.594 15.898 1 81 53 PRO B C 1
ATOM 2636 O O . PRO B 1 53 ? -18.75 -22.906 16.859 1 81 53 PRO B O 1
ATOM 2639 N N . HIS B 1 54 ? -18.781 -24.75 15.648 1 82.12 54 HIS B N 1
ATOM 2640 C CA . HIS B 1 54 ? -19.516 -25.484 16.688 1 82.12 54 HIS B CA 1
ATOM 2641 C C . HIS B 1 54 ? -18.562 -26.109 17.703 1 82.12 54 HIS B C 1
ATOM 2643 O O . HIS B 1 54 ? -18.906 -26.203 18.875 1 82.12 54 HIS B O 1
ATOM 2649 N N . THR B 1 55 ? -17.422 -26.531 17.172 1 86.69 55 THR B N 1
ATOM 2650 C CA . THR B 1 55 ? -16.344 -27.047 18 1 86.69 55 THR B CA 1
ATOM 2651 C C . THR B 1 55 ? -15.039 -26.312 17.719 1 86.69 55 THR B C 1
ATOM 2653 O O . THR B 1 55 ? -14.82 -25.844 16.594 1 86.69 55 THR B O 1
ATOM 2656 N N . TRP B 1 56 ? -14.344 -26.172 18.781 1 90.81 56 TRP B N 1
ATOM 2657 C CA . TRP B 1 56 ? -13.102 -25.406 18.672 1 90.81 56 TRP B CA 1
ATOM 2658 C C . TRP B 1 56 ? -11.891 -26.328 18.75 1 90.81 56 TRP B C 1
ATOM 2660 O O . TRP B 1 56 ? -11.914 -27.344 19.469 1 90.81 56 TRP B O 1
ATOM 2670 N N . THR B 1 57 ? -10.883 -26.047 17.891 1 92.81 57 THR B N 1
ATOM 2671 C CA . THR B 1 57 ? -9.633 -26.797 17.953 1 92.81 57 THR B CA 1
ATOM 2672 C C . THR B 1 57 ? -8.438 -25.859 17.797 1 92.81 57 THR B C 1
ATOM 2674 O O . THR B 1 57 ? -8.562 -24.766 17.25 1 92.81 57 THR B O 1
ATOM 2677 N N . LEU B 1 58 ? -7.336 -26.266 18.391 1 94.44 58 LEU B N 1
ATOM 2678 C CA . LEU B 1 58 ? -6.07 -25.562 18.219 1 94.44 58 LEU B CA 1
ATOM 2679 C C . LEU B 1 58 ? -5.082 -26.391 17.406 1 94.44 58 LEU B C 1
ATOM 2681 O O . LEU B 1 58 ? -3.914 -26.031 17.281 1 94.44 58 LEU B O 1
ATOM 2685 N N . ASP B 1 59 ? -5.609 -27.453 16.828 1 93.88 59 ASP B N 1
ATOM 2686 C CA . ASP B 1 59 ? -4.766 -28.391 16.094 1 93.88 59 ASP B CA 1
ATOM 2687 C C . ASP B 1 59 ? -4.156 -27.734 14.852 1 93.88 59 ASP B C 1
ATOM 2689 O O . ASP B 1 59 ? -3.016 -28.016 14.484 1 93.88 59 ASP B O 1
ATOM 2693 N N . HIS B 1 60 ? -4.91 -26.891 14.258 1 92.25 60 HIS B N 1
ATOM 2694 C CA . HIS B 1 60 ? -4.426 -26.234 13.055 1 92.25 60 HIS B CA 1
ATOM 2695 C C . HIS B 1 60 ? -3.27 -25.281 13.367 1 92.25 60 HIS B C 1
ATOM 2697 O O . HIS B 1 60 ? -2.346 -25.141 12.562 1 92.25 60 HIS B O 1
ATOM 2703 N N . PHE B 1 61 ? -3.34 -24.719 14.531 1 94.44 61 PHE B N 1
ATOM 2704 C CA . PHE B 1 61 ? -2.252 -23.844 14.961 1 94.44 61 PHE B CA 1
ATOM 2705 C C . PHE B 1 61 ? -0.995 -24.656 15.266 1 94.44 61 PHE B C 1
ATOM 2707 O O . PHE B 1 61 ? 0.115 -24.234 14.93 1 94.44 61 PHE B O 1
ATOM 2714 N N . ARG B 1 62 ? -1.192 -25.734 15.844 1 93.94 62 ARG B N 1
ATOM 2715 C CA . ARG B 1 62 ? -0.06 -26.609 16.125 1 93.94 62 ARG B CA 1
ATOM 2716 C C . ARG B 1 62 ? 0.589 -27.078 14.82 1 93.94 62 ARG B C 1
ATOM 2718 O O . ARG B 1 62 ? 1.815 -27.078 14.695 1 93.94 62 ARG B O 1
ATOM 2725 N N . ARG B 1 63 ? -0.213 -27.422 13.906 1 90.06 63 ARG B N 1
ATOM 2726 C CA . ARG B 1 63 ? 0.295 -27.891 12.617 1 90.06 63 ARG B CA 1
ATOM 2727 C C . ARG B 1 63 ? 1.018 -26.766 11.883 1 90.06 63 ARG B C 1
ATOM 2729 O O . ARG B 1 63 ? 2.035 -27 11.227 1 90.06 63 ARG B O 1
ATOM 2736 N N . ALA B 1 64 ? 0.47 -25.641 11.984 1 89.62 64 ALA B N 1
ATOM 2737 C CA . ALA B 1 64 ? 1.089 -24.484 11.32 1 89.62 64 ALA B CA 1
ATOM 2738 C C . ALA B 1 64 ? 2.465 -24.188 11.906 1 89.62 64 ALA B C 1
ATOM 2740 O O . ALA B 1 64 ? 3.432 -23.984 11.172 1 89.62 64 ALA B O 1
ATOM 2741 N N . VAL B 1 65 ? 2.596 -24.25 13.227 1 91.5 65 VAL B N 1
ATOM 2742 C CA . VAL B 1 65 ? 3.834 -23.891 13.914 1 91.5 65 VAL B CA 1
ATOM 2743 C C . VAL B 1 65 ? 4.867 -24.984 13.727 1 91.5 65 VAL B C 1
ATOM 2745 O O . VAL B 1 65 ? 6.07 -24.719 13.672 1 91.5 65 VAL B O 1
ATOM 2748 N N . GLU B 1 66 ? 4.379 -26.141 13.5 1 90.75 66 GLU B N 1
ATOM 2749 C CA . GLU B 1 66 ? 5.277 -27.281 13.383 1 90.75 66 GLU B CA 1
ATOM 2750 C C . GLU B 1 66 ? 5.66 -27.547 11.93 1 90.75 66 GLU B C 1
ATOM 2752 O O . GLU B 1 66 ? 6.504 -28.391 11.641 1 90.75 66 GLU B O 1
ATOM 2757 N N . ALA B 1 67 ? 5.059 -26.828 11.078 1 87.38 67 ALA B N 1
ATOM 2758 C CA . ALA B 1 67 ? 5.379 -27 9.664 1 87.38 67 ALA B CA 1
ATOM 2759 C C . ALA B 1 67 ? 6.844 -26.672 9.391 1 87.38 67 ALA B C 1
ATOM 2761 O O . ALA B 1 67 ? 7.438 -25.828 10.07 1 87.38 67 ALA B O 1
ATOM 2762 N N . ASP B 1 68 ? 7.324 -27.297 8.414 1 86 68 ASP B N 1
ATOM 2763 C CA . ASP B 1 68 ? 8.727 -27.125 8.055 1 86 68 ASP B CA 1
ATOM 2764 C C . ASP B 1 68 ? 9.023 -25.672 7.676 1 86 68 ASP B C 1
ATOM 2766 O O . ASP B 1 68 ? 8.352 -25.094 6.82 1 86 68 ASP B O 1
ATOM 2770 N N . GLY B 1 69 ? 10.016 -25.094 8.398 1 88.31 69 GLY B N 1
ATOM 2771 C CA . GLY B 1 69 ? 10.523 -23.781 8.047 1 88.31 69 GLY B CA 1
ATOM 2772 C C . GLY B 1 69 ? 9.742 -22.656 8.695 1 88.31 69 GLY B C 1
ATOM 2773 O O . GLY B 1 69 ? 10.109 -21.484 8.555 1 88.31 69 GLY B O 1
ATOM 2774 N N . PHE B 1 70 ? 8.695 -23 9.391 1 89.81 70 PHE B N 1
ATOM 2775 C CA . PHE B 1 70 ? 7.863 -21.969 9.992 1 89.81 70 PHE B CA 1
ATOM 2776 C C . PHE B 1 70 ? 8.703 -21 10.812 1 89.81 70 PHE B C 1
ATOM 2778 O O . PHE B 1 70 ? 8.688 -19.797 10.57 1 89.81 70 PHE B O 1
ATOM 2785 N N . ALA B 1 71 ? 9.438 -21.516 11.758 1 92.44 71 ALA B N 1
ATOM 2786 C CA . ALA B 1 71 ? 10.242 -20.688 12.641 1 92.44 71 ALA B CA 1
ATOM 2787 C C . ALA B 1 71 ? 11.305 -19.906 11.859 1 92.44 71 ALA B C 1
ATOM 2789 O O . ALA B 1 71 ? 11.594 -18.75 12.172 1 92.44 71 ALA B O 1
ATOM 2790 N N . LEU B 1 72 ? 11.797 -20.547 10.859 1 94.56 72 LEU B N 1
ATOM 2791 C CA . LEU B 1 72 ? 12.828 -19.922 10.031 1 94.56 72 LEU B CA 1
ATOM 2792 C C . LEU B 1 72 ? 12.266 -18.75 9.25 1 94.56 72 LEU B C 1
ATOM 2794 O O . LEU B 1 72 ? 12.867 -17.672 9.211 1 94.56 72 LEU B O 1
ATOM 2798 N N . PHE B 1 73 ? 11.188 -18.906 8.664 1 93.88 73 PHE B N 1
ATOM 2799 C CA . PHE B 1 73 ? 10.602 -17.859 7.828 1 93.88 73 PHE B CA 1
ATOM 2800 C C . PHE B 1 73 ? 10.078 -16.719 8.688 1 93.88 73 PHE B C 1
ATOM 2802 O O . PHE B 1 73 ? 10.094 -15.562 8.266 1 93.88 73 PHE B O 1
ATOM 2809 N N . TRP B 1 74 ? 9.633 -17.062 9.891 1 94.44 74 TRP B N 1
ATOM 2810 C CA . TRP B 1 74 ? 9.297 -16.031 10.867 1 94.44 74 TRP B CA 1
ATOM 2811 C C . TRP B 1 74 ? 10.523 -15.188 11.203 1 94.44 74 TRP B C 1
ATOM 2813 O O . TRP B 1 74 ? 10.453 -13.953 11.219 1 94.44 74 TRP B O 1
ATOM 2823 N N . ARG B 1 75 ? 11.57 -15.836 11.5 1 95.94 75 ARG B N 1
ATOM 2824 C CA . ARG B 1 75 ? 12.812 -15.148 11.82 1 95.94 75 ARG B CA 1
ATOM 2825 C C . ARG B 1 75 ? 13.273 -14.281 10.648 1 95.94 75 ARG B C 1
ATOM 2827 O O . ARG B 1 75 ? 13.664 -13.125 10.844 1 95.94 75 ARG B O 1
ATOM 2834 N N . ASN B 1 76 ? 13.227 -14.828 9.477 1 97.38 76 ASN B N 1
ATOM 2835 C CA . ASN B 1 76 ? 13.633 -14.086 8.297 1 97.38 76 ASN B CA 1
ATOM 2836 C C . ASN B 1 76 ? 12.797 -12.82 8.117 1 97.38 76 ASN B C 1
ATOM 2838 O O . ASN B 1 76 ? 13.344 -11.742 7.852 1 97.38 76 ASN B O 1
ATOM 2842 N N . SER B 1 77 ? 11.5 -13.016 8.258 1 96.06 77 SER B N 1
ATOM 2843 C CA . SER B 1 77 ? 10.594 -11.883 8.078 1 96.06 77 SER B CA 1
ATOM 2844 C C . SER B 1 77 ? 10.859 -10.797 9.117 1 96.06 77 SER B C 1
ATOM 2846 O O . SER B 1 77 ? 10.867 -9.609 8.797 1 96.06 77 SER B O 1
ATOM 2848 N N . ILE B 1 78 ? 11.102 -11.203 10.336 1 95.44 78 ILE B N 1
ATOM 2849 C CA . ILE B 1 78 ? 11.367 -10.25 11.406 1 95.44 78 ILE B CA 1
ATOM 2850 C C . ILE B 1 78 ? 12.695 -9.539 11.148 1 95.44 78 ILE B C 1
ATOM 2852 O O . ILE B 1 78 ? 12.781 -8.312 11.266 1 95.44 78 ILE B O 1
ATOM 2856 N N . LEU B 1 79 ? 13.625 -10.281 10.781 1 97.44 79 LEU B N 1
ATOM 2857 C CA . LEU B 1 79 ? 14.961 -9.734 10.562 1 97.44 79 LEU B CA 1
ATOM 2858 C C . LEU B 1 79 ? 14.969 -8.727 9.422 1 97.44 79 LEU B C 1
ATOM 2860 O O . LEU B 1 79 ? 15.492 -7.621 9.555 1 97.44 79 LEU B O 1
ATOM 2864 N N . VAL B 1 80 ? 14.391 -9.109 8.312 1 97.88 80 VAL B N 1
ATOM 2865 C CA . VAL B 1 80 ? 14.406 -8.242 7.141 1 97.88 80 VAL B CA 1
ATOM 2866 C C . VAL B 1 80 ? 13.539 -7.008 7.402 1 97.88 80 VAL B C 1
ATOM 2868 O O . VAL B 1 80 ? 13.914 -5.891 7.027 1 97.88 80 VAL B O 1
ATOM 2871 N N . THR B 1 81 ? 12.406 -7.195 8.055 1 96.81 81 THR B N 1
ATOM 2872 C CA . THR B 1 81 ? 11.484 -6.09 8.32 1 96.81 81 THR B CA 1
ATOM 2873 C C . THR B 1 81 ? 12.102 -5.105 9.312 1 96.81 81 THR B C 1
ATOM 2875 O O . THR B 1 81 ? 12.188 -3.906 9.031 1 96.81 81 THR B O 1
ATOM 2878 N N . LEU B 1 82 ? 12.531 -5.598 10.461 1 96.25 82 LEU B N 1
ATOM 2879 C CA . LEU B 1 82 ? 13.102 -4.723 11.477 1 96.25 82 LEU B CA 1
ATOM 2880 C C . LEU B 1 82 ? 14.398 -4.098 10.992 1 96.25 82 LEU B C 1
ATOM 2882 O O . LEU B 1 82 ? 14.68 -2.934 11.281 1 96.25 82 LEU B O 1
ATOM 2886 N N . GLY B 1 83 ? 15.172 -4.887 10.312 1 97.88 83 GLY B N 1
ATOM 2887 C CA . GLY B 1 83 ? 16.391 -4.344 9.75 1 97.88 83 GLY B CA 1
ATOM 2888 C C . GLY B 1 83 ? 16.156 -3.189 8.797 1 97.88 83 GLY B C 1
ATOM 2889 O O . GLY B 1 83 ? 16.797 -2.148 8.898 1 97.88 83 GLY B O 1
ATOM 2890 N N . ALA B 1 84 ? 15.242 -3.338 7.875 1 97.5 84 ALA B N 1
ATOM 2891 C CA . ALA B 1 84 ? 14.938 -2.311 6.883 1 97.5 84 ALA B CA 1
ATOM 2892 C C . ALA B 1 84 ? 14.367 -1.06 7.543 1 97.5 84 ALA B C 1
ATOM 2894 O O . ALA B 1 84 ? 14.742 0.062 7.195 1 97.5 84 ALA B O 1
ATOM 2895 N N . VAL B 1 85 ? 13.445 -1.263 8.492 1 96.06 85 VAL B N 1
ATOM 2896 C CA . VAL B 1 85 ? 12.781 -0.144 9.156 1 96.06 85 VAL B CA 1
ATOM 2897 C C . VAL B 1 85 ? 13.789 0.635 10 1 96.06 85 VAL B C 1
ATOM 2899 O O . VAL B 1 85 ? 13.812 1.868 9.969 1 96.06 85 VAL B O 1
ATOM 2902 N N . LEU B 1 86 ? 14.617 -0.054 10.75 1 97.06 86 LEU B N 1
ATOM 2903 C CA . LEU B 1 86 ? 15.609 0.601 11.594 1 97.06 86 LEU B CA 1
ATOM 2904 C C . LEU B 1 86 ? 16.625 1.363 10.758 1 97.06 86 LEU B C 1
ATOM 2906 O O . LEU B 1 86 ? 17 2.488 11.094 1 97.06 86 LEU B O 1
ATOM 2910 N N . LEU B 1 87 ? 17.016 0.771 9.711 1 95.19 87 LEU B N 1
ATOM 2911 C CA . LEU B 1 87 ? 17.953 1.442 8.82 1 95.19 87 LEU B CA 1
ATOM 2912 C C . LEU B 1 87 ? 17.328 2.686 8.203 1 95.19 87 LEU B C 1
ATOM 2914 O O . LEU B 1 87 ? 17.984 3.725 8.086 1 95.19 87 LEU B O 1
ATOM 2918 N N . ALA B 1 88 ? 16.078 2.535 7.766 1 95.38 88 ALA B N 1
ATOM 2919 C CA . ALA B 1 88 ? 15.375 3.674 7.188 1 95.38 88 ALA B CA 1
ATOM 2920 C C . ALA B 1 88 ? 15.219 4.801 8.203 1 95.38 88 ALA B C 1
ATOM 2922 O O . ALA B 1 88 ? 15.391 5.977 7.871 1 95.38 88 ALA B O 1
ATOM 2923 N N . LEU B 1 89 ? 14.898 4.422 9.445 1 95.12 89 LEU B N 1
ATOM 2924 C CA . LEU B 1 89 ? 14.742 5.418 10.5 1 95.12 89 LEU B CA 1
ATOM 2925 C C . LEU B 1 89 ? 16.062 6.141 10.766 1 95.12 89 LEU B C 1
ATOM 2927 O O . LEU B 1 89 ? 16.078 7.367 10.914 1 95.12 89 LEU B O 1
ATOM 2931 N N . LEU B 1 90 ? 17.109 5.43 10.828 1 93.31 90 LEU B N 1
ATOM 2932 C CA . LEU B 1 90 ? 18.422 6.004 11.109 1 93.31 90 LEU B CA 1
ATOM 2933 C C . LEU B 1 90 ? 18.828 6.977 10.016 1 93.31 90 LEU B C 1
ATOM 2935 O O . LEU B 1 90 ? 19.219 8.109 10.305 1 93.31 90 LEU B O 1
ATOM 2939 N N . VAL B 1 91 ? 18.703 6.562 8.812 1 92.31 91 VAL B N 1
ATOM 2940 C CA . VAL B 1 91 ? 19.125 7.391 7.691 1 92.31 91 VAL B CA 1
ATOM 2941 C C . VAL B 1 91 ? 18.156 8.562 7.527 1 92.31 91 VAL B C 1
ATOM 2943 O O . VAL B 1 91 ? 18.578 9.695 7.27 1 92.31 91 VAL B O 1
ATOM 2946 N N . ALA B 1 92 ? 16.875 8.266 7.684 1 94.5 92 ALA B N 1
ATOM 2947 C CA . ALA B 1 92 ? 15.867 9.312 7.512 1 94.5 92 ALA B CA 1
ATOM 2948 C C . ALA B 1 92 ? 15.992 10.383 8.594 1 94.5 92 ALA B C 1
ATOM 2950 O O . ALA B 1 92 ? 15.781 11.57 8.336 1 94.5 92 ALA B O 1
ATOM 2951 N N . LEU B 1 93 ? 16.219 9.945 9.812 1 92.44 93 LEU B N 1
ATOM 2952 C CA . LEU B 1 93 ? 16.391 10.906 10.898 1 92.44 93 LEU B CA 1
ATOM 2953 C C . LEU B 1 93 ? 17.547 11.859 10.602 1 92.44 93 LEU B C 1
ATOM 2955 O O . LEU B 1 93 ? 17.422 13.07 10.812 1 92.44 93 LEU B O 1
ATOM 2959 N N . GLY B 1 94 ? 18.672 11.297 10.172 1 89.75 94 GLY B N 1
ATOM 2960 C CA . GLY B 1 94 ? 19.797 12.141 9.789 1 89.75 94 GLY B CA 1
ATOM 2961 C C . GLY B 1 94 ? 19.469 13.086 8.648 1 89.75 94 GLY B C 1
ATOM 2962 O O . GLY B 1 94 ? 19.781 14.273 8.719 1 89.75 94 GLY B O 1
ATOM 2963 N N . ALA B 1 95 ? 18.812 12.578 7.641 1 90.88 95 ALA B N 1
ATOM 2964 C CA . ALA B 1 95 ? 18.469 13.383 6.473 1 90.88 95 ALA B CA 1
ATOM 2965 C C . ALA B 1 95 ? 17.453 14.461 6.832 1 90.88 95 ALA B C 1
ATOM 2967 O O . ALA B 1 95 ? 17.578 15.617 6.414 1 90.88 95 ALA B O 1
ATOM 2968 N N . ALA B 1 96 ? 16.453 14.047 7.574 1 90.94 96 ALA B N 1
ATOM 2969 C CA . ALA B 1 96 ? 15.43 15 7.973 1 90.94 96 ALA B CA 1
ATOM 2970 C C . ALA B 1 96 ? 16.016 16.109 8.844 1 90.94 96 ALA B C 1
ATOM 2972 O O . ALA B 1 96 ? 15.617 17.266 8.734 1 90.94 96 ALA B O 1
ATOM 2973 N N . PHE B 1 97 ? 16.906 15.773 9.711 1 88.81 97 PHE B N 1
ATOM 2974 C CA . PHE B 1 97 ? 17.609 16.75 10.539 1 88.81 97 PHE B CA 1
ATOM 2975 C C . PHE B 1 97 ? 18.391 17.734 9.68 1 88.81 97 PHE B C 1
ATOM 2977 O O . PHE B 1 97 ? 18.312 18.953 9.883 1 88.81 97 PHE B O 1
ATOM 2984 N N . ALA B 1 98 ? 19.125 17.172 8.773 1 87.44 98 ALA B N 1
ATOM 2985 C CA . ALA B 1 98 ? 19.953 18 7.91 1 87.44 98 ALA B CA 1
ATOM 2986 C C . ALA B 1 98 ? 19.094 18.969 7.102 1 87.44 98 ALA B C 1
ATOM 2988 O O . ALA B 1 98 ? 19.453 20.141 6.938 1 87.44 98 ALA B O 1
ATOM 2989 N N . VAL B 1 99 ? 18.016 18.516 6.691 1 87.69 99 VAL B N 1
ATOM 2990 C CA . VAL B 1 99 ? 17.172 19.344 5.832 1 87.69 99 VAL B CA 1
ATOM 2991 C C . VAL B 1 99 ? 16.406 20.359 6.68 1 87.69 99 VAL B C 1
ATOM 2993 O O . VAL B 1 99 ? 16.234 21.5 6.266 1 87.69 99 VAL B O 1
ATOM 2996 N N . ALA B 1 100 ? 16.016 20 7.836 1 87.19 100 ALA B N 1
ATOM 2997 C CA . ALA B 1 100 ? 15.156 20.859 8.656 1 87.19 100 ALA B CA 1
ATOM 2998 C C . ALA B 1 100 ? 15.977 21.875 9.438 1 87.19 100 ALA B C 1
ATOM 3000 O O . ALA B 1 100 ? 15.508 22.984 9.711 1 87.19 100 ALA B O 1
ATOM 3001 N N . ARG B 1 101 ? 17.156 21.5 9.789 1 86.06 101 ARG B N 1
ATOM 3002 C CA . ARG B 1 101 ? 17.859 22.359 10.758 1 86.06 101 ARG B CA 1
ATOM 3003 C C . ARG B 1 101 ? 19.125 22.938 10.148 1 86.06 101 ARG B C 1
ATOM 3005 O O . ARG B 1 101 ? 19.656 23.938 10.648 1 86.06 101 ARG B O 1
ATOM 3012 N N . MET B 1 102 ? 19.578 22.375 9.195 1 83.62 102 MET B N 1
ATOM 3013 C CA . MET B 1 102 ? 20.844 22.859 8.625 1 83.62 102 MET B CA 1
ATOM 3014 C C . MET B 1 102 ? 20.578 23.641 7.344 1 83.62 102 MET B C 1
ATOM 3016 O O . MET B 1 102 ? 19.547 23.469 6.695 1 83.62 102 MET B O 1
ATOM 3020 N N . ARG B 1 103 ? 21.5 24.594 7.133 1 81.38 103 ARG B N 1
ATOM 3021 C CA . ARG B 1 103 ? 21.422 25.375 5.902 1 81.38 103 ARG B CA 1
ATOM 3022 C C . ARG B 1 103 ? 22.516 24.953 4.926 1 81.38 103 ARG B C 1
ATOM 3024 O O . ARG B 1 103 ? 23.703 24.969 5.262 1 81.38 103 ARG B O 1
ATOM 3031 N N . TRP B 1 104 ? 22.203 24.25 3.93 1 81.31 104 TRP B N 1
ATOM 3032 C CA . TRP B 1 104 ? 23.172 23.844 2.906 1 81.31 104 TRP B CA 1
ATOM 3033 C C . TRP B 1 104 ? 22.578 24 1.511 1 81.31 104 TRP B C 1
ATOM 3035 O O . TRP B 1 104 ? 21.359 24.062 1.353 1 81.31 104 TRP B O 1
ATOM 3045 N N . LYS B 1 105 ? 23.594 24.125 0.529 1 81.31 105 LYS B N 1
ATOM 3046 C CA . LYS B 1 105 ? 23.188 24.328 -0.86 1 81.31 105 LYS B CA 1
ATOM 3047 C C . LYS B 1 105 ? 22.641 23.047 -1.461 1 81.31 105 LYS B C 1
ATOM 3049 O O . LYS B 1 105 ? 23.188 21.953 -1.252 1 81.31 105 LYS B O 1
ATOM 3054 N N . GLY B 1 106 ? 21.422 22.938 -1.957 1 81.44 106 GLY B N 1
ATOM 3055 C CA . GLY B 1 106 ? 20.844 21.797 -2.635 1 81.44 106 GLY B CA 1
ATOM 3056 C C . GLY B 1 106 ? 19.734 21.141 -1.853 1 81.44 106 GLY B C 1
ATOM 3057 O O . GLY B 1 106 ? 19.25 20.062 -2.221 1 81.44 106 GLY B O 1
ATOM 3058 N N . ARG B 1 107 ? 19.453 21.688 -0.712 1 84.31 107 ARG B N 1
ATOM 3059 C CA . ARG B 1 107 ? 18.422 21.141 0.15 1 84.31 107 ARG B CA 1
ATOM 3060 C C . ARG B 1 107 ? 17.109 20.953 -0.618 1 84.31 107 ARG B C 1
ATOM 3062 O O . ARG B 1 107 ? 16.453 19.922 -0.477 1 84.31 107 ARG B O 1
ATOM 3069 N N . ARG B 1 108 ? 16.875 21.891 -1.37 1 84 108 ARG B N 1
ATOM 3070 C CA . ARG B 1 108 ? 15.656 21.828 -2.16 1 84 108 ARG B CA 1
ATOM 3071 C C . ARG B 1 108 ? 15.727 20.719 -3.193 1 84 108 ARG B C 1
ATOM 3073 O O . ARG B 1 108 ? 14.766 19.969 -3.379 1 84 108 ARG B O 1
ATOM 3080 N N . GLN B 1 109 ? 16.844 20.672 -3.844 1 82.69 109 GLN B N 1
ATOM 3081 C CA . GLN B 1 109 ? 17.047 19.625 -4.836 1 82.69 109 GLN B CA 1
ATOM 3082 C C . GLN B 1 109 ? 17 18.25 -4.188 1 82.69 109 GLN B C 1
ATOM 3084 O O . GLN B 1 109 ? 16.453 17.297 -4.766 1 82.69 109 GLN B O 1
ATOM 3089 N N . PHE B 1 110 ? 17.5 18.156 -3.055 1 85.94 110 PHE B N 1
ATOM 3090 C CA . PHE B 1 110 ? 17.5 16.891 -2.332 1 85.94 110 PHE B CA 1
ATOM 3091 C C . PHE B 1 110 ? 16.062 16.453 -2.025 1 85.94 110 PHE B C 1
ATOM 3093 O O . PHE B 1 110 ? 15.703 15.305 -2.273 1 85.94 110 PHE B O 1
ATOM 3100 N N . MET B 1 111 ? 15.32 17.344 -1.534 1 85.25 111 MET B N 1
ATOM 3101 C CA . MET B 1 111 ? 13.945 17.016 -1.186 1 85.25 111 MET B CA 1
ATOM 3102 C C . MET B 1 111 ? 13.141 16.656 -2.43 1 85.25 111 MET B C 1
ATOM 3104 O O . MET B 1 111 ? 12.273 15.773 -2.381 1 85.25 111 MET B O 1
ATOM 3108 N N . LEU B 1 112 ? 13.516 17.266 -3.471 1 80.25 112 LEU B N 1
ATOM 3109 C CA . LEU B 1 112 ? 12.852 16.938 -4.727 1 80.25 112 LEU B CA 1
ATOM 3110 C C . LEU B 1 112 ? 13.172 15.5 -5.148 1 80.25 112 LEU B C 1
ATOM 3112 O O . LEU B 1 112 ? 12.289 14.766 -5.598 1 80.25 112 LEU B O 1
ATOM 3116 N N . MET B 1 113 ? 14.383 15.172 -4.988 1 83.38 113 MET B N 1
ATOM 3117 C CA . MET B 1 113 ? 14.789 13.812 -5.336 1 83.38 113 MET B CA 1
ATOM 3118 C C . MET B 1 113 ? 14.102 12.789 -4.434 1 83.38 113 MET B C 1
ATOM 3120 O O . MET B 1 113 ? 13.734 11.703 -4.883 1 83.38 113 MET B O 1
ATOM 3124 N N . VAL B 1 114 ? 13.953 13.117 -3.205 1 86.75 114 VAL B N 1
ATOM 3125 C CA . VAL B 1 114 ? 13.289 12.234 -2.252 1 86.75 114 VAL B CA 1
ATOM 3126 C C . VAL B 1 114 ? 11.828 12.055 -2.65 1 86.75 114 VAL B C 1
ATOM 3128 O O . VAL B 1 114 ? 11.305 10.938 -2.605 1 86.75 114 VAL B O 1
ATOM 3131 N N . PHE B 1 115 ? 11.289 13.062 -3.107 1 77.88 115 PHE B N 1
ATOM 3132 C CA . PHE B 1 115 ? 9.898 13.008 -3.539 1 77.88 115 PHE B CA 1
ATOM 3133 C C . PHE B 1 115 ? 9.75 12.141 -4.785 1 77.88 115 PHE B C 1
ATOM 3135 O O . PHE B 1 115 ? 8.805 11.359 -4.895 1 77.88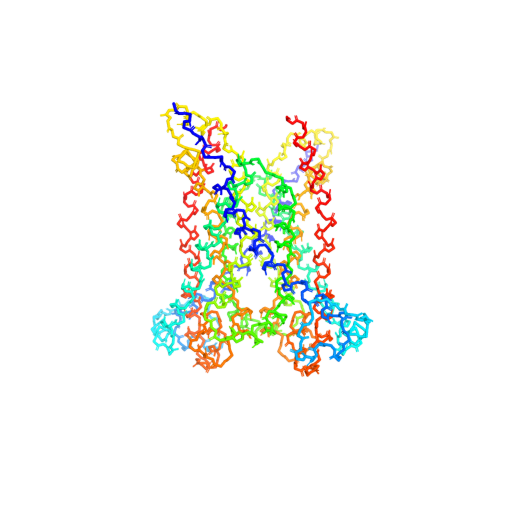 115 PHE B O 1
ATOM 3142 N N . ILE B 1 116 ? 10.688 12.305 -5.633 1 77.56 116 ILE B N 1
ATOM 3143 C CA . ILE B 1 116 ? 10.672 11.508 -6.855 1 77.56 116 ILE B CA 1
ATOM 3144 C C . ILE B 1 116 ? 10.836 10.031 -6.512 1 77.56 116 ILE B C 1
ATOM 3146 O O . ILE B 1 116 ? 10.133 9.18 -7.062 1 77.56 116 ILE B O 1
ATOM 3150 N N . ALA B 1 117 ? 11.711 9.742 -5.625 1 82.19 117 ALA B N 1
ATOM 3151 C CA . ALA B 1 117 ? 11.938 8.367 -5.195 1 82.19 117 ALA B CA 1
ATOM 3152 C C . ALA B 1 117 ? 10.688 7.777 -4.555 1 82.19 117 ALA B C 1
ATOM 3154 O O . ALA B 1 117 ? 10.414 6.578 -4.691 1 82.19 117 ALA B O 1
ATOM 3155 N N . GLN B 1 118 ? 9.977 8.539 -3.832 1 78.88 118 GLN B N 1
ATOM 3156 C CA . GLN B 1 118 ? 8.758 8.086 -3.16 1 78.88 118 GLN B CA 1
ATOM 3157 C C . GLN B 1 118 ? 7.68 7.707 -4.172 1 78.88 118 GLN B C 1
ATOM 3159 O O . GLN B 1 118 ? 6.875 6.809 -3.92 1 78.88 118 GLN B O 1
ATOM 3164 N N . MET B 1 119 ? 7.816 8.297 -5.297 1 72.38 119 MET B N 1
ATOM 3165 C CA . MET B 1 119 ? 6.801 8.07 -6.324 1 72.38 119 MET B CA 1
ATOM 3166 C C . MET B 1 119 ? 7.227 6.961 -7.277 1 72.38 119 MET B C 1
ATOM 3168 O O . MET B 1 119 ? 6.539 6.68 -8.258 1 72.38 119 MET B O 1
ATOM 3172 N N . ALA B 1 120 ? 8.328 6.453 -6.984 1 76.62 120 ALA B N 1
ATOM 3173 C CA . ALA B 1 120 ? 8.828 5.375 -7.836 1 76.62 120 ALA B CA 1
ATOM 3174 C C . ALA B 1 120 ? 7.836 4.219 -7.895 1 76.62 120 ALA B C 1
ATOM 3176 O O . ALA B 1 120 ? 7.234 3.855 -6.883 1 76.62 120 ALA B O 1
ATOM 3177 N N . PRO B 1 121 ? 7.559 3.705 -9.094 1 77.12 121 PRO B N 1
ATOM 3178 C CA . PRO B 1 121 ? 6.707 2.521 -9.234 1 77.12 121 PRO B CA 1
ATOM 3179 C C . PRO B 1 121 ? 7.43 1.229 -8.859 1 77.12 121 PRO B C 1
ATOM 3181 O O . PRO B 1 121 ? 7.883 0.49 -9.734 1 77.12 121 PRO B O 1
ATOM 3184 N N . TRP B 1 122 ? 7.473 0.942 -7.672 1 83 122 TRP B N 1
ATOM 3185 C CA . TRP B 1 122 ? 8.297 -0.141 -7.145 1 83 122 TRP B CA 1
ATOM 3186 C C . TRP B 1 122 ? 7.918 -1.474 -7.781 1 83 122 TRP B C 1
ATOM 3188 O O . TRP B 1 122 ? 8.773 -2.332 -7.996 1 83 122 TRP B O 1
ATOM 3198 N N . GLU B 1 123 ? 6.672 -1.658 -8.109 1 81.5 123 GLU B N 1
ATOM 3199 C CA . GLU B 1 123 ? 6.258 -2.92 -8.719 1 81.5 123 GLU B CA 1
ATOM 3200 C C . GLU B 1 123 ? 6.82 -3.066 -10.133 1 81.5 123 GLU B C 1
ATOM 3202 O O . GLU B 1 123 ? 7.129 -4.176 -10.57 1 81.5 123 GLU B O 1
ATOM 3207 N N . SER B 1 124 ? 6.961 -1.956 -10.836 1 81.81 124 SER B N 1
ATOM 3208 C CA . SER B 1 124 ? 7.543 -1.986 -12.172 1 81.81 124 SER B CA 1
ATOM 3209 C C . SER B 1 124 ? 9.055 -2.207 -12.117 1 81.81 124 SER B C 1
ATOM 3211 O O . SER B 1 124 ? 9.672 -2.549 -13.125 1 81.81 124 SER B O 1
ATOM 3213 N N . LEU B 1 125 ? 9.57 -2.01 -10.953 1 88.81 125 LEU B N 1
ATOM 3214 C CA . LEU B 1 125 ? 11.016 -2.072 -10.812 1 88.81 125 LEU B CA 1
ATOM 3215 C C . LEU B 1 125 ? 11.469 -3.477 -10.422 1 88.81 125 LEU B C 1
ATOM 3217 O O . LEU B 1 125 ? 12.664 -3.734 -10.289 1 88.81 125 LEU B O 1
ATOM 3221 N N . ILE B 1 126 ? 10.539 -4.332 -10.344 1 88.5 126 ILE B N 1
ATOM 3222 C CA . ILE B 1 126 ? 10.875 -5.688 -9.914 1 88.5 126 ILE B CA 1
ATOM 3223 C C . ILE B 1 126 ? 11.867 -6.312 -10.898 1 88.5 126 ILE B C 1
ATOM 3225 O O . ILE B 1 126 ? 12.875 -6.891 -10.484 1 88.5 126 ILE B O 1
ATOM 3229 N N . ILE B 1 127 ? 11.672 -6.117 -12.117 1 82.19 127 ILE B N 1
ATOM 3230 C CA . ILE B 1 127 ? 12.492 -6.766 -13.133 1 82.19 127 ILE B CA 1
ATOM 3231 C C . ILE B 1 127 ? 13.875 -6.121 -13.172 1 82.19 127 ILE B C 1
ATOM 3233 O O . ILE B 1 127 ? 14.898 -6.812 -13.117 1 82.19 127 ILE B O 1
ATOM 3237 N N . PRO B 1 128 ? 13.93 -4.816 -13.273 1 85.88 128 PRO B N 1
ATOM 3238 C CA . PRO B 1 128 ? 15.258 -4.199 -13.227 1 85.88 128 PRO B CA 1
ATOM 3239 C C . PRO B 1 128 ? 16.031 -4.559 -11.953 1 85.88 128 PRO B C 1
ATOM 3241 O O . PRO B 1 128 ? 17.234 -4.777 -12.008 1 85.88 128 PRO B O 1
ATOM 3244 N N . VAL B 1 129 ? 15.359 -4.605 -10.883 1 90.38 129 VAL B N 1
ATOM 3245 C CA . VAL B 1 129 ? 16.016 -4.945 -9.625 1 90.38 129 VAL B CA 1
ATOM 3246 C C . VAL B 1 129 ? 16.5 -6.398 -9.664 1 90.38 129 VAL B C 1
ATOM 3248 O O . VAL B 1 129 ? 17.562 -6.723 -9.141 1 90.38 129 VAL B O 1
ATOM 3251 N N . TYR B 1 130 ? 15.734 -7.223 -10.25 1 88.62 130 TYR B N 1
ATOM 3252 C CA . TYR B 1 130 ? 16.141 -8.609 -10.43 1 88.62 130 TYR B CA 1
ATOM 3253 C C . TYR B 1 130 ? 17.422 -8.711 -11.25 1 88.62 130 TYR B C 1
ATOM 3255 O O . TYR B 1 130 ? 18.359 -9.414 -10.875 1 88.62 130 TYR B O 1
ATOM 3263 N N . ILE B 1 131 ? 17.406 -8.031 -12.344 1 83.81 131 ILE B N 1
ATOM 3264 C CA . ILE B 1 131 ? 18.547 -8.094 -13.258 1 83.81 131 ILE B CA 1
ATOM 3265 C C . ILE B 1 131 ? 19.797 -7.547 -12.57 1 83.81 131 ILE B C 1
ATOM 3267 O O . ILE B 1 131 ? 20.875 -8.156 -12.641 1 83.81 131 ILE B O 1
ATOM 3271 N N . ILE B 1 132 ? 19.641 -6.441 -11.938 1 86.69 132 ILE B N 1
ATOM 3272 C CA . ILE B 1 132 ? 20.766 -5.848 -11.219 1 86.69 132 ILE B CA 1
ATOM 3273 C C . ILE B 1 132 ? 21.25 -6.812 -10.141 1 86.69 132 ILE B C 1
ATOM 3275 O O . ILE B 1 132 ? 22.469 -7.023 -9.992 1 86.69 132 ILE B O 1
ATOM 3279 N N . SER B 1 133 ? 20.359 -7.402 -9.414 1 92 133 SER B N 1
ATOM 3280 C CA . SER B 1 133 ? 20.703 -8.336 -8.352 1 92 133 SER B CA 1
ATOM 3281 C C . SER B 1 133 ? 21.375 -9.586 -8.914 1 92 133 SER B C 1
ATOM 3283 O O . SER B 1 133 ? 22.297 -10.141 -8.297 1 92 133 SER B O 1
ATOM 3285 N N . ARG B 1 134 ? 20.812 -10.055 -9.992 1 89.5 134 ARG B N 1
ATOM 3286 C CA . ARG B 1 134 ? 21.391 -11.219 -10.664 1 89.5 134 ARG B CA 1
ATOM 3287 C C . ARG B 1 134 ? 22.828 -10.922 -11.102 1 89.5 134 ARG B C 1
ATOM 3289 O O . ARG B 1 134 ? 23.734 -11.703 -10.805 1 89.5 134 ARG B O 1
ATOM 3296 N N . ASP B 1 135 ? 23.062 -9.781 -11.664 1 86.44 135 ASP B N 1
ATOM 3297 C CA . ASP B 1 135 ? 24.359 -9.438 -12.227 1 86.44 135 ASP B CA 1
ATOM 3298 C C . ASP B 1 135 ? 25.375 -9.102 -11.125 1 86.44 135 ASP B C 1
ATOM 3300 O O . ASP B 1 135 ? 26.578 -9.148 -11.352 1 86.44 135 ASP B O 1
ATOM 3304 N N . THR B 1 136 ? 24.906 -8.758 -9.992 1 91.31 136 THR B N 1
ATOM 3305 C CA . THR B 1 136 ? 25.797 -8.422 -8.891 1 91.31 136 THR B CA 1
ATOM 3306 C C . THR B 1 136 ? 25.844 -9.555 -7.871 1 91.31 136 THR B C 1
ATOM 3308 O O . THR B 1 136 ? 26.359 -9.375 -6.762 1 91.31 136 THR B O 1
ATOM 3311 N N . ASP B 1 137 ? 25.266 -10.664 -8.172 1 94.56 137 ASP B N 1
ATOM 3312 C CA . ASP B 1 137 ? 25.266 -11.859 -7.34 1 94.56 137 ASP B CA 1
ATOM 3313 C C . ASP B 1 137 ? 24.594 -11.594 -5.992 1 94.56 137 ASP B C 1
ATOM 3315 O O . ASP B 1 137 ? 25.125 -11.977 -4.945 1 94.56 137 ASP B O 1
ATOM 3319 N N . MET B 1 138 ? 23.547 -10.805 -6.109 1 95.88 138 MET B N 1
ATOM 3320 C CA . MET B 1 138 ? 22.859 -10.445 -4.879 1 95.88 138 MET B CA 1
ATOM 3321 C C . MET B 1 138 ? 21.531 -11.188 -4.77 1 95.88 138 MET B C 1
ATOM 3323 O O . MET B 1 138 ? 20.75 -10.945 -3.84 1 95.88 138 MET B O 1
ATOM 3327 N N . LEU B 1 139 ? 21.328 -12.18 -5.637 1 94.81 139 LEU B N 1
ATOM 3328 C CA . LEU B 1 139 ? 20.094 -12.961 -5.586 1 94.81 139 LEU B CA 1
ATOM 3329 C C . LEU B 1 139 ? 20.125 -13.945 -4.422 1 94.81 139 LEU B C 1
ATOM 3331 O O . LEU B 1 139 ? 21.203 -14.352 -3.975 1 94.81 139 LEU B O 1
ATOM 3335 N N . ASP B 1 140 ? 19 -14.273 -3.908 1 97.12 140 ASP B N 1
ATOM 3336 C CA . ASP B 1 140 ? 18.797 -15.336 -2.924 1 97.12 140 ASP B CA 1
ATOM 3337 C C . ASP B 1 140 ? 19.453 -14.977 -1.592 1 97.12 140 ASP B C 1
ATOM 3339 O O . ASP B 1 140 ? 19.984 -15.844 -0.896 1 97.12 140 ASP B O 1
ATOM 3343 N N . ARG B 1 141 ? 19.469 -13.641 -1.322 1 96.94 141 ARG B N 1
ATOM 3344 C CA . ARG B 1 141 ? 20.109 -13.195 -0.084 1 96.94 141 ARG B CA 1
ATOM 3345 C C . ARG B 1 141 ? 19.156 -12.297 0.715 1 96.94 141 ARG B C 1
ATOM 3347 O O . ARG B 1 141 ? 18.531 -11.398 0.16 1 96.94 141 ARG B O 1
ATOM 3354 N N . LEU B 1 142 ? 19.125 -12.523 2.027 1 97.44 142 LEU B N 1
ATOM 3355 C CA . LEU B 1 142 ? 18.281 -11.734 2.914 1 97.44 142 LEU B CA 1
ATOM 3356 C C . LEU B 1 142 ? 18.734 -10.273 2.943 1 97.44 142 LEU B C 1
ATOM 3358 O O . LEU B 1 142 ? 17.906 -9.359 2.973 1 97.44 142 LEU B O 1
ATOM 3362 N N . PRO B 1 143 ? 20.047 -10.008 2.861 1 97.31 143 PRO B N 1
ATOM 3363 C CA . PRO B 1 143 ? 20.469 -8.602 2.855 1 97.31 143 PRO B CA 1
ATOM 3364 C C . PRO B 1 143 ? 19.984 -7.844 1.629 1 97.31 143 PRO B C 1
ATOM 3366 O O . PRO B 1 143 ? 19.734 -6.637 1.706 1 97.31 143 PRO B O 1
ATOM 3369 N N . THR B 1 144 ? 19.859 -8.516 0.524 1 97 144 THR B N 1
ATOM 3370 C CA . THR B 1 144 ? 19.328 -7.871 -0.668 1 97 144 THR B CA 1
ATOM 3371 C C . THR B 1 144 ? 17.875 -7.434 -0.443 1 97 144 THR B C 1
ATOM 3373 O O . THR B 1 144 ? 17.5 -6.316 -0.795 1 97 144 THR B O 1
ATOM 3376 N N . LEU B 1 145 ? 17.109 -8.312 0.165 1 97.25 145 LEU B N 1
ATOM 3377 C CA . LEU B 1 145 ? 15.727 -7.973 0.489 1 97.25 145 LEU B CA 1
ATOM 3378 C C . LEU B 1 145 ? 15.672 -6.812 1.477 1 97.25 145 LEU B C 1
ATOM 3380 O O . LEU B 1 145 ? 14.844 -5.91 1.333 1 97.25 145 LEU B O 1
ATOM 3384 N N . THR B 1 146 ? 16.531 -6.867 2.469 1 97.75 146 THR B N 1
ATOM 3385 C CA . THR B 1 146 ? 16.594 -5.797 3.461 1 97.75 146 THR B CA 1
ATOM 3386 C C . THR B 1 146 ? 16.891 -4.457 2.793 1 97.75 146 THR B C 1
ATOM 3388 O O . THR B 1 146 ? 16.266 -3.445 3.121 1 97.75 146 THR B O 1
ATOM 3391 N N . LEU B 1 147 ? 17.75 -4.48 1.881 1 95.5 147 LEU B N 1
ATOM 3392 C CA . LEU B 1 147 ? 18.125 -3.271 1.156 1 95.5 147 LEU B CA 1
ATOM 3393 C C . LEU B 1 147 ? 16.938 -2.732 0.361 1 95.5 147 LEU B C 1
ATOM 3395 O O . LEU B 1 147 ? 16.703 -1.524 0.348 1 95.5 147 LEU B O 1
ATOM 3399 N N . ILE B 1 148 ? 16.266 -3.596 -0.277 1 95.25 148 ILE B N 1
ATOM 3400 C CA . ILE B 1 148 ? 15.133 -3.186 -1.102 1 95.25 148 ILE B CA 1
ATOM 3401 C C . ILE B 1 148 ? 14.031 -2.605 -0.216 1 95.25 148 ILE B C 1
ATOM 3403 O O . ILE B 1 148 ? 13.469 -1.55 -0.524 1 95.25 148 ILE B O 1
ATOM 3407 N N . TYR B 1 149 ? 13.727 -3.275 0.877 1 96.44 149 TYR B N 1
ATOM 3408 C CA . TYR B 1 149 ? 12.711 -2.787 1.805 1 96.44 149 TYR B CA 1
ATOM 3409 C C . TYR B 1 149 ? 13.109 -1.434 2.383 1 96.44 149 TYR B C 1
ATOM 3411 O O . TYR B 1 149 ? 12.258 -0.554 2.557 1 96.44 149 TYR B O 1
ATOM 3419 N N . PHE B 1 150 ? 14.359 -1.329 2.658 1 95.81 150 PHE B N 1
ATOM 3420 C CA . PHE B 1 150 ? 14.922 -0.062 3.119 1 95.81 150 PHE B CA 1
ATOM 3421 C C . PHE B 1 150 ? 14.68 1.038 2.092 1 95.81 150 PHE B C 1
ATOM 3423 O O . PHE B 1 150 ? 14.211 2.125 2.436 1 95.81 150 PHE B O 1
ATOM 3430 N N . MET B 1 151 ? 14.945 0.743 0.868 1 92.69 151 MET B N 1
ATOM 3431 C CA . MET B 1 151 ? 14.812 1.722 -0.207 1 92.69 151 MET B CA 1
ATOM 3432 C C . MET B 1 151 ? 13.344 2.096 -0.421 1 92.69 151 MET B C 1
ATOM 3434 O O . MET B 1 151 ? 13.031 3.246 -0.734 1 92.69 151 MET B O 1
ATOM 3438 N N . ILE B 1 152 ? 12.484 1.192 -0.239 1 92.12 152 ILE B N 1
ATOM 3439 C CA . ILE B 1 152 ? 11.055 1.408 -0.452 1 92.12 152 ILE B CA 1
ATOM 3440 C C . ILE B 1 152 ? 10.508 2.326 0.637 1 92.12 152 ILE B C 1
ATOM 3442 O O . ILE B 1 152 ? 9.688 3.203 0.361 1 92.12 152 ILE B O 1
ATOM 3446 N N . THR B 1 153 ? 10.977 2.25 1.824 1 93.62 153 THR B N 1
ATOM 3447 C CA . THR B 1 153 ? 10.367 2.926 2.967 1 93.62 153 THR B CA 1
ATOM 3448 C C . THR B 1 153 ? 11.078 4.246 3.25 1 93.62 153 THR B C 1
ATOM 3450 O O . THR B 1 153 ? 10.5 5.145 3.865 1 93.62 153 THR B O 1
ATOM 3453 N N . LEU B 1 154 ? 12.242 4.422 2.783 1 93.25 154 LEU B N 1
ATOM 3454 C CA . LEU B 1 154 ? 13.117 5.523 3.168 1 93.25 154 LEU B CA 1
ATOM 3455 C C . LEU B 1 154 ? 12.523 6.863 2.744 1 93.25 154 LEU B C 1
ATOM 3457 O O . LEU B 1 154 ? 12.438 7.789 3.553 1 93.25 154 LEU B O 1
ATOM 3461 N N . PRO B 1 155 ? 12.109 7.004 1.466 1 89.62 155 PRO B N 1
ATOM 3462 C CA . PRO B 1 155 ? 11.633 8.32 1.038 1 89.62 155 PRO B CA 1
ATOM 3463 C C . PRO B 1 155 ? 10.445 8.812 1.86 1 89.62 155 PRO B C 1
ATOM 3465 O O . PRO B 1 155 ? 10.422 9.969 2.293 1 89.62 155 PRO B O 1
ATOM 3468 N N . PHE B 1 156 ? 9.555 7.941 2.115 1 88.12 156 PHE B N 1
ATOM 3469 C CA . PHE B 1 156 ? 8.414 8.305 2.943 1 88.12 156 PHE B CA 1
ATOM 3470 C C . PHE B 1 156 ? 8.859 8.703 4.344 1 88.12 156 PHE B C 1
ATOM 3472 O O . PHE B 1 156 ? 8.367 9.688 4.906 1 88.12 156 PHE B O 1
ATOM 3479 N N . THR B 1 157 ? 9.719 7.938 4.902 1 93.69 157 THR B N 1
ATOM 3480 C CA . THR B 1 157 ? 10.211 8.188 6.254 1 93.69 157 THR B CA 1
ATOM 3481 C C . THR B 1 157 ? 10.891 9.555 6.336 1 93.69 157 THR B C 1
ATOM 3483 O O . THR B 1 157 ? 10.688 10.297 7.301 1 93.69 157 THR B O 1
ATOM 3486 N N . ILE B 1 158 ? 11.625 9.93 5.352 1 92.25 158 ILE B N 1
ATOM 3487 C CA . ILE B 1 158 ? 12.312 11.219 5.324 1 92.25 158 ILE B CA 1
ATOM 3488 C C . ILE B 1 158 ? 11.289 12.352 5.289 1 92.25 158 ILE B C 1
ATOM 3490 O O . ILE B 1 158 ? 11.367 13.297 6.078 1 92.25 158 ILE B O 1
ATOM 3494 N N . VAL B 1 159 ? 10.391 12.258 4.438 1 86.62 159 VAL B N 1
ATOM 3495 C CA . VAL B 1 159 ? 9.414 13.32 4.215 1 86.62 159 VAL B CA 1
ATOM 3496 C C . VAL B 1 159 ? 8.594 13.539 5.48 1 86.62 159 VAL B C 1
ATOM 3498 O O . VAL B 1 159 ? 8.406 14.68 5.918 1 86.62 159 VAL B O 1
ATOM 3501 N N . VAL B 1 160 ? 8.195 12.438 6.066 1 87.44 160 VAL B N 1
ATOM 3502 C CA . VAL B 1 160 ? 7.332 12.539 7.242 1 87.44 160 VAL B CA 1
ATOM 3503 C C . VAL B 1 160 ? 8.133 13.086 8.422 1 87.44 160 VAL B C 1
ATOM 3505 O O . VAL B 1 160 ? 7.672 14 9.117 1 87.44 160 VAL B O 1
ATOM 3508 N N . LEU B 1 161 ? 9.281 12.602 8.633 1 92.56 161 LEU B N 1
ATOM 3509 C CA . LEU B 1 161 ? 10.086 13.07 9.758 1 92.56 161 LEU B CA 1
ATOM 3510 C C . LEU B 1 161 ? 10.477 14.531 9.57 1 92.56 161 LEU B C 1
ATOM 3512 O O . LEU B 1 161 ? 10.516 15.289 10.539 1 92.56 161 LEU B O 1
ATOM 3516 N N . ARG B 1 162 ? 10.797 14.891 8.359 1 90.69 162 ARG B N 1
ATOM 3517 C CA . ARG B 1 162 ? 11.094 16.297 8.094 1 90.69 162 ARG B CA 1
ATOM 3518 C C . ARG B 1 162 ? 9.906 17.188 8.438 1 90.69 162 ARG B C 1
ATOM 3520 O O . ARG B 1 162 ? 10.07 18.266 9.008 1 90.69 162 ARG B O 1
ATOM 3527 N N . GLY B 1 163 ? 8.797 16.734 8.039 1 86.19 163 GLY B N 1
ATOM 3528 C CA . GLY B 1 163 ? 7.59 17.469 8.375 1 86.19 163 GLY B CA 1
ATOM 3529 C C . GLY B 1 163 ? 7.383 17.625 9.867 1 86.19 163 GLY B C 1
ATOM 3530 O O . GLY B 1 163 ? 7.062 18.719 10.352 1 86.19 163 GLY B O 1
ATOM 3531 N N . PHE B 1 164 ? 7.586 16.578 10.586 1 85.75 164 PHE B N 1
ATOM 3532 C CA . PHE B 1 164 ? 7.418 16.609 12.039 1 85.75 164 PHE B CA 1
ATOM 3533 C C . PHE B 1 164 ? 8.469 17.5 12.688 1 85.75 164 PHE B C 1
ATOM 3535 O O . PHE B 1 164 ? 8.164 18.25 13.617 1 85.75 164 PHE B O 1
ATOM 3542 N N . ILE B 1 165 ? 9.656 17.422 12.211 1 91.31 165 ILE B N 1
ATOM 3543 C CA . ILE B 1 165 ? 10.711 18.266 12.758 1 91.31 165 ILE B CA 1
ATOM 3544 C C . ILE B 1 165 ? 10.375 19.734 12.516 1 91.31 165 ILE B C 1
ATOM 3546 O O . ILE B 1 165 ? 10.641 20.594 13.367 1 91.31 165 ILE B O 1
ATOM 3550 N N . GLY B 1 166 ? 9.773 20.016 11.453 1 87.81 166 GLY B N 1
ATOM 3551 C CA . GLY B 1 166 ? 9.383 21.375 11.094 1 87.81 166 GLY B CA 1
ATOM 3552 C C . GLY B 1 166 ? 8.352 21.969 12.039 1 87.81 166 GLY B C 1
ATOM 3553 O O . GLY B 1 166 ? 8.25 23.188 12.164 1 87.81 166 GLY B O 1
ATOM 3554 N N . THR B 1 167 ? 7.676 21.094 12.656 1 82.62 167 THR B N 1
ATOM 3555 C CA . THR B 1 167 ? 6.648 21.578 13.578 1 82.62 167 THR B CA 1
ATOM 3556 C C . THR B 1 167 ? 7.254 21.906 14.938 1 82.62 167 THR B C 1
ATOM 3558 O O . THR B 1 167 ? 6.617 22.578 15.758 1 82.62 167 THR B O 1
ATOM 3561 N N . ILE B 1 168 ? 8.414 21.484 15.164 1 88.44 168 ILE B N 1
ATOM 3562 C CA . ILE B 1 168 ? 9.094 21.766 16.422 1 88.44 168 ILE B CA 1
ATOM 3563 C C . ILE B 1 168 ? 9.836 23.109 16.328 1 88.44 168 ILE B C 1
ATOM 3565 O O . ILE B 1 168 ? 10.734 23.266 15.5 1 88.44 168 ILE B O 1
ATOM 3569 N N . PRO B 1 169 ? 9.43 24.047 17.125 1 91.12 169 PRO B N 1
ATOM 3570 C CA . PRO B 1 169 ? 10.102 25.359 17.078 1 91.12 169 PRO B CA 1
ATOM 3571 C C . PRO B 1 169 ? 11.609 25.25 17.266 1 91.12 169 PRO B C 1
ATOM 3573 O O . PRO B 1 169 ? 12.07 24.656 18.25 1 91.12 169 PRO B O 1
ATOM 3576 N N . PRO B 1 170 ? 12.273 25.812 16.359 1 89.94 170 PRO B N 1
ATOM 3577 C CA . PRO B 1 170 ? 13.734 25.766 16.484 1 89.94 170 PRO B CA 1
ATOM 3578 C C . PRO B 1 170 ? 14.25 26.469 17.734 1 89.94 170 PRO B C 1
ATOM 3580 O O . PRO B 1 170 ? 15.344 26.156 18.203 1 89.94 170 PRO B O 1
ATOM 3583 N N . GLU B 1 171 ? 13.422 27.266 18.281 1 92 171 GLU B N 1
ATOM 3584 C CA . GLU B 1 171 ? 13.789 28.031 19.469 1 92 171 GLU B CA 1
ATOM 3585 C C . GLU B 1 171 ? 14.086 27.109 20.641 1 92 171 GLU B C 1
ATOM 3587 O O . GLU B 1 171 ? 14.914 27.422 21.5 1 92 171 GLU B O 1
ATOM 3592 N N . LEU B 1 172 ? 13.43 26.016 20.672 1 90.94 172 LEU B N 1
ATOM 3593 C CA . LEU B 1 172 ? 13.648 25.047 21.75 1 90.94 172 LEU B CA 1
ATOM 3594 C C . LEU B 1 172 ? 15.07 24.5 21.703 1 90.94 172 LEU B C 1
ATOM 3596 O O . LEU B 1 172 ? 15.711 24.344 22.734 1 90.94 172 LEU B O 1
ATOM 3600 N N . GLU B 1 173 ? 15.516 24.219 20.547 1 90.56 173 GLU B N 1
ATOM 3601 C CA . GLU B 1 173 ? 16.875 23.719 20.375 1 90.56 173 GLU B CA 1
ATOM 3602 C C . GLU B 1 173 ? 17.906 24.828 20.609 1 90.56 173 GLU B C 1
ATOM 3604 O O . GLU B 1 173 ? 18.984 24.578 21.172 1 90.56 173 GLU B O 1
ATOM 3609 N N . GLU B 1 174 ? 17.594 26.031 20.188 1 91.5 174 GLU B N 1
ATOM 3610 C CA . GLU B 1 174 ? 18.469 27.172 20.391 1 91.5 174 GLU B CA 1
ATOM 3611 C C . GLU B 1 174 ? 18.672 27.453 21.875 1 91.5 174 GLU B C 1
ATOM 3613 O O . GLU B 1 174 ? 19.781 27.797 22.297 1 91.5 174 GLU B O 1
ATOM 3618 N N . ALA B 1 175 ? 17.609 27.312 22.578 1 93.06 175 ALA B N 1
ATOM 3619 C CA . ALA B 1 175 ? 17.688 27.531 24.016 1 93.06 175 ALA B CA 1
ATOM 3620 C C . ALA B 1 175 ? 18.641 26.516 24.656 1 93.06 175 ALA B C 1
ATOM 3622 O O . ALA B 1 175 ? 19.422 26.875 25.547 1 93.06 175 ALA B O 1
ATOM 3623 N N . ALA B 1 176 ? 18.547 25.344 24.234 1 92.94 176 ALA B N 1
ATOM 3624 C CA . ALA B 1 176 ? 19.438 24.312 24.75 1 92.94 176 ALA B CA 1
ATOM 3625 C C . ALA B 1 176 ? 20.891 24.578 24.375 1 92.94 176 ALA B C 1
ATOM 3627 O O . ALA B 1 176 ? 21.812 24.234 25.125 1 92.94 176 ALA B O 1
ATOM 3628 N N . GLN B 1 177 ? 21.016 25.188 23.219 1 90.88 177 GLN B N 1
ATOM 3629 C CA . GLN B 1 177 ? 22.359 25.531 22.781 1 90.88 177 GLN B CA 1
ATOM 3630 C C . GLN B 1 177 ? 22.938 26.656 23.625 1 90.88 177 GLN B C 1
ATOM 3632 O O . GLN B 1 177 ? 24.125 26.672 23.906 1 90.88 177 GLN B O 1
ATOM 3637 N N . VAL B 1 178 ? 22.125 27.562 23.953 1 91.88 178 VAL B N 1
ATOM 3638 C CA . VAL B 1 178 ? 22.531 28.641 24.844 1 91.88 178 VAL B CA 1
ATOM 3639 C C . VAL B 1 178 ? 22.953 28.078 26.203 1 91.88 178 VAL B C 1
ATOM 3641 O O . VAL B 1 178 ? 23.891 28.578 26.828 1 91.88 178 VAL B O 1
ATOM 3644 N N . ASP B 1 179 ? 22.328 27 26.625 1 92.31 179 ASP B N 1
ATOM 3645 C CA . ASP B 1 179 ? 22.641 26.328 27.891 1 92.31 179 ASP B CA 1
ATOM 3646 C C . ASP B 1 179 ? 23.859 25.422 27.766 1 92.31 179 ASP B C 1
ATOM 3648 O O . ASP B 1 179 ? 24.25 24.766 28.719 1 92.31 179 ASP B O 1
ATOM 3652 N N . GLY B 1 180 ? 24.453 25.312 26.547 1 91.38 180 GLY B N 1
ATOM 3653 C CA . GLY B 1 180 ? 25.719 24.609 26.422 1 91.38 180 GLY B CA 1
ATOM 3654 C C . GLY B 1 180 ? 25.641 23.375 25.547 1 91.38 180 GLY B C 1
ATOM 3655 O O . GLY B 1 180 ? 26.656 22.719 25.281 1 91.38 180 GLY B O 1
ATOM 3656 N N . CYS B 1 181 ? 24.484 23.094 25.094 1 89.94 181 CYS B N 1
ATOM 3657 C CA . CYS B 1 181 ? 24.359 21.922 24.25 1 89.94 181 CYS B CA 1
ATOM 3658 C C . CYS B 1 181 ? 24.906 22.172 22.859 1 89.94 181 CYS B C 1
ATOM 3660 O O . CYS B 1 181 ? 24.828 23.297 22.344 1 89.94 181 CYS B O 1
ATOM 3662 N N . THR B 1 182 ? 25.516 21.125 22.297 1 89 182 THR B N 1
ATOM 3663 C CA . THR B 1 182 ? 25.844 21.188 20.891 1 89 182 THR B CA 1
ATOM 3664 C C . THR B 1 182 ? 24.578 21.125 20.031 1 89 182 THR B C 1
ATOM 3666 O O . THR B 1 182 ? 23.5 20.812 20.531 1 89 182 THR B O 1
ATOM 3669 N N . ARG B 1 183 ? 24.688 21.469 18.812 1 84.38 183 ARG B N 1
ATOM 3670 C CA . ARG B 1 183 ? 23.547 21.406 17.922 1 84.38 183 ARG B CA 1
ATOM 3671 C C . ARG B 1 183 ? 22.938 20.016 17.875 1 84.38 183 ARG B C 1
ATOM 3673 O O . ARG B 1 183 ? 21.734 19.844 17.984 1 84.38 183 ARG B O 1
ATOM 3680 N N . THR B 1 184 ? 23.797 19.031 17.703 1 84.56 184 THR B N 1
ATOM 3681 C CA . THR B 1 184 ? 23.344 17.641 17.672 1 84.56 184 THR B CA 1
ATOM 3682 C C . THR B 1 184 ? 22.828 17.203 19.031 1 84.56 184 THR B C 1
ATOM 3684 O O . THR B 1 184 ? 21.859 16.469 19.125 1 84.56 184 THR B O 1
ATOM 3687 N N . GLY B 1 185 ? 23.5 17.672 20.016 1 88.94 185 GLY B N 1
ATOM 3688 C CA . GLY B 1 185 ? 23.047 17.375 21.359 1 88.94 185 GLY B CA 1
ATOM 3689 C C . GLY B 1 185 ? 21.672 17.938 21.672 1 88.94 185 GLY B C 1
ATOM 3690 O O . GLY B 1 185 ? 20.859 17.281 22.312 1 88.94 185 GLY B O 1
ATOM 3691 N N . ALA B 1 186 ? 21.5 19.203 21.219 1 91.12 186 ALA B N 1
ATOM 3692 C CA . ALA B 1 186 ? 20.219 19.859 21.438 1 91.12 186 ALA B CA 1
ATOM 3693 C C . ALA B 1 186 ? 19.094 19.125 20.703 1 91.12 186 ALA B C 1
ATOM 3695 O O . ALA B 1 186 ? 17.984 18.984 21.234 1 91.12 186 ALA B O 1
ATOM 3696 N N . PHE B 1 187 ? 19.422 18.625 19.516 1 90 187 PHE B N 1
ATOM 3697 C CA . PHE B 1 187 ? 18.422 17.875 18.75 1 90 187 PHE B CA 1
ATOM 3698 C C . PHE B 1 187 ? 18.047 16.578 19.469 1 90 187 PHE B C 1
ATOM 3700 O O . PHE B 1 187 ? 16.875 16.266 19.609 1 90 187 PHE B O 1
ATOM 3707 N N . TRP B 1 188 ? 19.016 15.914 19.969 1 89.56 188 TRP B N 1
ATOM 3708 C CA . TRP B 1 188 ? 18.797 14.602 20.578 1 89.56 188 TRP B CA 1
ATOM 3709 C C . TRP B 1 188 ? 18.094 14.734 21.922 1 89.56 188 TRP B C 1
ATOM 3711 O O . TRP B 1 188 ? 17.281 13.875 22.297 1 89.56 188 TRP B O 1
ATOM 3721 N N . ARG B 1 189 ? 18.328 15.797 22.594 1 90.56 189 ARG B N 1
ATOM 3722 C CA . ARG B 1 189 ? 17.797 15.938 23.953 1 90.56 189 ARG B CA 1
ATOM 3723 C C . ARG B 1 189 ? 16.438 16.641 23.938 1 90.56 189 ARG B C 1
ATOM 3725 O O . ARG B 1 189 ? 15.57 16.344 24.766 1 90.56 189 ARG B O 1
ATOM 3732 N N . VAL B 1 190 ? 16.25 17.5 22.984 1 90.44 190 VAL B N 1
ATOM 3733 C CA . VAL B 1 190 ? 15.055 18.328 23.016 1 90.44 190 VAL B CA 1
ATOM 3734 C C . VAL B 1 190 ? 14.094 17.906 21.906 1 90.44 190 VAL B C 1
ATOM 3736 O O . VAL B 1 190 ? 12.922 17.609 22.156 1 90.44 190 VAL B O 1
ATOM 3739 N N . ALA B 1 191 ? 14.555 17.812 20.656 1 90.44 191 ALA B N 1
ATOM 3740 C CA . ALA B 1 191 ? 13.688 17.578 19.5 1 90.44 191 ALA B CA 1
ATOM 3741 C C . ALA B 1 191 ? 13.305 16.094 19.406 1 90.44 191 ALA B C 1
ATOM 3743 O O . ALA B 1 191 ? 12.18 15.773 19.031 1 90.44 191 ALA B O 1
ATOM 3744 N N . MET B 1 192 ? 14.18 15.211 19.781 1 91.31 192 MET B N 1
ATOM 3745 C CA . MET B 1 192 ? 13.969 13.781 19.578 1 91.31 192 MET B CA 1
ATOM 3746 C C . MET B 1 192 ? 12.758 13.289 20.359 1 91.31 192 MET B C 1
ATOM 3748 O O . MET B 1 192 ? 11.906 12.578 19.828 1 91.31 192 MET B O 1
ATOM 3752 N N . PRO B 1 193 ? 12.711 13.641 21.594 1 90.31 193 PRO B N 1
ATOM 3753 C CA . PRO B 1 193 ? 11.531 13.211 22.344 1 90.31 193 PRO B CA 1
ATOM 3754 C C . PRO B 1 193 ? 10.227 13.766 21.766 1 90.31 193 PRO B C 1
ATOM 3756 O O . PRO B 1 193 ? 9.188 13.102 21.828 1 90.31 193 PRO B O 1
ATOM 3759 N N . LEU B 1 194 ? 10.273 14.906 21.219 1 88.88 194 LEU B N 1
ATOM 3760 C CA . LEU B 1 194 ? 9.094 15.547 20.641 1 88.88 194 LEU B CA 1
ATOM 3761 C C . LEU B 1 194 ? 8.766 14.938 19.281 1 88.88 194 LEU B C 1
ATOM 3763 O O . LEU B 1 194 ? 7.66 15.125 18.766 1 88.88 194 LEU B O 1
ATOM 3767 N N . LEU B 1 195 ? 9.672 14.164 18.75 1 91.62 195 LEU B N 1
ATOM 3768 C CA . LEU B 1 195 ? 9.508 13.539 17.438 1 91.62 195 LEU B CA 1
ATOM 3769 C C . LEU B 1 195 ? 8.867 12.156 17.578 1 91.62 195 LEU B C 1
ATOM 3771 O O . LEU B 1 195 ? 8.633 11.484 16.578 1 91.62 195 LEU B O 1
ATOM 3775 N N . ALA B 1 196 ? 8.516 11.742 18.766 1 89 196 ALA B N 1
ATOM 3776 C CA . ALA B 1 196 ? 8.023 10.398 19.047 1 89 196 ALA B CA 1
ATOM 3777 C C . ALA B 1 196 ? 6.82 10.055 18.172 1 89 196 ALA B C 1
ATOM 3779 O O . ALA B 1 196 ? 6.766 8.977 17.578 1 89 196 ALA B O 1
ATOM 3780 N N . PRO B 1 197 ? 5.895 10.945 17.969 1 82.5 197 PRO B N 1
ATOM 3781 C CA . PRO B 1 197 ? 4.762 10.617 17.094 1 82.5 197 PRO B CA 1
ATOM 3782 C C . PRO B 1 197 ? 5.184 10.367 15.648 1 82.5 197 PRO B C 1
ATOM 3784 O O . PRO B 1 197 ? 4.648 9.477 14.992 1 82.5 197 PRO B O 1
ATOM 3787 N N . GLY B 1 198 ? 6.113 11.25 15.219 1 86.62 198 GLY B N 1
ATOM 3788 C CA . GLY B 1 198 ? 6.633 11.039 13.883 1 86.62 198 GLY B CA 1
ATOM 3789 C C . GLY B 1 198 ? 7.383 9.734 13.727 1 86.62 198 GLY B C 1
ATOM 3790 O O . GLY B 1 198 ? 7.215 9.031 12.727 1 86.62 198 GLY B O 1
ATOM 3791 N N . LEU B 1 199 ? 8.141 9.383 14.719 1 91.25 199 LEU B N 1
ATOM 3792 C CA . LEU B 1 199 ? 8.891 8.133 14.711 1 91.25 199 LEU B CA 1
ATOM 3793 C C . LEU B 1 199 ? 7.953 6.938 14.758 1 91.25 199 LEU B C 1
ATOM 3795 O O . LEU B 1 199 ? 8.172 5.941 14.062 1 91.25 199 LEU B O 1
ATOM 3799 N N . MET B 1 200 ? 6.984 7.043 15.492 1 86.94 200 MET B N 1
ATOM 3800 C CA . MET B 1 200 ? 6.004 5.965 15.594 1 86.94 200 MET B CA 1
ATOM 3801 C C . MET B 1 200 ? 5.254 5.785 14.281 1 86.94 200 MET B C 1
ATOM 3803 O O . MET B 1 200 ? 5.086 4.66 13.805 1 86.94 200 MET B O 1
ATOM 3807 N N . ALA B 1 201 ? 4.793 6.906 13.719 1 83.06 201 ALA B N 1
ATOM 3808 C CA . ALA B 1 201 ? 4.031 6.852 12.477 1 83.06 201 ALA B CA 1
ATOM 3809 C C . ALA B 1 201 ? 4.867 6.254 11.352 1 83.06 201 ALA B C 1
ATOM 3811 O O . ALA B 1 201 ? 4.387 5.398 10.602 1 83.06 201 ALA B O 1
ATOM 3812 N N . THR B 1 202 ? 6.09 6.703 11.211 1 90.62 202 THR B N 1
ATOM 3813 C CA . THR B 1 202 ? 6.941 6.23 10.125 1 90.62 202 THR B CA 1
ATOM 3814 C C . THR B 1 202 ? 7.371 4.789 10.367 1 90.62 202 THR B C 1
ATOM 3816 O O . THR B 1 202 ? 7.504 4.008 9.422 1 90.62 202 THR B O 1
ATOM 3819 N N . SER B 1 203 ? 7.602 4.406 11.648 1 91.25 203 SER B N 1
ATOM 3820 C CA . SER B 1 203 ? 7.957 3.023 11.961 1 91.25 203 SER B CA 1
ATOM 3821 C C . SER B 1 203 ? 6.805 2.072 11.648 1 91.25 203 SER B C 1
ATOM 3823 O O . SER B 1 203 ? 7.023 0.969 11.148 1 91.25 203 SER B O 1
ATOM 3825 N N . LEU B 1 204 ? 5.66 2.494 11.961 1 85.75 204 LEU B N 1
ATOM 3826 C CA . LEU B 1 204 ? 4.488 1.672 11.688 1 85.75 204 LEU B CA 1
ATOM 3827 C C . LEU B 1 204 ? 4.293 1.468 10.195 1 85.75 204 LEU B C 1
ATOM 3829 O O . LEU B 1 204 ? 4.062 0.345 9.742 1 85.75 204 LEU B O 1
ATOM 3833 N N . PHE B 1 205 ? 4.34 2.479 9.531 1 84 205 PHE B N 1
ATOM 3834 C CA . PHE B 1 205 ? 4.195 2.404 8.078 1 84 205 PHE B CA 1
ATOM 3835 C C . PHE B 1 205 ? 5.27 1.515 7.473 1 84 205 PHE B C 1
ATOM 3837 O O . PHE B 1 205 ? 4.973 0.655 6.637 1 84 205 PHE B O 1
ATOM 3844 N N . GLY B 1 206 ? 6.523 1.82 7.848 1 91.56 206 GLY B N 1
ATOM 3845 C CA . GLY B 1 206 ? 7.621 1.015 7.34 1 91.56 206 GLY B CA 1
ATOM 3846 C C . GLY B 1 206 ? 7.484 -0.459 7.672 1 91.56 206 GLY B C 1
ATOM 3847 O O . GLY B 1 206 ? 7.746 -1.318 6.828 1 91.56 206 GLY B O 1
ATOM 3848 N N . PHE B 1 207 ? 7.062 -0.69 8.898 1 91.5 207 PHE B N 1
ATOM 3849 C CA . PHE B 1 207 ? 6.902 -2.07 9.336 1 91.5 207 PHE B CA 1
ATOM 3850 C C . PHE B 1 207 ? 5.824 -2.777 8.531 1 91.5 207 PHE B C 1
ATOM 3852 O O . PHE B 1 207 ? 6.043 -3.879 8.016 1 91.5 207 PHE B O 1
ATOM 3859 N N . ILE B 1 208 ? 4.715 -2.197 8.406 1 85.81 208 ILE B N 1
ATOM 3860 C CA . ILE B 1 208 ? 3.596 -2.799 7.691 1 85.81 208 ILE B CA 1
ATOM 3861 C C . ILE B 1 208 ? 3.984 -3.033 6.234 1 85.81 208 ILE B C 1
ATOM 3863 O O . ILE B 1 208 ? 3.715 -4.102 5.676 1 85.81 208 ILE B O 1
ATOM 3867 N N . THR B 1 209 ? 4.652 -2.051 5.676 1 88.75 209 THR B N 1
ATOM 3868 C CA . THR B 1 209 ? 5.059 -2.129 4.277 1 88.75 209 THR B CA 1
ATOM 3869 C C . THR B 1 209 ? 6.035 -3.281 4.062 1 88.75 209 THR B C 1
ATOM 3871 O O . THR B 1 209 ? 5.863 -4.086 3.145 1 88.75 209 THR B O 1
ATOM 3874 N N . ALA B 1 210 ? 6.957 -3.369 4.891 1 93.44 210 ALA B N 1
ATOM 3875 C CA . ALA B 1 210 ? 7.988 -4.398 4.762 1 93.44 210 ALA B CA 1
ATOM 3876 C C . ALA B 1 210 ? 7.441 -5.77 5.141 1 93.44 210 ALA B C 1
ATOM 3878 O O . ALA B 1 210 ? 7.754 -6.773 4.496 1 93.44 210 ALA B O 1
ATOM 3879 N N . TRP B 1 211 ? 6.672 -5.824 6.148 1 91.38 211 TRP B N 1
ATOM 3880 C CA . TRP B 1 211 ? 6.129 -7.074 6.664 1 91.38 211 TRP B CA 1
ATOM 3881 C C . TRP B 1 211 ? 5.234 -7.746 5.629 1 91.38 211 TRP B C 1
ATOM 3883 O O . TRP B 1 211 ? 5.215 -8.977 5.52 1 91.38 211 TRP B O 1
ATOM 3893 N N . ASN B 1 212 ? 4.566 -6.965 4.852 1 88.19 212 ASN B N 1
ATOM 3894 C CA . ASN B 1 212 ? 3.57 -7.477 3.916 1 88.19 212 ASN B CA 1
ATOM 3895 C C . ASN B 1 212 ? 4.148 -7.641 2.514 1 88.19 212 ASN B C 1
ATOM 3897 O O . ASN B 1 212 ? 3.453 -8.086 1.599 1 88.19 212 ASN B O 1
ATOM 3901 N N . GLU B 1 213 ? 5.359 -7.281 2.424 1 90.56 213 GLU B N 1
ATOM 3902 C CA . GLU B 1 213 ? 5.965 -7.32 1.096 1 90.56 213 GLU B CA 1
ATOM 3903 C C . GLU B 1 213 ? 6.098 -8.75 0.59 1 90.56 213 GLU B C 1
ATOM 3905 O O . GLU B 1 213 ? 6.598 -9.625 1.305 1 90.56 213 GLU B O 1
ATOM 3910 N N . PHE B 1 214 ? 5.68 -9.055 -0.629 1 89.5 214 PHE B N 1
ATOM 3911 C CA . PHE B 1 214 ? 5.656 -10.391 -1.202 1 89.5 214 PHE B CA 1
ATOM 3912 C C . PHE B 1 214 ? 6.418 -10.43 -2.523 1 89.5 214 PHE B C 1
ATOM 3914 O O . PHE B 1 214 ? 7.219 -11.336 -2.76 1 89.5 214 PHE B O 1
ATOM 3921 N N . ALA B 1 215 ? 6.191 -9.453 -3.326 1 88 215 ALA B N 1
ATOM 3922 C CA . ALA B 1 215 ? 6.598 -9.508 -4.73 1 88 215 ALA B CA 1
ATOM 3923 C C . ALA B 1 215 ? 8.117 -9.617 -4.859 1 88 215 ALA B C 1
ATOM 3925 O O . ALA B 1 215 ? 8.625 -10.516 -5.527 1 88 215 ALA B O 1
ATOM 3926 N N . TYR B 1 216 ? 8.844 -8.797 -4.211 1 93.38 216 TYR B N 1
ATOM 3927 C CA . TYR B 1 216 ? 10.297 -8.82 -4.332 1 93.38 216 TYR B CA 1
ATOM 3928 C C . TYR B 1 216 ? 10.875 -10.078 -3.707 1 93.38 216 TYR B C 1
ATOM 3930 O O . TYR B 1 216 ? 11.805 -10.68 -4.25 1 93.38 216 TYR B O 1
ATOM 3938 N N . ALA B 1 217 ? 10.336 -10.461 -2.586 1 94.06 217 ALA B N 1
ATOM 3939 C CA . ALA B 1 217 ? 10.797 -11.695 -1.964 1 94.06 217 ALA B CA 1
ATOM 3940 C C . ALA B 1 217 ? 10.578 -12.891 -2.889 1 94.06 217 ALA B C 1
ATOM 3942 O O . ALA B 1 217 ? 11.43 -13.781 -2.971 1 94.06 217 ALA B O 1
ATOM 3943 N N . ASN B 1 218 ? 9.539 -12.883 -3.52 1 89.75 218 ASN B N 1
ATOM 3944 C CA . ASN B 1 218 ? 9.195 -13.984 -4.414 1 89.75 218 ASN B CA 1
ATOM 3945 C C . ASN B 1 218 ? 10.094 -13.992 -5.652 1 89.75 218 ASN B C 1
ATOM 3947 O O . ASN B 1 218 ? 10.453 -15.062 -6.152 1 89.75 218 ASN B O 1
ATOM 3951 N N . PHE B 1 219 ? 10.469 -12.844 -6.094 1 89.19 219 PHE B N 1
ATOM 3952 C CA . PHE B 1 219 ? 11.18 -12.766 -7.367 1 89.19 219 PHE B CA 1
ATOM 3953 C C . PHE B 1 219 ? 12.688 -12.812 -7.152 1 89.19 219 PHE B C 1
ATOM 3955 O O . PHE B 1 219 ? 13.438 -13.188 -8.055 1 89.19 219 PHE B O 1
ATOM 3962 N N . LEU B 1 220 ? 13.117 -12.453 -6 1 93.75 220 LEU B N 1
ATOM 3963 C CA . LEU B 1 220 ? 14.562 -12.336 -5.809 1 93.75 220 LEU B CA 1
ATOM 3964 C C . LEU B 1 220 ? 15.117 -13.562 -5.086 1 93.75 220 LEU B C 1
ATOM 3966 O O . LEU B 1 220 ? 16.328 -13.812 -5.113 1 93.75 220 LEU B O 1
ATOM 3970 N N . ILE B 1 221 ? 14.25 -14.258 -4.348 1 94.06 221 ILE B N 1
ATOM 3971 C CA . ILE B 1 221 ? 14.656 -15.492 -3.68 1 94.06 221 ILE B CA 1
ATOM 3972 C C . ILE B 1 221 ? 14.172 -16.688 -4.488 1 94.06 221 ILE B C 1
ATOM 3974 O O . ILE B 1 221 ? 13.016 -17.109 -4.371 1 94.06 221 ILE B O 1
ATOM 3978 N N . ILE B 1 222 ? 15.062 -17.328 -5.172 1 89.38 222 ILE B N 1
ATOM 3979 C CA . ILE B 1 222 ? 14.688 -18.344 -6.156 1 89.38 222 ILE B CA 1
ATOM 3980 C C . ILE B 1 222 ? 15.203 -19.703 -5.711 1 89.38 222 ILE B C 1
ATOM 3982 O O . ILE B 1 222 ? 14.414 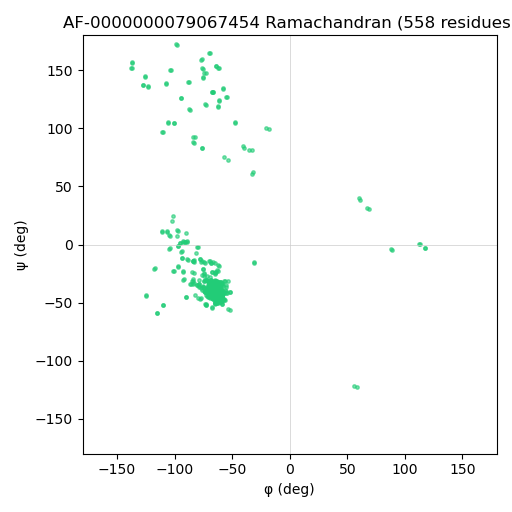-20.609 -5.418 1 89.38 222 ILE B O 1
ATOM 3986 N N . LYS B 1 223 ? 16.469 -19.797 -5.547 1 90.31 223 LYS B N 1
ATOM 3987 C CA . LYS B 1 223 ? 17.109 -21.094 -5.297 1 90.31 223 LYS B CA 1
ATOM 3988 C C . LYS B 1 223 ? 17.188 -21.391 -3.801 1 90.31 223 LYS B C 1
ATOM 3990 O O . LYS B 1 223 ? 16.906 -22.5 -3.363 1 90.31 223 LYS B O 1
ATOM 3995 N N . GLN B 1 224 ? 17.594 -20.391 -3.051 1 92.69 224 GLN B N 1
ATOM 3996 C CA . GLN B 1 224 ? 17.734 -20.578 -1.61 1 92.69 224 GLN B CA 1
ATOM 3997 C C . GLN B 1 224 ? 16.406 -20.375 -0.892 1 92.69 224 GLN B C 1
ATOM 3999 O O . GLN B 1 224 ? 16.188 -19.344 -0.251 1 92.69 224 GLN B O 1
ATOM 4004 N N . GLN B 1 225 ? 15.727 -21.422 -0.806 1 89.94 225 GLN B N 1
ATOM 4005 C CA . GLN B 1 225 ? 14.367 -21.375 -0.284 1 89.94 225 GLN B CA 1
ATOM 4006 C C . GLN B 1 225 ? 14.359 -21.016 1.201 1 89.94 225 GLN B C 1
ATOM 4008 O O . GLN B 1 225 ? 13.383 -20.469 1.709 1 89.94 225 GLN B O 1
ATOM 4013 N N . ASP B 1 226 ? 15.453 -21.281 1.821 1 93.75 226 ASP B N 1
ATOM 4014 C CA . ASP B 1 226 ? 15.555 -21 3.25 1 93.75 226 ASP B CA 1
ATOM 4015 C C . ASP B 1 226 ? 15.586 -19.5 3.512 1 93.75 226 ASP B C 1
ATOM 4017 O O . ASP B 1 226 ? 15.383 -19.062 4.645 1 93.75 226 ASP B O 1
ATOM 4021 N N . ASN B 1 227 ? 15.812 -18.719 2.459 1 95.5 227 ASN B N 1
ATOM 4022 C CA . ASN B 1 227 ? 15.891 -17.281 2.619 1 95.5 227 ASN B CA 1
ATOM 4023 C C . ASN B 1 227 ? 14.562 -16.594 2.275 1 95.5 227 ASN B C 1
ATOM 4025 O O . ASN B 1 227 ? 14.492 -15.375 2.174 1 95.5 227 ASN B O 1
ATOM 4029 N N . ARG B 1 228 ? 13.586 -17.422 2.168 1 93.25 228 ARG B N 1
ATOM 4030 C CA . ARG B 1 228 ? 12.281 -16.844 1.873 1 93.25 228 ARG B CA 1
ATOM 4031 C C . ARG B 1 228 ? 11.672 -16.203 3.115 1 93.25 228 ARG B C 1
ATOM 4033 O O . ARG B 1 228 ? 12.141 -16.438 4.23 1 93.25 228 ARG B O 1
ATOM 4040 N N . THR B 1 229 ? 10.727 -15.312 2.861 1 94.69 229 THR B N 1
ATOM 4041 C CA . THR B 1 229 ? 9.992 -14.672 3.949 1 94.69 229 THR B CA 1
ATOM 4042 C C . THR B 1 229 ? 8.641 -15.344 4.156 1 94.69 229 THR B C 1
ATOM 4044 O O . THR B 1 229 ? 8.242 -16.219 3.381 1 94.69 229 THR B O 1
ATOM 4047 N N . LEU B 1 230 ? 8.023 -14.93 5.191 1 90.56 230 LEU B N 1
ATOM 4048 C CA . LEU B 1 230 ? 6.785 -15.555 5.629 1 90.56 230 LEU B CA 1
ATOM 4049 C C . LEU B 1 230 ? 5.699 -15.414 4.566 1 90.56 230 LEU B C 1
ATOM 4051 O O . LEU B 1 230 ? 4.965 -16.359 4.289 1 90.56 230 LEU B O 1
ATOM 4055 N N . PRO B 1 231 ? 5.488 -14.25 3.92 1 88.69 231 PRO B N 1
ATOM 4056 C CA . PRO B 1 231 ? 4.465 -14.141 2.879 1 88.69 231 PRO B CA 1
ATOM 4057 C C . PRO B 1 231 ? 4.684 -15.117 1.729 1 88.69 231 PRO B C 1
ATOM 4059 O O . PRO B 1 231 ? 3.725 -15.711 1.229 1 88.69 231 PRO B O 1
ATOM 4062 N N . VAL B 1 232 ? 5.93 -15.258 1.331 1 88.69 232 VAL B N 1
ATOM 4063 C CA . VAL B 1 232 ? 6.246 -16.172 0.24 1 88.69 232 VAL B CA 1
ATOM 4064 C C . VAL B 1 232 ? 6.016 -17.609 0.69 1 88.69 232 VAL B C 1
ATOM 4066 O O . VAL B 1 232 ? 5.504 -18.438 -0.075 1 88.69 232 VAL B O 1
ATOM 4069 N N . TRP B 1 233 ? 6.402 -17.875 1.894 1 87.62 233 TRP B N 1
ATOM 4070 C CA . TRP B 1 233 ? 6.18 -19.219 2.443 1 87.62 233 TRP B CA 1
ATOM 4071 C C . TRP B 1 233 ? 4.691 -19.531 2.516 1 87.62 233 TRP B C 1
ATOM 4073 O O . TRP B 1 233 ? 4.27 -20.641 2.176 1 87.62 233 TRP B O 1
ATOM 4083 N N . LEU B 1 234 ? 3.928 -18.594 2.936 1 83.62 234 LEU B N 1
ATOM 4084 C CA . LEU B 1 234 ? 2.484 -18.781 3.051 1 83.62 234 LEU B CA 1
ATOM 4085 C C . LEU B 1 234 ? 1.866 -19.078 1.689 1 83.62 234 LEU B C 1
ATOM 4087 O O . LEU B 1 234 ? 0.896 -19.844 1.598 1 83.62 234 LEU B O 1
ATOM 4091 N N . SER B 1 235 ? 2.346 -18.484 0.678 1 78.44 235 SER B N 1
ATOM 4092 C CA . SER B 1 235 ? 1.826 -18.703 -0.667 1 78.44 235 SER B CA 1
ATOM 4093 C C . SER B 1 235 ? 2.152 -20.094 -1.167 1 78.44 235 SER B C 1
ATOM 4095 O O . SER B 1 235 ? 1.482 -20.609 -2.064 1 78.44 235 SER B O 1
ATOM 4097 N N . SER B 1 236 ? 3.232 -20.625 -0.662 1 74.31 236 SER B N 1
ATOM 4098 C CA . SER B 1 236 ? 3.627 -21.969 -1.071 1 74.31 236 SER B CA 1
ATOM 4099 C C . SER B 1 236 ? 2.883 -23.031 -0.269 1 74.31 236 SER B C 1
ATOM 4101 O O . SER B 1 236 ? 2.971 -24.234 -0.576 1 74.31 236 SER B O 1
ATOM 4103 N N . PHE B 1 237 ? 2.285 -22.547 0.833 1 63.38 237 PHE B N 1
ATOM 4104 C CA . PHE B 1 237 ? 1.681 -23.484 1.78 1 63.38 237 PHE B CA 1
ATOM 4105 C C . PHE B 1 237 ? 0.571 -24.281 1.116 1 63.38 237 PHE B C 1
ATOM 4107 O O . PHE B 1 237 ? 0.361 -25.453 1.447 1 63.38 237 PHE B O 1
ATOM 4114 N N . GLN B 1 238 ? -0.076 -23.609 0.262 1 59.41 238 GLN B N 1
ATOM 4115 C CA . GLN B 1 238 ? -1.122 -24.375 -0.402 1 59.41 238 GLN B CA 1
ATOM 4116 C C . GLN B 1 238 ? -0.534 -25.562 -1.154 1 59.41 238 GLN B C 1
ATOM 4118 O O . GLN B 1 238 ? -1.16 -26.625 -1.239 1 59.41 238 GLN B O 1
ATOM 4123 N N . ASN B 1 239 ? 0.656 -25.297 -1.607 1 55.41 239 ASN B N 1
ATOM 4124 C CA . ASN B 1 239 ? 1.314 -26.422 -2.26 1 55.41 239 ASN B CA 1
ATOM 4125 C C . ASN B 1 239 ? 1.895 -27.406 -1.24 1 55.41 239 ASN B C 1
ATOM 4127 O O . ASN B 1 239 ? 1.858 -28.609 -1.447 1 55.41 239 ASN B O 1
ATOM 4131 N N . THR B 1 240 ? 2.283 -26.859 -0.127 1 46.34 240 THR B N 1
ATOM 4132 C CA . THR B 1 240 ? 2.973 -27.672 0.863 1 46.34 240 THR B CA 1
ATOM 4133 C C . THR B 1 240 ? 1.975 -28.5 1.678 1 46.34 240 THR B C 1
ATOM 4135 O O . THR B 1 240 ? 2.209 -29.672 1.958 1 46.34 240 THR B O 1
ATOM 4138 N N . PHE B 1 241 ? 0.967 -27.844 2.086 1 51.25 241 PHE B N 1
ATOM 4139 C CA . PHE B 1 241 ? 0.015 -28.516 2.955 1 51.25 241 PHE B CA 1
ATOM 4140 C C . PHE B 1 241 ? -1.088 -29.188 2.137 1 51.25 241 PHE B C 1
ATOM 4142 O O . PHE B 1 241 ? -1.972 -29.844 2.693 1 51.25 241 PHE B O 1
ATOM 4149 N N . GLY B 1 242 ? -0.762 -29.141 0.93 1 59 242 GLY B N 1
ATOM 4150 C CA . GLY B 1 242 ? -1.864 -29.641 0.131 1 59 242 GLY B CA 1
ATOM 4151 C C . GLY B 1 242 ? -3.154 -28.875 0.328 1 59 242 GLY B C 1
ATOM 4152 O O . GLY B 1 242 ? -3.162 -27.641 0.259 1 59 242 GLY B O 1
ATOM 4153 N N . THR B 1 243 ? -4.168 -29.641 0.723 1 64.12 243 THR B N 1
ATOM 4154 C CA . THR B 1 243 ? -5.512 -29.094 0.863 1 64.12 243 THR B CA 1
ATOM 4155 C C . THR B 1 243 ? -5.836 -28.828 2.328 1 64.12 243 THR B C 1
ATOM 4157 O O . THR B 1 243 ? -7.004 -28.781 2.717 1 64.12 243 THR B O 1
ATOM 4160 N N . ASP B 1 244 ? -4.793 -28.625 3.172 1 80.75 244 ASP B N 1
ATOM 4161 C CA . ASP B 1 244 ? -5.129 -28.344 4.566 1 80.75 244 ASP B CA 1
ATOM 4162 C C . ASP B 1 244 ? -5.469 -26.875 4.773 1 80.75 244 ASP B C 1
ATOM 4164 O O . ASP B 1 244 ? -4.633 -26.094 5.234 1 80.75 244 ASP B O 1
ATOM 4168 N N . TRP B 1 245 ? -6.641 -26.609 4.672 1 81.75 245 TRP B N 1
ATOM 4169 C CA . TRP B 1 245 ? -7.133 -25.234 4.746 1 81.75 245 TRP B CA 1
ATOM 4170 C C . TRP B 1 245 ? -7.109 -24.719 6.184 1 81.75 245 TRP B C 1
ATOM 4172 O O . TRP B 1 245 ? -6.906 -23.531 6.422 1 81.75 245 TRP B O 1
ATOM 4182 N N . GLY B 1 246 ? -7.309 -25.656 7.09 1 86.69 246 GLY B N 1
ATOM 4183 C CA . GLY B 1 246 ? -7.242 -25.25 8.484 1 86.69 246 GLY B CA 1
ATOM 4184 C C . GLY B 1 246 ? -5.883 -24.719 8.891 1 86.69 246 GLY B C 1
ATOM 4185 O O . GLY B 1 246 ? -5.785 -23.609 9.445 1 86.69 246 GLY B O 1
ATOM 4186 N N . ALA B 1 247 ? -4.898 -25.453 8.484 1 87.81 247 ALA B N 1
ATOM 4187 C CA . ALA B 1 247 ? -3.537 -25.047 8.828 1 87.81 247 ALA B CA 1
ATOM 4188 C C . ALA B 1 247 ? -3.146 -23.766 8.094 1 87.81 247 ALA B C 1
ATOM 4190 O O . ALA B 1 247 ? -2.441 -22.922 8.641 1 87.81 247 ALA B O 1
ATOM 4191 N N . THR B 1 248 ? -3.631 -23.703 6.93 1 86.06 248 THR B N 1
ATOM 4192 C CA . THR B 1 248 ? -3.34 -22.5 6.141 1 86.06 248 THR B CA 1
ATOM 4193 C C . THR B 1 248 ? -3.973 -21.266 6.773 1 86.06 248 THR B C 1
ATOM 4195 O O . THR B 1 248 ? -3.336 -20.219 6.867 1 86.06 248 THR B O 1
ATOM 4198 N N . MET B 1 249 ? -5.172 -21.422 7.227 1 89.44 249 MET B N 1
ATOM 4199 C CA . MET B 1 249 ? -5.867 -20.312 7.863 1 89.44 249 MET B CA 1
ATOM 4200 C C . MET B 1 249 ? -5.234 -19.953 9.203 1 89.44 249 MET B C 1
ATOM 4202 O O . MET B 1 249 ? -5.172 -18.781 9.578 1 89.44 249 MET B O 1
ATOM 4206 N N . ALA B 1 250 ? -4.785 -20.938 9.859 1 91.56 250 ALA B N 1
ATOM 4207 C CA . ALA B 1 250 ? -4.098 -20.719 11.125 1 91.56 250 ALA B CA 1
ATOM 4208 C C . ALA B 1 250 ? -2.783 -19.969 10.914 1 91.56 250 ALA B C 1
ATOM 4210 O O . ALA B 1 250 ? -2.473 -19.016 11.641 1 91.56 250 ALA B O 1
ATOM 4211 N N . ALA B 1 251 ? -2.061 -20.422 9.914 1 89.31 251 ALA B N 1
ATOM 4212 C CA . ALA B 1 251 ? -0.801 -19.766 9.594 1 89.31 251 ALA B CA 1
ATOM 4213 C C . ALA B 1 251 ? -1.036 -18.312 9.188 1 89.31 251 ALA B C 1
ATOM 4215 O O . ALA B 1 251 ? -0.285 -17.422 9.586 1 89.31 251 ALA B O 1
ATOM 4216 N N . SER B 1 252 ? -2.014 -18.078 8.445 1 88.69 252 SER B N 1
ATOM 4217 C CA . SER B 1 252 ? -2.367 -16.734 8.023 1 88.69 252 SER B CA 1
ATOM 4218 C C . SER B 1 252 ? -2.762 -15.867 9.211 1 88.69 252 SER B C 1
ATOM 4220 O O . SER B 1 252 ? -2.436 -14.68 9.25 1 88.69 252 SER B O 1
ATOM 4222 N N . THR B 1 253 ? -3.459 -16.438 10.109 1 90.44 253 THR B N 1
ATOM 4223 C CA . THR B 1 253 ? -3.859 -15.727 11.32 1 90.44 253 THR B CA 1
ATOM 4224 C C . THR B 1 253 ? -2.639 -15.32 12.141 1 90.44 253 THR B C 1
ATOM 4226 O O . THR B 1 253 ? -2.553 -14.188 12.625 1 90.44 253 THR B O 1
ATOM 4229 N N . LEU B 1 254 ? -1.744 -16.266 12.258 1 90.88 254 LEU B N 1
ATOM 4230 C CA . LEU B 1 254 ? -0.514 -15.969 12.984 1 90.88 254 LEU B CA 1
ATOM 4231 C C . LEU B 1 254 ? 0.301 -14.898 12.273 1 90.88 254 LEU B C 1
ATOM 4233 O O . LEU B 1 254 ? 0.938 -14.062 12.914 1 90.88 254 LEU B O 1
ATOM 4237 N N . PHE B 1 255 ? 0.281 -14.93 10.969 1 89.38 255 PHE B N 1
ATOM 4238 C CA . PHE B 1 255 ? 0.991 -13.945 10.156 1 89.38 255 PHE B CA 1
ATOM 4239 C C . PHE B 1 255 ? 0.436 -12.547 10.391 1 89.38 255 PHE B C 1
ATOM 4241 O O . PHE B 1 255 ? 1.182 -11.562 10.359 1 89.38 255 PHE B O 1
ATOM 4248 N N . ALA B 1 256 ? -0.81 -12.461 10.648 1 87.38 256 ALA B N 1
ATOM 4249 C CA . ALA B 1 256 ? -1.485 -11.172 10.789 1 87.38 256 ALA B CA 1
ATOM 4250 C C . ALA B 1 256 ? -1.184 -10.547 12.148 1 87.38 256 ALA B C 1
ATOM 4252 O O . ALA B 1 256 ? -1.31 -9.336 12.32 1 87.38 256 ALA B O 1
ATOM 4253 N N . LEU B 1 257 ? -0.681 -11.203 13.102 1 87.38 257 LEU B N 1
ATOM 4254 C CA . LEU B 1 257 ? -0.597 -10.805 14.5 1 87.38 257 LEU B CA 1
ATOM 4255 C C . LEU B 1 257 ? 0.44 -9.703 14.695 1 87.38 257 LEU B C 1
ATOM 4257 O O . LEU B 1 257 ? 0.171 -8.703 15.359 1 87.38 257 LEU B O 1
ATOM 4261 N N . PRO B 1 258 ? 1.602 -9.812 14.094 1 86.62 258 PRO B N 1
ATOM 4262 C CA . PRO B 1 258 ? 2.613 -8.789 14.383 1 86.62 258 PRO B CA 1
ATOM 4263 C C . PRO B 1 258 ? 2.18 -7.395 13.945 1 86.62 258 PRO B C 1
ATOM 4265 O O . PRO B 1 258 ? 2.377 -6.422 14.68 1 86.62 258 PRO B O 1
ATOM 4268 N N . ALA B 1 259 ? 1.611 -7.363 12.82 1 76.06 259 ALA B N 1
ATOM 4269 C CA . ALA B 1 259 ? 1.146 -6.062 12.344 1 76.06 259 ALA B CA 1
ATOM 4270 C C . ALA B 1 259 ? 0.06 -5.5 13.258 1 76.06 259 ALA B C 1
ATOM 4272 O O . ALA B 1 259 ? 0.05 -4.301 13.547 1 76.06 259 ALA B O 1
ATOM 4273 N N . LEU B 1 260 ? -0.771 -6.355 13.742 1 75.44 260 LEU B N 1
ATOM 4274 C CA . LEU B 1 260 ? -1.841 -5.938 14.648 1 75.44 260 LEU B CA 1
ATOM 4275 C C . LEU B 1 260 ? -1.275 -5.473 15.984 1 75.44 260 LEU B C 1
ATOM 4277 O O . LEU B 1 260 ? -1.719 -4.461 16.531 1 75.44 260 LEU B O 1
ATOM 4281 N N . VAL B 1 261 ? -0.361 -6.152 16.516 1 79.94 261 VAL B N 1
ATOM 4282 C CA . VAL B 1 261 ? 0.242 -5.848 17.812 1 79.94 261 VAL B CA 1
ATOM 4283 C C . VAL B 1 261 ? 0.979 -4.512 17.734 1 79.94 261 VAL B C 1
ATOM 4285 O O . VAL B 1 261 ? 0.826 -3.658 18.609 1 79.94 261 VAL B O 1
ATOM 4288 N N . ILE B 1 262 ? 1.739 -4.344 16.688 1 75.81 262 ILE B N 1
ATOM 4289 C CA . ILE B 1 262 ? 2.51 -3.111 16.547 1 75.81 262 ILE B CA 1
ATOM 4290 C C . ILE B 1 262 ? 1.562 -1.927 16.359 1 75.81 262 ILE B C 1
ATOM 4292 O O . ILE B 1 262 ? 1.801 -0.847 16.906 1 75.81 262 ILE B O 1
ATOM 4296 N N . PHE B 1 263 ? 0.565 -2.158 15.688 1 68.19 263 PHE B N 1
ATOM 4297 C CA . PHE B 1 263 ? -0.429 -1.11 15.492 1 68.19 263 PHE B CA 1
ATOM 4298 C C . PHE B 1 263 ? -1.067 -0.713 16.812 1 68.19 263 PHE B C 1
ATOM 4300 O O . PHE B 1 263 ? -1.21 0.476 17.109 1 68.19 263 PHE B O 1
ATOM 4307 N N . LEU B 1 264 ? -1.448 -1.645 17.594 1 70.75 264 LEU B N 1
ATOM 4308 C CA . LEU B 1 264 ? -2.1 -1.386 18.875 1 70.75 264 LEU B CA 1
ATOM 4309 C C . LEU B 1 264 ? -1.139 -0.708 19.844 1 70.75 264 LEU B C 1
ATOM 4311 O O . LEU B 1 264 ? -1.541 0.172 20.609 1 70.75 264 LEU B O 1
ATOM 4315 N N . LEU B 1 265 ? 0.083 -1.074 19.797 1 73.31 265 LEU B N 1
ATOM 4316 C CA . LEU B 1 265 ? 1.091 -0.498 20.688 1 73.31 265 LEU B CA 1
ATOM 4317 C C . LEU B 1 265 ? 1.356 0.96 20.328 1 73.31 265 LEU B C 1
ATOM 4319 O O . LEU B 1 265 ? 1.519 1.803 21.203 1 73.31 265 LEU B O 1
ATOM 4323 N N . LEU B 1 266 ? 1.332 1.225 19.062 1 68.5 266 LEU B N 1
ATOM 4324 C CA . LEU B 1 266 ? 1.703 2.564 18.625 1 68.5 266 LEU B CA 1
ATOM 4325 C C . LEU B 1 266 ? 0.5 3.5 18.656 1 68.5 266 LEU B C 1
ATOM 4327 O O . LEU B 1 266 ? 0.654 4.711 18.844 1 68.5 266 LEU B O 1
ATOM 4331 N N . GLN B 1 267 ? -0.713 3.025 18.375 1 59 267 GLN B N 1
ATOM 4332 C CA . GLN B 1 267 ? -1.923 3.84 18.422 1 59 267 GLN B CA 1
ATOM 4333 C C . GLN B 1 267 ? -2.164 4.391 19.812 1 59 267 GLN B C 1
ATOM 4335 O O . GLN B 1 267 ? -2.703 5.488 19.969 1 59 267 GLN B O 1
ATOM 4340 N N . ARG B 1 268 ? -1.913 3.637 20.766 1 61.03 268 ARG B N 1
ATOM 4341 C CA . ARG B 1 268 ? -2.094 4.102 22.141 1 61.03 268 ARG B CA 1
ATOM 4342 C C . ARG B 1 268 ? -1.29 5.367 22.391 1 61.03 268 ARG B C 1
ATOM 4344 O O . ARG B 1 268 ? -1.718 6.234 23.156 1 61.03 268 ARG B O 1
ATOM 4351 N N . HIS B 1 269 ? -0.273 5.371 21.719 1 57.38 269 HIS B N 1
ATOM 4352 C CA . HIS B 1 269 ? 0.575 6.535 21.922 1 57.38 269 HIS B CA 1
ATOM 4353 C C . HIS B 1 269 ? 0.114 7.715 21.078 1 57.38 269 HIS B C 1
ATOM 4355 O O . HIS B 1 269 ? 0.269 8.875 21.484 1 57.38 269 HIS B O 1
ATOM 4361 N N . VAL B 1 270 ? -0.401 7.344 19.922 1 52.75 270 VAL B N 1
ATOM 4362 C CA . VAL B 1 270 ? -0.872 8.414 19.047 1 52.75 270 VAL B CA 1
ATOM 4363 C C . VAL B 1 270 ? -2.168 9 19.609 1 52.75 270 VAL B C 1
ATOM 4365 O O . VAL B 1 270 ? -2.375 10.211 19.562 1 52.75 270 VAL B O 1
ATOM 4368 N N . THR B 1 271 ? -3.166 8.195 19.906 1 46.66 271 THR B N 1
ATOM 4369 C CA . THR B 1 271 ? -4.414 8.711 20.453 1 46.66 271 THR B CA 1
ATOM 4370 C C . THR B 1 271 ? -4.164 9.477 21.75 1 46.66 271 THR B C 1
ATOM 4372 O O . THR B 1 271 ? -4.871 10.438 22.062 1 46.66 271 THR B O 1
ATOM 4375 N N . SER B 1 272 ? -3.285 8.984 22.391 1 46.47 272 SER B N 1
ATOM 4376 C CA . SER B 1 272 ? -3.016 9.797 23.578 1 46.47 272 SER B CA 1
ATOM 4377 C C . SER B 1 272 ? -2.504 11.18 23.188 1 46.47 272 SER B C 1
ATOM 4379 O O . SER B 1 272 ? -2.812 12.164 23.859 1 46.47 272 SER B O 1
ATOM 4381 N N . GLY B 1 273 ? -1.824 11.148 22.109 1 41.59 273 GLY B N 1
ATOM 4382 C CA . GLY B 1 273 ? -1.362 12.453 21.656 1 41.59 273 GLY B CA 1
ATOM 4383 C C . GLY B 1 273 ? -2.455 13.281 21 1 41.59 273 GLY B C 1
ATOM 4384 O O . GLY B 1 273 ? -2.504 14.5 21.188 1 41.59 273 GLY B O 1
ATOM 4385 N N . PHE B 1 274 ? -3.248 12.633 20.078 1 41.19 274 PHE B N 1
ATOM 4386 C CA . PHE B 1 274 ? -4.371 13.359 19.484 1 41.19 274 PHE B CA 1
ATOM 4387 C C . PHE B 1 274 ? -5.379 13.75 20.562 1 41.19 274 PHE B C 1
ATOM 4389 O O . PHE B 1 274 ? -5.977 14.82 20.5 1 41.19 274 PHE B O 1
ATOM 4396 N N . ALA B 1 275 ? -5.676 12.914 21.438 1 38.88 275 ALA B N 1
ATOM 4397 C CA . ALA B 1 275 ? -6.57 13.266 22.531 1 38.88 275 ALA B CA 1
ATOM 4398 C C . ALA B 1 275 ? -6.02 14.438 23.344 1 38.88 275 ALA B C 1
ATOM 4400 O O . ALA B 1 275 ? -6.777 15.297 23.797 1 38.88 275 ALA B O 1
ATOM 4401 N N . ALA B 1 276 ? -4.828 14.414 23.516 1 39.38 276 ALA B N 1
ATOM 4402 C CA . ALA B 1 276 ? -4.309 15.523 24.312 1 39.38 276 ALA B CA 1
ATOM 4403 C C . ALA B 1 276 ? -4.383 16.844 23.531 1 39.38 276 ALA B C 1
ATOM 4405 O O . ALA B 1 276 ? -4.625 17.891 24.125 1 39.38 276 ALA B O 1
ATOM 4406 N N . GLY B 1 277 ? -4.16 16.703 22.234 1 37.72 277 GLY B N 1
ATOM 4407 C CA . GLY B 1 277 ? -4.254 17.969 21.516 1 37.72 277 GLY B CA 1
ATOM 4408 C C . GLY B 1 277 ? -5.68 18.438 21.328 1 37.72 277 GLY B C 1
ATOM 4409 O O . GLY B 1 277 ? -5.918 19.609 21.031 1 37.72 277 GLY B O 1
ATOM 4410 N N . ALA B 1 278 ? -6.645 17.641 21.109 1 37.28 278 ALA B N 1
ATOM 4411 C CA . ALA B 1 278 ? -8.039 18.062 21 1 37.28 278 ALA B CA 1
ATOM 4412 C C . ALA B 1 278 ? -8.531 18.703 22.281 1 37.28 278 ALA B C 1
ATOM 4414 O O . ALA B 1 278 ? -9.422 19.562 22.266 1 37.28 278 ALA B O 1
ATOM 4415 N N . VAL B 1 279 ? -8.062 18.25 23.359 1 35.03 279 VAL B N 1
ATOM 4416 C CA . VAL B 1 279 ? -8.609 18.844 24.578 1 35.03 279 VAL B CA 1
ATOM 4417 C C . VAL B 1 279 ? -8.016 20.234 24.797 1 35.03 279 VAL B C 1
ATOM 4419 O O . VAL B 1 279 ? -8.5 21 25.625 1 35.03 279 VAL B O 1
ATOM 4422 N N . LYS B 1 280 ? -6.867 20.484 24.312 1 36.59 280 LYS B N 1
ATOM 4423 C CA . LYS B 1 280 ? -6.422 21.828 24.703 1 36.59 280 LYS B CA 1
ATOM 4424 C C . LYS B 1 280 ? -6.988 22.891 23.766 1 36.59 280 LYS B C 1
ATOM 4426 O O . LYS B 1 280 ? -6.766 24.078 23.984 1 36.59 280 LYS B O 1
ATOM 4431 N N . GLY B 1 281 ? -7.535 22.516 22.609 1 31.84 281 GLY B N 1
ATOM 4432 C CA . GLY B 1 281 ? -8.18 23.641 21.953 1 31.84 281 GLY B CA 1
ATOM 4433 C C . GLY B 1 281 ? -9.648 23.781 22.297 1 31.84 281 GLY B C 1
ATOM 4434 O O . GLY B 1 281 ? -10.266 22.828 22.797 1 31.84 281 GLY B O 1
#

Secondary structure (DSSP, 8-state):
-------HHHHHHHHHHHHHHHHHHHHHHHHHHHHHHHS-HHHHSSSS--SS-SS---HHHHHHHHSTTHHHHHHHHHHHHHHHHHHHHHHHHHHHHHHHH---TTHHHHHHHHHHHHT--TTTTHHHHHHHHHHTT-TT-HHHHHHHHHHHHHHHHHHHHHHHHHHS-HHHHHHHHHTT--HHHHIIIIIHHHTHHHHHHHHHHHHHHHHT--HHHHHH--S-GGG--HHHHHHTHHHHTTT-HHHHHHHHHHHHHHHHHHHHHHHHHHHHHHHHHHHH-/-------HHHHTHHHHHHHHHHHHHHHHHHHHHHHHHHS-HHHHSSSS--SS-SS---HHHHHHHHSTTHHHHHHHHHHHHHHHHHHHHHHHHHHHHHHHH---TTHHHHHHHHHHHHT--GGGGHHHHHHHHHHTT-TT-HHHHHHHHHHHHHHHHHHHHHHHHHHS-HHHHHHHHHTT--HHHHIIIIIHHHTHHHHHHHHHHHHHHHHT--HHHHHH--S-GGG--HHHHHHHHHHHSTT-HHHHHHHHHHHHHHHHHHHHHHHHHHHHHHHHHHHH-

Nearest PDB structures (foldseek):
  8ja7-assembly1_B  TM=8.172E-01  e=2.758E-13  Mycobacterium tuberculosis H37Rv
  7cad-assembly1_B  TM=8.366E-01  e=4.503E-13  Mycolicibacterium smegmatis MC2 155
  8hpn-assembly1_B  TM=8.423E-01  e=5.968E-12  Mycolicibacterium smegmatis MC2 155
  8y5f-assembly1_C  TM=8.579E-01  e=5.060E-08  Escherichia coli
  8ja7-assembly1_A  TM=7.824E-01  e=3.704E-08  Mycobacterium tuberculosis H37Rv